Protein AF-0000000073405769 (afdb_homodimer)

Secondary structure (DSSP, 8-state):
-BGGGS-GGG-TTSEEEEEE---B--TTTS-TTHHHHHHHHHHHHHHHH-TTTEEEPPPB-S---GGGTTS-B----HHHHHHHHHHHHHHHTTT-SEEEEEE--GGGHHHHHHHHHHHHHH-SS-EEEEEE---TT--EEESSHHHHHHHHHH-GGG--GGGGTT------TTBTTTB-HHHH-TT--EESS-----HHHHHHHHHHHHHHHHHHHHHT--/-BGGGS-GGG-TTSEEEEEE---B--TTTS-TTHHHHHHHHHHHHHHHH-TTTEEEPPPB-S---GGGTTS-B----HHHHHHHHHHHHHHHTTT-SEEEEEE--GGGHHHHHHHHHHHHHH-SS-EEEEEE---TT--EEESSHHHHHHHHHH-GGG--GGGGTT------TTBTTTB-HHHH-TTS-EESS-----HHHHHHHHHHHHHHHHHHHHHT--

Sequence (444 aa):
MKILYSNKDDIQNKIALIPVGSLEQHGPHLPMGTDSIIAEEIAKRVEEELNNVVLLFPTVYYTCSMEHEGFPYAGVSYITFASYMLEILNSISKFSKKAVLVIGHGGVVSVIDVVKRQLNFTNKTFKVYTFTVQEENSEDLHAGTIETSAIKVINPKLVNEDKLKDVDYSFQEGVFDIITTKESNPYGIINKGKVVIDEEKGRVFISKNVEKLKRLILSLTCMKILYSNKDDIQNKIALIPVGSLEQHGPHLPMGTDSIIAEEIAKRVEEELNNVVLLFPTVYYTCSMEHEGFPYAGVSYITFASYMLEILNSISKFSKKAVLVIGHGGVVSVIDVVKRQLNFTNKTFKVYTFTVQEENSEDLHAGTIETSAIKVINPKLVNEDKLKDVDYSFQEGVFDIITTKESNPYGIINKGKVVIDEEKGRVFISKNVEKLKRLILSLTC

Structure (mmCIF, N/CA/C/O backbone):
data_AF-0000000073405769-model_v1
#
loop_
_entity.id
_entity.type
_entity.pdbx_description
1 polymer 'Conserved Archaeal protein'
#
loop_
_atom_site.group_PDB
_atom_site.id
_atom_site.type_symbol
_atom_site.label_atom_id
_atom_site.label_alt_id
_atom_site.label_comp_id
_atom_site.label_asym_id
_atom_site.label_entity_id
_atom_site.label_seq_id
_atom_site.pdbx_PDB_ins_code
_atom_site.Cartn_x
_atom_site.Cartn_y
_atom_site.Cartn_z
_atom_site.occupancy
_atom_site.B_iso_or_equiv
_atom_site.auth_seq_id
_atom_site.auth_comp_id
_atom_site.auth_asym_id
_atom_site.auth_atom_id
_atom_site.pdbx_PDB_model_num
ATOM 1 N N . MET A 1 1 ? 14.398 4.453 9.281 1 95.69 1 MET A N 1
ATOM 2 C CA . MET A 1 1 ? 13.258 5.352 9.43 1 95.69 1 MET A CA 1
ATOM 3 C C . MET A 1 1 ? 12.148 4.988 8.453 1 95.69 1 MET A C 1
ATOM 5 O O . MET A 1 1 ? 12.414 4.652 7.297 1 95.69 1 MET A O 1
ATOM 9 N N . LYS A 1 2 ? 10.922 5.016 8.891 1 98.31 2 LYS A N 1
ATOM 10 C CA . LYS A 1 2 ? 9.758 4.719 8.062 1 98.31 2 LYS A CA 1
ATOM 11 C C . LYS A 1 2 ? 8.844 5.934 7.934 1 98.31 2 LYS A C 1
ATOM 13 O O . LYS A 1 2 ? 8.398 6.488 8.938 1 98.31 2 LYS A O 1
ATOM 18 N N . ILE A 1 3 ? 8.516 6.227 6.727 1 98.69 3 ILE A N 1
ATOM 19 C CA . ILE A 1 3 ? 7.836 7.492 6.484 1 98.69 3 ILE A CA 1
ATOM 20 C C . ILE A 1 3 ? 6.441 7.453 7.105 1 98.69 3 ILE A C 1
ATOM 22 O O . ILE A 1 3 ? 5.949 8.461 7.609 1 98.69 3 ILE A O 1
ATOM 26 N N . LEU A 1 4 ? 5.766 6.305 7.113 1 98.56 4 LEU A N 1
ATOM 27 C CA . LEU A 1 4 ? 4.422 6.164 7.668 1 98.56 4 LEU A CA 1
ATOM 28 C C . LEU A 1 4 ? 4.383 6.617 9.125 1 98.56 4 LEU A C 1
ATOM 30 O O . LEU A 1 4 ? 3.354 7.098 9.602 1 98.56 4 LEU A O 1
ATOM 34 N N . TYR A 1 5 ? 5.527 6.57 9.797 1 98.56 5 TYR A N 1
ATOM 35 C CA . TYR A 1 5 ? 5.578 6.809 11.234 1 98.56 5 TYR A CA 1
ATOM 36 C C . TYR A 1 5 ? 6.422 8.039 11.555 1 98.56 5 TYR A C 1
ATOM 38 O O . TYR A 1 5 ? 6.82 8.242 12.703 1 98.56 5 TYR A O 1
ATOM 46 N N . SER A 1 6 ? 6.723 8.805 10.531 1 98.06 6 SER A N 1
ATOM 47 C CA . SER A 1 6 ? 7.586 9.969 10.695 1 98.06 6 SER A CA 1
ATOM 48 C C . SER A 1 6 ? 6.816 11.266 10.492 1 98.06 6 SER A C 1
ATOM 50 O O . SER A 1 6 ? 5.82 11.289 9.766 1 98.06 6 SER A O 1
ATOM 52 N N . ASN A 1 7 ? 7.32 12.281 11.102 1 96.81 7 ASN A N 1
ATOM 53 C CA . ASN A 1 7 ? 6.727 13.602 10.93 1 96.81 7 ASN A CA 1
ATOM 54 C C . ASN A 1 7 ? 7.301 14.32 9.711 1 96.81 7 ASN A C 1
ATOM 56 O O . ASN A 1 7 ? 8.398 14 9.258 1 96.81 7 ASN A O 1
ATOM 60 N N . LYS A 1 8 ? 6.516 15.266 9.242 1 97.31 8 LYS A N 1
ATOM 61 C CA . LYS A 1 8 ? 6.879 15.977 8.023 1 97.31 8 LYS A CA 1
ATOM 62 C C . LYS A 1 8 ? 8.242 16.656 8.164 1 97.31 8 LYS A C 1
ATOM 64 O O . LYS A 1 8 ? 8.953 16.844 7.172 1 97.31 8 LYS A O 1
ATOM 69 N N . ASP A 1 9 ? 8.656 16.969 9.367 1 94.81 9 ASP A N 1
ATOM 70 C CA . ASP A 1 9 ? 9.875 17.75 9.586 1 94.81 9 ASP A CA 1
ATOM 71 C C . ASP A 1 9 ? 11.102 16.828 9.633 1 94.81 9 ASP A C 1
ATOM 73 O O . ASP A 1 9 ? 12.234 17.297 9.57 1 94.81 9 ASP A O 1
ATOM 77 N N . ASP A 1 10 ? 10.875 15.523 9.633 1 94.5 10 ASP A N 1
ATOM 78 C CA . ASP A 1 10 ? 11.984 14.602 9.875 1 94.5 10 ASP A CA 1
ATOM 79 C C . ASP A 1 10 ? 12.312 13.805 8.609 1 94.5 10 ASP A C 1
ATOM 81 O O . ASP A 1 10 ? 13.234 12.984 8.609 1 94.5 10 ASP A O 1
ATOM 85 N N . ILE A 1 11 ? 11.664 14.078 7.555 1 96.06 11 ILE A N 1
ATOM 86 C CA . ILE A 1 11 ? 11.734 13.125 6.453 1 96.06 11 ILE A CA 1
ATOM 87 C C . ILE A 1 11 ? 12.523 13.734 5.297 1 96.06 11 ILE A C 1
ATOM 89 O O . ILE A 1 11 ? 12.727 13.078 4.27 1 96.06 11 ILE A O 1
ATOM 93 N N . GLN A 1 12 ? 13.039 14.844 5.418 1 90.81 12 GLN A N 1
ATOM 94 C CA . GLN A 1 12 ? 13.672 15.516 4.285 1 90.81 12 GLN A CA 1
ATOM 95 C C . GLN A 1 12 ? 15.109 15.047 4.09 1 90.81 12 GLN A C 1
ATOM 97 O O . GLN A 1 12 ? 15.781 14.68 5.059 1 90.81 12 GLN A O 1
ATOM 102 N N . ASN A 1 13 ? 15.578 15.023 2.812 1 89.88 13 ASN A N 1
ATOM 103 C CA . ASN A 1 13 ? 16.953 14.797 2.389 1 89.88 13 ASN A CA 1
ATOM 104 C C . ASN A 1 13 ? 17.391 13.352 2.625 1 89.88 13 ASN A C 1
ATOM 106 O O . ASN A 1 13 ? 18.531 13.094 3.027 1 89.88 13 ASN A O 1
ATOM 110 N N . LYS A 1 14 ? 16.578 12.445 2.635 1 97.19 14 LYS A N 1
ATOM 111 C CA . LYS A 1 14 ? 16.859 11.016 2.658 1 97.19 14 LYS A CA 1
ATOM 112 C C . LYS A 1 14 ? 16.484 10.359 1.334 1 97.19 14 LYS A C 1
ATOM 114 O O . LYS A 1 14 ? 15.641 10.875 0.593 1 97.19 14 LYS A O 1
ATOM 119 N N . ILE A 1 15 ? 17.156 9.258 1.017 1 98.62 15 ILE A N 1
ATOM 120 C CA . ILE A 1 15 ? 16.828 8.492 -0.18 1 98.62 15 ILE A CA 1
ATOM 121 C C . ILE A 1 15 ? 15.508 7.75 0.034 1 98.62 15 ILE A C 1
ATOM 123 O O . ILE A 1 15 ? 15.383 6.973 0.982 1 98.62 15 ILE A O 1
ATOM 127 N N . ALA A 1 16 ? 14.531 8.047 -0.809 1 98.88 16 ALA A N 1
ATOM 128 C CA . ALA A 1 16 ? 13.273 7.312 -0.73 1 98.88 16 ALA A CA 1
ATOM 129 C C . ALA A 1 16 ? 13.453 5.855 -1.15 1 98.88 16 ALA A C 1
ATOM 131 O O . ALA A 1 16 ? 13.875 5.578 -2.275 1 98.88 16 ALA A O 1
ATOM 132 N N . LEU A 1 17 ? 13.266 4.949 -0.26 1 98.94 17 LEU A N 1
ATOM 133 C CA . LEU A 1 17 ? 13.32 3.514 -0.511 1 98.94 17 LEU A CA 1
ATOM 134 C C . LEU A 1 17 ? 11.914 2.928 -0.621 1 98.94 17 LEU A C 1
ATOM 136 O O . LEU A 1 17 ? 11.188 2.871 0.369 1 98.94 17 LEU A O 1
ATOM 140 N N . ILE A 1 18 ? 11.508 2.484 -1.825 1 98.94 18 ILE A N 1
ATOM 141 C CA . ILE A 1 18 ? 10.117 2.137 -2.092 1 98.94 18 ILE A CA 1
ATOM 142 C C . ILE A 1 18 ? 10.031 0.698 -2.6 1 98.94 18 ILE A C 1
ATOM 144 O O . ILE A 1 18 ? 10.422 0.408 -3.73 1 98.94 18 ILE A O 1
ATOM 148 N N . PRO A 1 19 ? 9.516 -0.242 -1.802 1 98.94 19 PRO A N 1
ATOM 149 C CA . PRO A 1 19 ? 9.25 -1.583 -2.328 1 98.94 19 PRO A CA 1
ATOM 150 C C . PRO A 1 19 ? 8.078 -1.611 -3.307 1 98.94 19 PRO A C 1
ATOM 152 O O . PRO A 1 19 ? 7.082 -0.913 -3.104 1 98.94 19 PRO A O 1
ATOM 155 N N . VAL A 1 20 ? 8.273 -2.301 -4.371 1 98.94 20 VAL A N 1
ATOM 156 C CA . VAL A 1 20 ? 7.258 -2.504 -5.3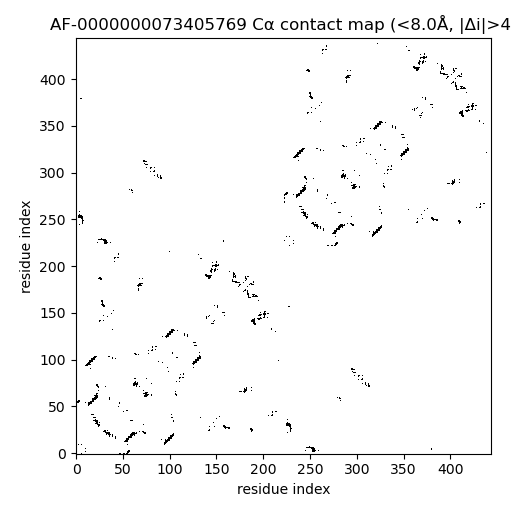98 1 98.94 20 VAL A CA 1
ATOM 157 C C . VAL A 1 20 ? 7.035 -3.998 -5.617 1 98.94 20 VAL A C 1
ATOM 159 O O . VAL A 1 20 ? 7.945 -4.711 -6.047 1 98.94 20 VAL A O 1
ATOM 162 N N . GLY A 1 21 ? 5.883 -4.441 -5.219 1 98.5 21 GLY A N 1
ATOM 163 C CA . GLY A 1 21 ? 5.539 -5.848 -5.371 1 98.5 21 GLY A CA 1
ATOM 164 C C . GLY A 1 21 ? 4.402 -6.082 -6.348 1 98.5 21 GLY A C 1
ATOM 165 O O . GLY A 1 21 ? 4.398 -5.523 -7.449 1 98.5 21 GLY A O 1
ATOM 166 N N . SER A 1 22 ? 3.604 -7.016 -6 1 98.38 22 SER A N 1
ATOM 167 C CA . SER A 1 22 ? 2.357 -7.363 -6.676 1 98.38 22 SER A CA 1
ATOM 168 C C . SER A 1 22 ? 1.412 -8.109 -5.738 1 98.38 22 SER A C 1
ATOM 170 O O . SER A 1 22 ? 1.809 -8.523 -4.648 1 98.38 22 SER A O 1
ATOM 172 N N . LEU A 1 23 ? 0.18 -8.062 -6.043 1 98.81 23 LEU A N 1
ATOM 173 C CA . LEU A 1 23 ? -0.838 -8.938 -5.469 1 98.81 23 LEU A CA 1
ATOM 174 C C . LEU A 1 23 ? -1.394 -9.883 -6.527 1 98.81 23 LEU A C 1
ATOM 176 O O . LEU A 1 23 ? -2.309 -9.523 -7.27 1 98.81 23 LEU A O 1
ATOM 180 N N . GLU A 1 24 ? -0.815 -11.125 -6.582 1 98.81 24 GLU A N 1
ATOM 181 C CA . GLU A 1 24 ? -1.112 -12.078 -7.645 1 98.81 24 GLU A CA 1
ATOM 182 C C . GLU A 1 24 ? -0.887 -13.516 -7.172 1 98.81 24 GLU A C 1
ATOM 184 O O . GLU A 1 24 ? -0.198 -13.742 -6.176 1 98.81 24 GLU A O 1
ATOM 189 N N . GLN A 1 25 ? -1.387 -14.445 -7.93 1 98.56 25 GLN A N 1
ATOM 190 C CA . GLN A 1 25 ? -1.237 -15.852 -7.602 1 98.56 25 GLN A CA 1
ATOM 191 C C . GLN A 1 25 ? 0.232 -16.266 -7.598 1 98.56 25 GLN A C 1
ATOM 193 O O . GLN A 1 25 ? 1.028 -15.75 -8.383 1 98.56 25 GLN A O 1
ATOM 198 N N . HIS A 1 26 ? 0.612 -17.234 -6.703 1 98.44 26 HIS A N 1
ATOM 199 C CA . HIS A 1 26 ? 1.932 -17.859 -6.664 1 98.44 26 HIS A CA 1
ATOM 200 C C . HIS A 1 26 ? 1.828 -19.344 -6.375 1 98.44 26 HIS A C 1
ATOM 202 O O . HIS A 1 26 ? 2.506 -19.859 -5.48 1 98.44 26 HIS A O 1
ATOM 208 N N . GLY A 1 27 ? 1.023 -20.047 -7.262 1 97.75 27 GLY A N 1
ATOM 209 C CA . GLY A 1 27 ? 0.799 -21.469 -7.035 1 97.75 27 GLY A CA 1
ATOM 210 C C . GLY A 1 27 ? -0.078 -21.75 -5.832 1 97.75 27 GLY A C 1
ATOM 211 O O . GLY A 1 27 ? -0.481 -20.828 -5.121 1 97.75 27 GLY A O 1
ATOM 212 N N . PRO A 1 28 ? -0.399 -23.031 -5.652 1 97.38 28 PRO A N 1
ATOM 213 C CA . PRO A 1 28 ? -1.265 -23.391 -4.527 1 97.38 28 PRO A CA 1
ATOM 214 C C . PRO A 1 28 ? -0.545 -23.328 -3.184 1 97.38 28 PRO A C 1
ATOM 216 O O . PRO A 1 28 ? -1.186 -23.406 -2.131 1 97.38 28 PRO A O 1
ATOM 219 N N . HIS A 1 29 ? 0.781 -23.094 -3.178 1 98.19 29 HIS A N 1
ATOM 220 C CA . HIS A 1 29 ? 1.547 -23.312 -1.955 1 98.19 29 HIS A CA 1
ATOM 221 C C . HIS A 1 29 ? 2.059 -21.984 -1.394 1 98.19 29 HIS A C 1
ATOM 223 O O . HIS A 1 29 ? 2.467 -21.922 -0.232 1 98.19 29 HIS A O 1
ATOM 229 N N . LEU A 1 30 ? 2.072 -20.953 -2.168 1 98.62 30 LEU A N 1
ATOM 230 C CA . LEU A 1 30 ? 2.586 -19.672 -1.716 1 98.62 30 LEU A CA 1
ATOM 231 C C . LEU A 1 30 ? 1.474 -18.625 -1.665 1 98.62 30 LEU A C 1
ATOM 233 O O . LEU A 1 30 ? 0.461 -18.766 -2.355 1 98.62 30 LEU A O 1
ATOM 237 N N . PRO A 1 31 ? 1.662 -17.594 -0.871 1 98.75 31 PRO A N 1
ATOM 238 C CA . PRO A 1 31 ? 0.608 -16.578 -0.752 1 98.75 31 PRO A CA 1
ATOM 239 C C . PRO A 1 31 ? 0.57 -15.625 -1.942 1 98.75 31 PRO A C 1
ATOM 241 O O . PRO A 1 31 ? 1.563 -15.484 -2.662 1 98.75 31 PRO A O 1
ATOM 244 N N . MET A 1 32 ? -0.513 -14.891 -2.041 1 98.75 32 MET A N 1
ATOM 245 C CA . MET A 1 32 ? -0.765 -13.891 -3.08 1 98.75 32 MET A CA 1
ATOM 246 C C . MET A 1 32 ? 0.231 -12.742 -2.982 1 98.75 32 MET A C 1
ATOM 248 O O . MET A 1 32 ? 0.488 -12.055 -3.971 1 98.75 32 MET A O 1
ATOM 252 N N . GLY A 1 33 ? 0.835 -12.516 -1.844 1 98.81 33 GLY A N 1
ATOM 253 C CA . GLY A 1 33 ? 1.706 -11.375 -1.618 1 98.81 33 GLY A CA 1
ATOM 254 C C . GLY A 1 33 ? 3.18 -11.719 -1.728 1 98.81 33 GLY A C 1
ATOM 255 O O . GLY A 1 33 ? 4.035 -10.961 -1.264 1 98.81 33 GLY A O 1
ATOM 256 N N . THR A 1 34 ? 3.57 -12.828 -2.344 1 98.81 34 THR A N 1
ATOM 257 C CA . THR A 1 34 ? 4.93 -13.359 -2.336 1 98.81 34 THR A CA 1
ATOM 258 C C . THR A 1 34 ? 5.926 -12.305 -2.801 1 98.81 34 THR A C 1
ATOM 260 O O . THR A 1 34 ? 6.895 -12.008 -2.1 1 98.81 34 THR A O 1
ATOM 263 N N . ASP A 1 35 ? 5.637 -11.656 -3.92 1 98.56 35 ASP A N 1
ATOM 264 C CA . ASP A 1 35 ? 6.531 -10.641 -4.457 1 98.56 35 ASP A CA 1
ATOM 265 C C . ASP A 1 35 ? 6.703 -9.484 -3.471 1 98.56 35 ASP A C 1
ATOM 267 O O . ASP A 1 35 ? 7.828 -9.047 -3.211 1 98.56 35 ASP A O 1
ATOM 271 N N . SER A 1 36 ? 5.613 -9.016 -2.939 1 98.88 36 SER A N 1
ATOM 272 C CA . SER A 1 36 ? 5.602 -7.879 -2.027 1 98.88 36 SER A CA 1
ATOM 273 C C . SER A 1 36 ? 6.301 -8.211 -0.715 1 98.88 36 SER A C 1
ATOM 275 O O . SER A 1 36 ? 7.082 -7.406 -0.2 1 98.88 36 SER A O 1
ATOM 277 N N . ILE A 1 37 ? 6.016 -9.398 -0.213 1 98.88 37 ILE A N 1
ATOM 278 C CA . ILE A 1 37 ? 6.598 -9.844 1.047 1 98.88 37 ILE A CA 1
ATOM 279 C C . ILE A 1 37 ? 8.117 -9.875 0.926 1 98.88 37 ILE A C 1
ATOM 281 O O . ILE A 1 37 ? 8.828 -9.391 1.812 1 98.88 37 ILE A O 1
ATOM 285 N N . ILE A 1 38 ? 8.594 -10.375 -0.159 1 98.88 38 ILE A N 1
ATOM 286 C CA . ILE A 1 38 ? 10.031 -10.508 -0.357 1 98.88 38 ILE A CA 1
ATOM 287 C C . ILE A 1 38 ? 10.664 -9.125 -0.516 1 98.88 38 ILE A C 1
ATOM 289 O O . ILE A 1 38 ? 11.648 -8.805 0.15 1 98.88 38 ILE A O 1
ATOM 293 N N . ALA A 1 39 ? 10.094 -8.289 -1.383 1 98.88 39 ALA A N 1
ATOM 294 C CA . ALA A 1 39 ? 10.617 -6.941 -1.595 1 98.88 39 ALA A CA 1
ATOM 295 C C . ALA A 1 39 ? 10.625 -6.145 -0.294 1 98.88 39 ALA A C 1
ATOM 297 O O . ALA A 1 39 ? 11.586 -5.441 0.007 1 98.88 39 ALA A O 1
ATOM 298 N N . GLU A 1 40 ? 9.578 -6.246 0.454 1 98.81 40 GLU A N 1
ATOM 299 C CA . GLU A 1 40 ? 9.438 -5.547 1.728 1 98.81 40 GLU A CA 1
ATOM 300 C C . GLU A 1 40 ? 10.5 -6 2.725 1 98.81 40 GLU A C 1
ATOM 302 O O . GLU A 1 40 ? 11.086 -5.18 3.436 1 98.81 40 GLU A O 1
ATOM 307 N N . GLU A 1 41 ? 10.695 -7.32 2.787 1 98.88 41 GLU A N 1
ATOM 308 C CA . GLU A 1 41 ? 11.68 -7.875 3.713 1 98.88 41 GLU A CA 1
ATOM 309 C C . GLU A 1 41 ? 13.078 -7.352 3.408 1 98.88 41 GLU A C 1
ATOM 311 O O . GLU A 1 41 ? 13.797 -6.934 4.316 1 98.88 41 GLU A O 1
ATOM 316 N N . ILE A 1 42 ? 13.43 -7.336 2.182 1 98.88 42 ILE A N 1
ATOM 317 C CA . ILE A 1 42 ? 14.75 -6.879 1.76 1 98.88 42 ILE A CA 1
ATOM 318 C C . ILE A 1 42 ? 14.891 -5.387 2.062 1 98.88 42 ILE A C 1
ATOM 320 O O . ILE A 1 42 ? 15.891 -4.961 2.646 1 98.88 42 ILE A O 1
ATOM 324 N N . ALA A 1 43 ? 13.922 -4.605 1.706 1 98.94 43 ALA A N 1
ATOM 325 C CA . ALA A 1 43 ? 13.953 -3.164 1.946 1 98.94 43 ALA A CA 1
ATOM 326 C C . ALA A 1 43 ? 14.016 -2.857 3.439 1 98.94 43 ALA A C 1
ATOM 328 O O . ALA A 1 43 ? 14.75 -1.964 3.865 1 98.94 43 ALA A O 1
ATOM 329 N N . LYS A 1 44 ? 13.25 -3.584 4.195 1 98.88 44 LYS A N 1
ATOM 330 C CA . LYS A 1 44 ? 13.203 -3.393 5.641 1 98.88 44 LYS A CA 1
ATOM 331 C C . LYS A 1 44 ? 14.57 -3.65 6.273 1 98.88 44 LYS A C 1
ATOM 333 O O . LYS A 1 44 ? 15.023 -2.881 7.125 1 98.88 44 LYS A O 1
ATOM 338 N N . ARG A 1 45 ? 15.18 -4.715 5.934 1 98.88 45 ARG A N 1
ATOM 339 C CA . ARG A 1 45 ? 16.484 -5.055 6.48 1 98.88 45 ARG A CA 1
ATOM 340 C C . ARG A 1 45 ? 17.516 -3.979 6.152 1 98.88 45 ARG A C 1
ATOM 342 O O . ARG A 1 45 ? 18.359 -3.639 6.988 1 98.88 45 ARG A O 1
ATOM 349 N N . VAL A 1 46 ? 17.453 -3.461 4.969 1 98.88 46 VAL A N 1
ATOM 350 C CA . VAL A 1 46 ? 18.375 -2.402 4.574 1 98.88 46 VAL A CA 1
ATOM 351 C C . VAL A 1 46 ? 18.078 -1.135 5.371 1 98.88 46 VAL A C 1
ATOM 353 O O . VAL A 1 46 ? 19 -0.469 5.855 1 98.88 46 VAL A O 1
ATOM 356 N N . GLU A 1 47 ? 16.797 -0.8 5.473 1 98.81 47 GLU A N 1
ATOM 357 C CA . GLU A 1 47 ? 16.391 0.367 6.258 1 98.81 47 GLU A CA 1
ATOM 358 C C . GLU A 1 47 ? 16.875 0.254 7.699 1 98.81 47 GLU A C 1
ATOM 360 O O . GLU A 1 47 ? 17.344 1.237 8.281 1 98.81 47 GLU A O 1
ATOM 365 N N . GLU A 1 48 ? 16.844 -0.896 8.297 1 98.56 48 GLU A N 1
ATOM 366 C CA . GLU A 1 48 ? 17.266 -1.117 9.672 1 98.56 48 GLU A CA 1
ATOM 367 C C . GLU A 1 48 ? 18.75 -0.8 9.852 1 98.56 48 GLU A C 1
ATOM 369 O O . GLU A 1 48 ? 19.172 -0.319 10.906 1 98.56 48 GLU A O 1
ATOM 374 N N . GLU A 1 49 ? 19.5 -1.02 8.828 1 98 49 GLU A N 1
ATOM 375 C CA . GLU A 1 49 ? 20.938 -0.805 8.898 1 98 49 GLU A CA 1
ATOM 376 C C . GLU A 1 49 ? 21.312 0.609 8.461 1 98 49 GLU A C 1
ATOM 378 O O . GLU A 1 49 ? 22.344 1.147 8.875 1 98 49 GLU A O 1
ATOM 383 N N . LEU A 1 50 ? 20.484 1.188 7.648 1 98.12 50 LEU A N 1
ATOM 384 C CA . LEU A 1 50 ? 20.812 2.479 7.047 1 98.12 50 LEU A CA 1
ATOM 385 C C . LEU A 1 50 ? 19.688 3.486 7.309 1 98.12 50 LEU A C 1
ATOM 387 O O . LEU A 1 50 ? 19.312 4.246 6.418 1 98.12 50 LEU A O 1
ATOM 391 N N . ASN A 1 51 ? 19.125 3.461 8.531 1 95.69 51 ASN A N 1
ATOM 392 C CA . ASN A 1 51 ? 17.953 4.254 8.867 1 95.69 51 ASN A CA 1
ATOM 393 C C . ASN A 1 51 ? 18.25 5.75 8.836 1 95.69 51 ASN A C 1
ATOM 395 O O . ASN A 1 51 ? 17.344 6.57 8.758 1 95.69 51 ASN A O 1
ATOM 399 N N . ASN A 1 52 ? 19.531 6.164 8.781 1 95.56 52 ASN A N 1
ATOM 400 C CA . ASN A 1 52 ? 19.906 7.57 8.68 1 95.56 52 ASN A CA 1
ATOM 401 C C . ASN A 1 52 ? 20.031 8.016 7.227 1 95.56 52 ASN A C 1
ATOM 403 O O . ASN A 1 52 ? 20.109 9.211 6.945 1 95.56 52 ASN A O 1
ATOM 407 N N . VAL A 1 53 ? 20.016 7.023 6.332 1 97.38 53 VAL A N 1
ATOM 408 C CA . VAL A 1 53 ? 20.297 7.301 4.926 1 97.38 53 VAL A CA 1
ATOM 409 C C . VAL A 1 53 ? 19.016 7.176 4.109 1 97.38 53 VAL A C 1
ATOM 411 O O . VAL A 1 53 ? 18.766 7.98 3.205 1 97.38 53 VAL A O 1
ATOM 414 N N . VAL A 1 54 ? 18.234 6.211 4.488 1 98.69 54 VAL A N 1
ATOM 415 C CA . VAL A 1 54 ? 17.062 5.922 3.662 1 98.69 54 VAL A CA 1
ATOM 416 C C . VAL A 1 54 ? 15.797 6.211 4.453 1 98.69 54 VAL A C 1
ATOM 418 O O . VAL A 1 54 ? 15.805 6.203 5.684 1 98.69 54 VAL A O 1
ATOM 421 N N . LEU A 1 55 ? 14.781 6.609 3.758 1 98.75 55 LEU A N 1
ATOM 422 C CA . LEU A 1 55 ? 13.406 6.715 4.219 1 98.75 55 LEU A CA 1
ATOM 423 C C . LEU A 1 55 ? 12.531 5.656 3.561 1 98.75 55 LEU A C 1
ATOM 425 O O . LEU A 1 55 ? 12.312 5.688 2.346 1 98.75 55 LEU A O 1
ATOM 429 N N . LEU A 1 56 ? 12.125 4.684 4.355 1 98.94 56 LEU A N 1
ATOM 430 C CA . LEU A 1 56 ? 11.352 3.568 3.822 1 98.94 56 LEU A CA 1
ATOM 431 C C . LEU A 1 56 ? 9.891 3.969 3.611 1 98.94 56 LEU A C 1
ATOM 433 O O . LEU A 1 56 ? 9.227 4.426 4.543 1 98.94 56 LEU A O 1
ATOM 437 N N . PHE A 1 57 ? 9.422 3.805 2.4 1 98.94 57 PHE A N 1
ATOM 438 C CA . PHE A 1 57 ? 8.039 4.078 2.021 1 98.94 57 PHE A CA 1
ATOM 439 C C . PHE A 1 57 ? 7.211 2.797 2.037 1 98.94 57 PHE A C 1
ATOM 441 O O . PHE A 1 57 ? 7.762 1.695 1.977 1 98.94 57 PHE A O 1
ATOM 448 N N . PRO A 1 58 ? 5.871 2.967 2.184 1 98.81 58 PRO A N 1
ATOM 449 C CA . PRO A 1 58 ? 5.031 1.768 2.105 1 98.81 58 PRO A CA 1
ATOM 450 C C . PRO A 1 58 ? 5.062 1.113 0.726 1 98.81 58 PRO A C 1
ATOM 452 O O . PRO A 1 58 ? 5.234 1.802 -0.284 1 98.81 58 PRO A O 1
ATOM 455 N N . THR A 1 59 ? 4.871 -0.149 0.685 1 98.88 59 THR A N 1
ATOM 456 C CA . THR A 1 59 ? 4.945 -0.962 -0.523 1 98.88 59 THR A CA 1
ATOM 457 C C . THR A 1 59 ? 3.822 -0.596 -1.49 1 98.88 59 THR A C 1
ATOM 459 O O . THR A 1 59 ? 2.699 -0.318 -1.068 1 98.88 59 THR A O 1
ATOM 462 N N . VAL A 1 60 ? 4.16 -0.515 -2.746 1 98.94 60 VAL A N 1
ATOM 463 C CA . VAL A 1 60 ? 3.141 -0.494 -3.791 1 98.94 60 VAL A CA 1
ATOM 464 C C . VAL A 1 60 ? 2.691 -1.92 -4.105 1 98.94 60 VAL A C 1
ATOM 466 O O . VAL A 1 60 ? 3.418 -2.68 -4.75 1 98.94 60 VAL A O 1
ATOM 469 N N . TYR A 1 61 ? 1.491 -2.252 -3.699 1 98.88 61 TYR A N 1
ATOM 470 C CA . TYR A 1 61 ? 1.04 -3.639 -3.734 1 98.88 61 TYR A CA 1
ATOM 471 C C . TYR A 1 61 ? 0.318 -3.943 -5.039 1 98.88 61 TYR A C 1
ATOM 473 O O . TYR A 1 61 ? 0.392 -5.062 -5.551 1 98.88 61 TYR A O 1
ATOM 481 N N . TYR A 1 62 ? -0.482 -2.969 -5.508 1 98.88 62 TYR A N 1
ATOM 482 C CA . TYR A 1 62 ? -1.34 -3.174 -6.672 1 98.88 62 TYR A CA 1
ATOM 483 C C . TYR A 1 62 ? -0.651 -2.703 -7.945 1 98.88 62 TYR A C 1
ATOM 485 O O . TYR A 1 62 ? -0.715 -1.522 -8.297 1 98.88 62 TYR A O 1
ATOM 493 N N . THR A 1 63 ? -0.038 -3.625 -8.617 1 98.88 63 THR A N 1
ATOM 494 C CA . THR A 1 63 ? 0.759 -3.287 -9.797 1 98.88 63 THR A CA 1
ATOM 495 C C . THR A 1 63 ? 0.246 -4.027 -11.023 1 98.88 63 THR A C 1
ATOM 497 O O . THR A 1 63 ? -0.958 -4.25 -11.164 1 98.88 63 THR A O 1
ATOM 500 N N . CYS A 1 64 ? 1.156 -4.348 -12.008 1 98.44 64 CYS A N 1
ATOM 501 C CA . CYS A 1 64 ? 0.7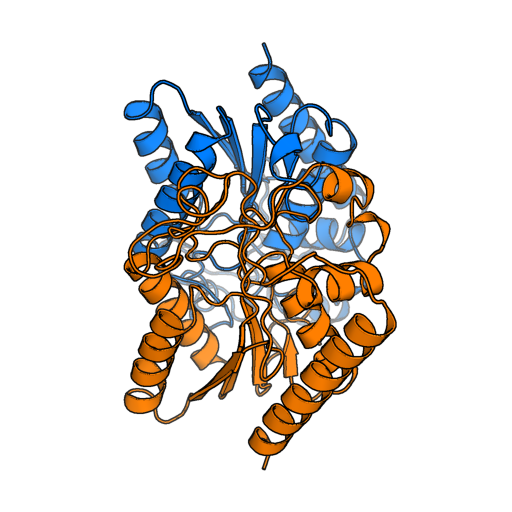79 -5.0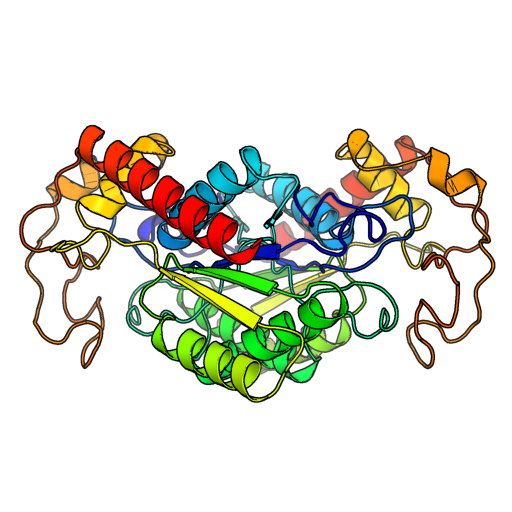27 -13.242 1 98.44 64 CYS A CA 1
ATOM 502 C C . CYS A 1 64 ? 0.958 -6.535 -13.117 1 98.44 64 CYS A C 1
ATOM 504 O O . CYS A 1 64 ? 2.057 -7.012 -12.828 1 98.44 64 CYS A O 1
ATOM 506 N N . SER A 1 65 ? -0.122 -7.266 -13.336 1 98.44 65 SER A N 1
ATOM 507 C CA . SER A 1 65 ? -0.026 -8.719 -13.227 1 98.44 65 SER A CA 1
ATOM 508 C C . SER A 1 65 ? -0.906 -9.414 -14.258 1 98.44 65 SER A C 1
ATOM 510 O O . SER A 1 65 ? -1.402 -10.516 -14.016 1 98.44 65 SER A O 1
ATOM 512 N N . MET A 1 66 ? -1.081 -8.781 -15.406 1 97.44 66 MET A N 1
ATOM 513 C CA . MET A 1 66 ? -1.975 -9.297 -16.438 1 97.44 66 MET A CA 1
ATOM 514 C C . MET A 1 66 ? -1.491 -10.648 -16.953 1 97.44 66 MET A C 1
ATOM 516 O O . MET A 1 66 ? -2.287 -11.461 -17.438 1 97.44 66 MET A O 1
ATOM 520 N N . GLU A 1 67 ? -0.201 -10.969 -16.875 1 98.31 67 GLU A N 1
ATOM 521 C CA . GLU A 1 67 ? 0.338 -12.273 -17.266 1 98.31 67 GLU A CA 1
ATOM 522 C C . GLU A 1 67 ? -0.256 -13.391 -16.422 1 98.31 67 GLU A C 1
ATOM 524 O O . GLU A 1 67 ? -0.097 -14.57 -16.734 1 98.31 67 GLU A O 1
ATOM 529 N N . HIS A 1 68 ? -1.037 -13.031 -15.406 1 98.31 68 HIS A N 1
ATOM 530 C CA . HIS A 1 68 ? -1.646 -14.031 -14.539 1 98.31 68 HIS A CA 1
ATOM 531 C C . HIS A 1 68 ? -3.148 -14.133 -14.773 1 98.31 68 HIS A C 1
ATOM 533 O O . HIS A 1 68 ? -3.873 -14.719 -13.969 1 98.31 68 HIS A O 1
ATOM 539 N N . GLU A 1 69 ? -3.621 -13.477 -15.875 1 97.94 69 GLU A N 1
ATOM 540 C CA . GLU A 1 69 ? -5.031 -13.602 -16.234 1 97.94 69 GLU A CA 1
ATOM 541 C C . GLU A 1 69 ? -5.48 -15.062 -16.219 1 97.94 69 GLU A C 1
ATOM 543 O O . GLU A 1 69 ? -4.758 -15.945 -16.688 1 97.94 69 GLU A O 1
ATOM 548 N N . GLY A 1 70 ? -6.66 -15.297 -15.648 1 97.38 70 GLY A N 1
ATOM 549 C CA . GLY A 1 70 ? -7.16 -16.641 -15.422 1 97.38 70 GLY A CA 1
ATOM 550 C C . GLY A 1 70 ? -6.973 -17.125 -13.992 1 97.38 70 GLY A C 1
ATOM 551 O O . GLY A 1 70 ? -7.637 -18.062 -13.562 1 97.38 70 GLY A O 1
ATOM 552 N N . PHE A 1 71 ? -6.043 -16.578 -13.281 1 98.25 71 PHE A N 1
ATOM 553 C CA . PHE A 1 71 ? -5.848 -16.719 -11.844 1 98.25 71 PHE A CA 1
ATOM 554 C C . PHE A 1 71 ? -6.148 -15.422 -11.117 1 98.25 71 PHE A C 1
ATOM 556 O O . PHE A 1 71 ? -6.188 -14.359 -11.727 1 98.25 71 PHE A O 1
ATOM 563 N N . PRO A 1 72 ? -6.344 -15.516 -9.789 1 98.19 72 PRO A N 1
ATOM 564 C CA . PRO A 1 72 ? -6.602 -14.289 -9.023 1 98.19 72 PRO A CA 1
ATOM 565 C C . PRO A 1 72 ? -5.391 -13.359 -8.977 1 98.19 72 PRO A C 1
ATOM 567 O O . PRO A 1 72 ? -4.266 -13.812 -8.758 1 98.19 72 PRO A O 1
ATOM 570 N N . TYR A 1 73 ? -5.605 -12.094 -9.234 1 98.62 73 TYR A N 1
ATOM 571 C CA . TYR A 1 73 ? -4.699 -10.984 -8.969 1 98.62 73 TYR A CA 1
ATOM 572 C C . TYR A 1 73 ? -5.473 -9.68 -8.789 1 98.62 73 TYR A C 1
ATOM 574 O O . TYR A 1 73 ? -6.629 -9.57 -9.211 1 98.62 73 TYR A O 1
ATOM 582 N N . ALA A 1 74 ? -4.922 -8.75 -8.078 1 98.69 74 ALA A N 1
ATOM 583 C CA . ALA A 1 74 ? -5.41 -7.379 -7.973 1 98.69 74 ALA A CA 1
ATOM 584 C C . ALA A 1 74 ? -4.387 -6.395 -8.531 1 98.69 74 ALA A C 1
ATOM 586 O O . ALA A 1 74 ? -3.377 -6.105 -7.887 1 98.69 74 ALA A O 1
ATOM 587 N N . GLY A 1 75 ? -4.656 -5.906 -9.719 1 98.5 75 GLY A N 1
ATOM 588 C CA . GLY A 1 75 ? -3.668 -5.055 -10.367 1 98.5 75 GLY A CA 1
ATOM 589 C C . GLY A 1 75 ? -4.273 -4.109 -11.391 1 98.5 75 GLY A C 1
ATOM 590 O O . GLY A 1 75 ? -5.488 -3.893 -11.398 1 98.5 75 GLY A O 1
ATOM 591 N N . VAL A 1 76 ? -3.379 -3.441 -12.141 1 98.88 76 VAL A N 1
ATOM 592 C CA . VAL A 1 76 ? -3.777 -2.395 -13.07 1 98.88 76 VAL A CA 1
ATOM 593 C C . VAL A 1 76 ? -3.008 -2.551 -14.383 1 98.88 76 VAL A C 1
ATOM 595 O O . VAL A 1 76 ? -2.062 -3.338 -14.469 1 98.88 76 VAL A O 1
ATOM 598 N N . SER A 1 77 ? -3.428 -1.822 -15.375 1 98.75 77 SER A N 1
ATOM 599 C CA . SER A 1 77 ? -2.771 -1.848 -16.688 1 98.75 77 SER A CA 1
ATOM 600 C C . SER A 1 77 ? -1.396 -1.192 -16.625 1 98.75 77 SER A C 1
ATOM 602 O O . SER A 1 77 ? -1.101 -0.442 -15.688 1 98.75 77 SER A O 1
ATOM 604 N N . TYR A 1 78 ? -0.584 -1.483 -17.656 1 98.56 78 TYR A N 1
ATOM 605 C CA . TYR A 1 78 ? 0.761 -0.923 -17.734 1 98.56 78 TYR A CA 1
ATOM 606 C C . TYR A 1 78 ? 0.715 0.599 -17.781 1 98.56 78 TYR A C 1
ATOM 608 O O . TYR A 1 78 ? 1.507 1.274 -17.125 1 98.56 78 TYR A O 1
ATOM 616 N N . ILE A 1 79 ? -0.195 1.15 -18.5 1 98.69 79 ILE A N 1
ATOM 617 C CA . ILE A 1 79 ? -0.278 2.592 -18.703 1 98.69 79 ILE A CA 1
ATOM 618 C C . ILE A 1 79 ? -0.746 3.271 -17.422 1 98.69 79 ILE A C 1
ATOM 620 O O . ILE A 1 79 ? -0.18 4.285 -17 1 98.69 79 ILE A O 1
ATOM 624 N N . THR A 1 80 ? -1.808 2.723 -16.766 1 98.88 80 THR A N 1
ATOM 625 C CA . THR A 1 80 ? -2.279 3.256 -15.492 1 98.88 80 THR A CA 1
ATOM 626 C C . THR A 1 80 ? -1.174 3.205 -14.438 1 98.88 80 THR A C 1
ATOM 628 O O . THR A 1 80 ? -0.975 4.164 -13.695 1 98.88 80 THR A O 1
ATOM 631 N N . PHE A 1 81 ? -0.447 2.096 -14.453 1 98.94 81 PHE A N 1
ATOM 632 C CA . PHE A 1 81 ? 0.639 1.943 -13.492 1 98.94 81 PHE A CA 1
ATOM 633 C C . PHE A 1 81 ? 1.743 2.959 -13.758 1 98.94 81 PHE A C 1
ATOM 635 O O . PHE A 1 81 ? 2.277 3.562 -12.82 1 98.94 81 PHE A O 1
ATOM 642 N N . ALA A 1 82 ? 2.07 3.133 -15.008 1 98.94 82 ALA A N 1
ATOM 643 C CA . ALA A 1 82 ? 3.096 4.109 -15.359 1 98.94 82 ALA A CA 1
ATOM 644 C C . ALA A 1 82 ? 2.717 5.504 -14.875 1 98.94 82 ALA A C 1
ATOM 646 O O . ALA A 1 82 ? 3.535 6.203 -14.273 1 98.94 82 ALA A O 1
ATOM 647 N N . SER A 1 83 ? 1.488 5.93 -15.133 1 98.94 83 SER A N 1
ATOM 648 C CA . SER A 1 83 ? 1.016 7.234 -14.688 1 98.94 83 SER A CA 1
ATOM 649 C C . SER A 1 83 ? 1.048 7.352 -13.172 1 98.94 83 SER A C 1
ATOM 651 O O . SER A 1 83 ? 1.476 8.375 -12.625 1 98.94 83 SER A O 1
ATOM 653 N N . TYR A 1 84 ? 0.625 6.328 -12.531 1 98.94 84 TYR A N 1
ATOM 654 C CA . TYR A 1 84 ? 0.584 6.277 -11.07 1 98.94 84 TYR A CA 1
ATOM 655 C C . TYR A 1 84 ? 1.981 6.43 -10.477 1 98.94 84 TYR A C 1
ATOM 657 O O . TYR A 1 84 ? 2.209 7.285 -9.625 1 98.94 84 TYR A O 1
ATOM 665 N N . MET A 1 85 ? 2.93 5.645 -10.969 1 98.94 85 MET A N 1
ATOM 666 C CA . MET A 1 85 ? 4.297 5.688 -10.453 1 98.94 85 MET A CA 1
ATOM 667 C C . MET A 1 85 ? 4.961 7.016 -10.797 1 98.94 85 MET A C 1
ATOM 669 O O . MET A 1 85 ? 5.699 7.574 -9.977 1 98.94 85 MET A O 1
ATOM 673 N N . LEU A 1 86 ? 4.695 7.488 -12 1 98.88 86 LEU A N 1
ATOM 674 C CA . LEU A 1 86 ? 5.266 8.766 -12.398 1 98.88 86 LEU A CA 1
ATOM 675 C C . LEU A 1 86 ? 4.84 9.875 -11.445 1 98.88 86 LEU A C 1
ATOM 677 O O . LEU A 1 86 ? 5.672 10.664 -10.992 1 98.88 86 LEU A O 1
ATOM 681 N N . GLU A 1 87 ? 3.609 9.906 -11.102 1 98.88 87 GLU A N 1
ATOM 682 C CA . GLU A 1 87 ? 3.082 10.992 -10.281 1 98.88 87 GLU A CA 1
ATOM 683 C C . GLU A 1 87 ? 3.512 10.844 -8.82 1 98.88 87 GLU A C 1
ATOM 685 O O . GLU A 1 87 ? 3.791 11.828 -8.148 1 98.88 87 GLU A O 1
ATOM 690 N N . ILE A 1 88 ? 3.549 9.602 -8.328 1 98.94 88 ILE A N 1
ATOM 691 C CA . ILE A 1 88 ? 4.055 9.359 -6.984 1 98.94 88 ILE A CA 1
ATOM 692 C C . ILE A 1 88 ? 5.484 9.883 -6.867 1 98.94 88 ILE A C 1
ATOM 694 O O . ILE A 1 88 ? 5.801 10.633 -5.941 1 98.94 88 ILE A O 1
ATOM 698 N N . LEU A 1 89 ? 6.301 9.508 -7.824 1 98.88 89 LEU A N 1
ATOM 699 C CA . LEU A 1 89 ? 7.711 9.875 -7.777 1 98.88 89 LEU A CA 1
ATOM 700 C C . LEU A 1 89 ? 7.883 11.383 -7.953 1 98.88 89 LEU A C 1
ATOM 702 O O . LEU A 1 89 ? 8.758 11.984 -7.336 1 98.88 89 LEU A O 1
ATOM 706 N N . ASN A 1 90 ? 7.039 12 -8.766 1 98.56 90 ASN A N 1
ATOM 707 C CA . ASN A 1 90 ? 7.07 13.453 -8.898 1 98.56 90 ASN A CA 1
ATOM 708 C C . ASN A 1 90 ? 6.742 14.141 -7.574 1 98.56 90 ASN A C 1
ATOM 710 O O . ASN A 1 90 ? 7.363 15.148 -7.227 1 98.56 90 ASN A O 1
ATOM 714 N N . SER A 1 91 ? 5.777 13.625 -6.879 1 98.5 91 SER A N 1
ATOM 715 C CA . SER A 1 91 ? 5.438 14.203 -5.582 1 98.5 91 SER A CA 1
ATOM 716 C C . SER A 1 91 ? 6.578 14.023 -4.586 1 98.5 91 SER A C 1
ATOM 718 O O . SER A 1 91 ? 6.879 14.93 -3.807 1 98.5 91 SER A O 1
ATOM 720 N N . ILE A 1 92 ? 7.238 12.883 -4.609 1 98.56 92 ILE A N 1
ATOM 721 C CA . ILE A 1 92 ? 8.344 12.57 -3.705 1 98.56 92 ILE A CA 1
ATOM 722 C C . ILE A 1 92 ? 9.531 13.469 -4.016 1 98.56 92 ILE A C 1
ATOM 724 O O . ILE A 1 92 ? 10.258 13.891 -3.111 1 98.56 92 ILE A O 1
ATOM 728 N N . SER A 1 93 ? 9.688 13.883 -5.262 1 98.19 93 SER A N 1
ATOM 729 C CA . SER A 1 93 ? 10.82 14.688 -5.707 1 98.19 93 SER A CA 1
ATOM 730 C C . SER A 1 93 ? 10.828 16.047 -5.023 1 98.19 93 SER A C 1
ATOM 732 O O . SER A 1 93 ? 11.844 16.75 -5.035 1 98.19 93 SER A O 1
ATOM 734 N N . LYS A 1 94 ? 9.75 16.438 -4.422 1 97 94 LYS A N 1
ATOM 735 C CA . LYS A 1 94 ? 9.648 17.734 -3.775 1 97 94 LYS A CA 1
ATOM 736 C C . LYS A 1 94 ? 10.344 17.734 -2.418 1 97 94 LYS A C 1
ATOM 738 O O . LYS A 1 94 ? 10.602 18.797 -1.846 1 97 94 LYS A O 1
ATOM 743 N N . PHE A 1 95 ? 10.578 16.484 -1.876 1 97.38 95 PHE A N 1
ATOM 744 C CA . PHE A 1 95 ? 11.195 16.484 -0.555 1 97.38 95 PHE A CA 1
ATOM 745 C C . PHE A 1 95 ? 12.281 15.422 -0.461 1 97.38 95 PHE A C 1
ATOM 747 O O . PHE A 1 95 ? 12.797 15.148 0.625 1 97.38 95 PHE A O 1
ATOM 754 N N . SER A 1 96 ? 12.617 14.727 -1.514 1 97.69 96 SER A N 1
ATOM 755 C CA . SER A 1 96 ? 13.742 13.812 -1.657 1 97.69 96 SER A CA 1
ATOM 756 C C . SER A 1 96 ? 14.477 14.031 -2.975 1 97.69 96 SER A C 1
ATOM 758 O O . SER A 1 96 ? 13.852 14.383 -3.984 1 97.69 96 SER A O 1
ATOM 760 N N . LYS A 1 97 ? 15.789 13.781 -2.98 1 97.81 97 LYS A N 1
ATOM 761 C CA . LYS A 1 97 ? 16.578 14 -4.188 1 97.81 97 LYS A CA 1
ATOM 762 C C . LYS A 1 97 ? 16.781 12.703 -4.957 1 97.81 97 LYS A C 1
ATOM 764 O O . LYS A 1 97 ? 17.141 12.727 -6.137 1 97.81 97 LYS A O 1
ATOM 769 N N . LYS A 1 98 ? 16.625 11.594 -4.285 1 98.62 98 LYS A N 1
ATOM 770 C CA . LYS A 1 98 ? 16.828 10.281 -4.898 1 98.62 98 LYS A CA 1
ATOM 771 C C . LYS A 1 98 ? 15.773 9.289 -4.434 1 98.62 98 LYS A C 1
ATOM 773 O O . LYS A 1 98 ? 15.32 9.336 -3.287 1 98.62 98 LYS A O 1
ATOM 778 N N . ALA A 1 99 ? 15.398 8.414 -5.293 1 98.88 99 ALA A N 1
ATOM 779 C CA . ALA A 1 99 ? 14.539 7.277 -4.961 1 98.88 99 ALA A CA 1
ATOM 780 C C . ALA A 1 99 ? 15.133 5.969 -5.484 1 98.88 99 ALA A C 1
ATOM 782 O O . ALA A 1 99 ? 15.703 5.934 -6.574 1 98.88 99 ALA A O 1
ATOM 783 N N . VAL A 1 100 ? 15.016 4.953 -4.684 1 98.94 100 VAL A N 1
ATOM 784 C CA . VAL A 1 100 ? 15.344 3.59 -5.09 1 98.94 100 VAL A CA 1
ATOM 785 C C . VAL A 1 100 ? 14.102 2.711 -5.008 1 98.94 100 VAL A C 1
ATOM 787 O O . VAL A 1 100 ? 13.516 2.549 -3.936 1 98.94 100 VAL A O 1
ATOM 790 N N . LEU A 1 101 ? 13.703 2.217 -6.156 1 98.94 101 LEU A N 1
ATOM 791 C CA . LEU A 1 101 ? 12.617 1.25 -6.207 1 98.94 101 LEU A CA 1
ATOM 792 C C . LEU A 1 101 ? 13.141 -0.173 -6.043 1 98.94 101 LEU A C 1
ATOM 794 O O . LEU A 1 101 ? 14.008 -0.607 -6.801 1 98.94 101 LEU A O 1
ATOM 798 N N . VAL A 1 102 ? 12.648 -0.892 -4.98 1 98.94 102 VAL A N 1
ATOM 799 C CA . VAL A 1 102 ? 12.984 -2.291 -4.742 1 98.94 102 VAL A CA 1
ATOM 800 C C . VAL A 1 102 ? 11.922 -3.191 -5.371 1 98.94 102 VAL A C 1
ATOM 802 O O . VAL A 1 102 ? 10.852 -3.398 -4.793 1 98.94 102 VAL A O 1
ATOM 805 N N . ILE A 1 103 ? 12.25 -3.83 -6.473 1 98.88 103 ILE A N 1
ATOM 806 C CA . ILE A 1 103 ? 11.258 -4.469 -7.332 1 98.88 103 ILE A CA 1
ATOM 807 C C . ILE A 1 103 ? 11.25 -5.973 -7.078 1 98.88 103 ILE A C 1
ATOM 809 O O . ILE A 1 103 ? 12.242 -6.66 -7.344 1 98.88 103 ILE A O 1
ATOM 813 N N . GLY A 1 104 ? 10.117 -6.438 -6.59 1 98.31 104 GLY A N 1
ATOM 814 C CA . GLY A 1 104 ? 9.984 -7.855 -6.305 1 98.31 104 GLY A CA 1
ATOM 815 C C . GLY A 1 104 ? 9.164 -8.602 -7.34 1 98.31 104 GLY A C 1
ATOM 816 O O . GLY A 1 104 ? 8.961 -9.812 -7.223 1 98.31 104 GLY A O 1
ATOM 817 N N . HIS A 1 105 ? 8.742 -7.879 -8.383 1 96.88 105 HIS A N 1
ATOM 818 C CA . HIS A 1 105 ? 7.844 -8.438 -9.383 1 96.88 105 HIS A CA 1
ATOM 819 C C . HIS A 1 105 ? 8.344 -8.148 -10.797 1 96.88 105 HIS A C 1
ATOM 821 O O . HIS A 1 105 ? 8.453 -6.988 -11.203 1 96.88 105 HIS A O 1
ATOM 827 N N . GLY A 1 106 ? 8.57 -9.18 -11.586 1 95.75 106 GLY A N 1
ATOM 828 C CA . GLY A 1 106 ? 9.133 -9.039 -12.914 1 95.75 106 GLY A CA 1
ATOM 829 C C . GLY A 1 106 ? 8.219 -8.297 -13.875 1 95.75 106 GLY A C 1
ATOM 830 O O . GLY A 1 106 ? 8.688 -7.652 -14.812 1 95.75 106 GLY A O 1
ATOM 831 N N . GLY A 1 107 ? 6.93 -8.352 -13.672 1 95.81 107 GLY A N 1
ATOM 832 C CA . GLY A 1 107 ? 5.941 -7.824 -14.594 1 95.81 107 GLY A CA 1
ATOM 833 C C . GLY A 1 107 ? 5.949 -6.312 -14.672 1 95.81 107 GLY A C 1
ATOM 834 O O . GLY A 1 107 ? 5.34 -5.73 -15.57 1 95.81 107 GLY A O 1
ATOM 835 N N . VAL A 1 108 ? 6.711 -5.652 -13.766 1 98.19 108 VAL A N 1
ATOM 836 C CA . VAL A 1 108 ? 6.641 -4.195 -13.75 1 98.19 108 VAL A CA 1
ATOM 837 C C . VAL A 1 108 ? 7.977 -3.605 -14.195 1 98.19 108 VAL A C 1
ATOM 839 O O . VAL A 1 108 ? 8.125 -2.385 -14.281 1 98.19 108 VAL A O 1
ATOM 842 N N . VAL A 1 109 ? 8.992 -4.422 -14.484 1 97.75 109 VAL A N 1
ATOM 843 C CA . VAL A 1 109 ? 10.359 -3.971 -14.711 1 97.75 109 VAL A CA 1
ATOM 844 C C . VAL A 1 109 ? 10.406 -3.041 -15.922 1 97.75 109 VAL A C 1
ATOM 846 O O . VAL A 1 109 ? 10.992 -1.956 -15.859 1 97.75 109 VAL A O 1
ATOM 849 N N . SER A 1 110 ? 9.727 -3.408 -17.031 1 98.19 110 SER A N 1
ATOM 850 C CA . SER A 1 110 ? 9.758 -2.605 -18.25 1 98.19 110 SER A CA 1
ATOM 851 C C . SER A 1 110 ? 9.047 -1.272 -18.047 1 98.19 110 SER A C 1
ATOM 853 O O . SER A 1 110 ? 9.516 -0.235 -18.531 1 98.19 110 SER A O 1
ATOM 855 N N . VAL A 1 111 ? 7.918 -1.279 -17.359 1 98.62 111 VAL A N 1
ATOM 856 C CA . VAL A 1 111 ? 7.145 -0.063 -17.125 1 98.62 111 VAL A CA 1
ATOM 857 C C . VAL A 1 111 ? 7.934 0.883 -16.219 1 98.62 111 VAL A C 1
ATOM 859 O O . VAL A 1 111 ? 7.98 2.09 -16.469 1 98.62 111 VAL A O 1
ATOM 862 N N . ILE A 1 112 ? 8.562 0.346 -15.211 1 98.81 112 ILE A N 1
ATOM 863 C CA . ILE A 1 112 ? 9.328 1.158 -14.266 1 98.81 112 ILE A CA 1
ATOM 864 C C . ILE A 1 112 ? 10.547 1.747 -14.961 1 98.81 112 ILE A C 1
ATOM 866 O O . ILE A 1 112 ? 10.938 2.885 -14.695 1 98.81 112 ILE A O 1
ATOM 870 N N . ASP A 1 113 ? 11.102 0.972 -15.906 1 98.69 113 ASP A N 1
ATOM 871 C CA . ASP A 1 113 ? 12.234 1.492 -16.656 1 98.69 113 ASP A CA 1
ATOM 872 C C . ASP A 1 113 ? 11.844 2.748 -17.438 1 98.69 113 ASP A C 1
ATOM 874 O O . ASP A 1 113 ? 12.602 3.721 -17.484 1 98.69 113 ASP A O 1
ATOM 878 N N . VAL A 1 114 ? 10.703 2.742 -18.062 1 98.62 114 VAL A N 1
ATOM 879 C CA . VAL A 1 114 ? 10.227 3.887 -18.828 1 98.62 114 VAL A CA 1
ATOM 880 C C . VAL A 1 114 ? 9.992 5.074 -17.891 1 98.62 114 VAL A C 1
ATOM 882 O O . VAL A 1 114 ? 10.367 6.207 -18.203 1 98.62 114 VAL A O 1
ATOM 885 N N . VAL A 1 115 ? 9.414 4.82 -16.75 1 98.88 115 VAL A N 1
ATOM 886 C CA . VAL A 1 115 ? 9.133 5.867 -15.773 1 98.88 115 VAL A CA 1
ATOM 887 C C . VAL A 1 115 ? 10.438 6.473 -15.266 1 98.88 115 VAL A C 1
ATOM 889 O O . VAL A 1 115 ? 10.586 7.695 -15.211 1 98.88 115 VAL A O 1
ATOM 892 N N . LYS A 1 116 ? 11.359 5.566 -14.945 1 98.81 116 LYS A N 1
ATOM 893 C CA . LYS A 1 116 ?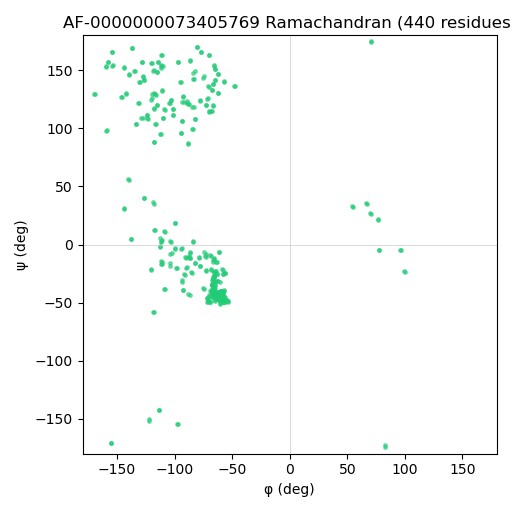 12.68 5.973 -14.477 1 98.81 116 LYS A CA 1
ATOM 894 C C . LYS A 1 116 ? 13.375 6.859 -15.5 1 98.81 116 LYS A C 1
ATOM 896 O O . LYS A 1 116 ? 13.883 7.93 -15.164 1 98.81 116 LYS A O 1
ATOM 901 N N . ARG A 1 117 ? 13.406 6.457 -16.703 1 98.62 117 ARG A N 1
ATOM 902 C CA . ARG A 1 117 ? 14.07 7.203 -17.766 1 98.62 117 ARG A CA 1
ATOM 903 C C . ARG A 1 117 ? 13.43 8.578 -17.953 1 98.62 117 ARG A C 1
ATOM 905 O O . ARG A 1 117 ? 14.141 9.578 -18.062 1 98.62 117 ARG A O 1
ATOM 912 N N . GLN A 1 118 ? 12.148 8.609 -18 1 98.56 118 GLN A N 1
ATOM 913 C CA . GLN A 1 118 ? 11.445 9.875 -18.156 1 98.56 118 GLN A CA 1
ATOM 914 C C . GLN A 1 118 ? 11.859 10.875 -17.078 1 98.56 118 GLN A C 1
ATOM 916 O O . GLN A 1 118 ? 12.172 12.031 -17.375 1 98.56 118 GLN A O 1
ATOM 921 N N . LEU A 1 119 ? 11.867 10.422 -15.844 1 98.69 119 LEU A N 1
ATOM 922 C CA . LEU A 1 119 ? 12.18 11.305 -14.734 1 98.69 119 LEU A CA 1
ATOM 923 C C . LEU A 1 119 ? 13.656 11.695 -14.742 1 98.69 119 LEU A C 1
ATOM 925 O O . LEU A 1 119 ? 14 12.859 -14.547 1 98.69 119 LEU A O 1
ATOM 929 N N . ASN A 1 120 ? 14.516 10.711 -14.977 1 98.75 120 ASN A N 1
ATOM 930 C CA . ASN A 1 120 ? 15.953 10.961 -14.922 1 98.75 120 ASN A CA 1
ATOM 931 C C . ASN A 1 120 ? 16.406 11.898 -16.031 1 98.75 120 ASN A C 1
ATOM 933 O O . ASN A 1 120 ? 17.359 12.672 -15.852 1 98.75 120 ASN A O 1
ATOM 937 N N . PHE A 1 121 ? 15.719 11.914 -17.172 1 98.44 121 PHE A N 1
ATOM 938 C CA . PHE A 1 121 ? 16.125 12.75 -18.297 1 98.44 121 PHE A CA 1
ATOM 939 C C . PHE A 1 121 ? 15.477 14.125 -18.203 1 98.44 121 PHE A C 1
ATOM 941 O O . PHE A 1 121 ? 15.969 15.086 -18.812 1 98.44 121 PHE A O 1
ATOM 948 N N . THR A 1 122 ? 14.367 14.211 -17.391 1 98.19 122 THR A N 1
ATOM 949 C CA . THR A 1 122 ? 13.633 15.477 -17.422 1 98.19 122 THR A CA 1
ATOM 950 C C . THR A 1 122 ? 13.773 16.219 -16.094 1 98.19 122 THR A C 1
ATOM 952 O O . THR A 1 122 ? 13.43 17.391 -16 1 98.19 122 THR A O 1
ATOM 955 N N . ASN A 1 123 ? 14.227 15.562 -15.078 1 97.56 123 ASN A N 1
ATOM 956 C CA . ASN A 1 123 ? 14.445 16.188 -13.773 1 97.56 123 ASN A CA 1
ATOM 957 C C . ASN A 1 123 ? 15.922 16.188 -13.398 1 97.56 123 ASN A C 1
ATOM 959 O O . ASN A 1 123 ? 16.516 15.117 -13.18 1 97.56 123 ASN A O 1
ATOM 963 N N . LYS A 1 124 ? 16.547 17.281 -13.188 1 96.88 124 LYS A N 1
ATOM 964 C CA . LYS A 1 124 ? 17.984 17.391 -12.961 1 96.88 124 LYS A CA 1
ATOM 965 C C . LYS A 1 124 ? 18.328 17.172 -11.492 1 96.88 124 LYS A C 1
ATOM 967 O O . LYS A 1 124 ? 19.453 16.781 -11.172 1 96.88 124 LYS A O 1
ATOM 972 N N . THR A 1 125 ? 17.312 17.422 -10.648 1 96.69 125 THR A N 1
ATOM 973 C CA . THR A 1 125 ? 17.641 17.438 -9.219 1 96.69 125 THR A CA 1
ATOM 974 C C . THR A 1 125 ? 17.156 16.156 -8.547 1 96.69 125 THR A C 1
ATOM 976 O O . THR A 1 125 ? 17.547 15.859 -7.414 1 96.69 125 THR A O 1
ATOM 979 N N . PHE A 1 126 ? 16.297 15.438 -9.195 1 98.19 126 PHE A N 1
ATOM 980 C CA . PHE A 1 126 ? 15.742 14.195 -8.672 1 98.19 126 PHE A CA 1
ATOM 981 C C . PHE A 1 126 ? 16.078 13.023 -9.586 1 98.19 126 PHE A C 1
ATOM 983 O O . PHE A 1 126 ? 15.836 13.086 -10.797 1 98.19 126 PHE A O 1
ATOM 990 N N . LYS A 1 127 ? 16.641 11.898 -9.008 1 98.75 127 LYS A N 1
ATOM 991 C CA . LYS A 1 127 ? 17 10.719 -9.797 1 98.75 127 LYS A CA 1
ATOM 992 C C . LYS A 1 127 ? 16.375 9.461 -9.219 1 98.75 127 LYS A C 1
ATOM 994 O O . LYS A 1 127 ? 16.297 9.297 -7.996 1 98.75 127 LYS A O 1
ATOM 999 N N . VAL A 1 128 ? 15.969 8.633 -10.086 1 98.94 128 VAL A N 1
ATOM 1000 C CA . VAL A 1 128 ? 15.344 7.367 -9.727 1 98.94 128 VAL A CA 1
ATOM 1001 C C . VAL A 1 128 ? 16.266 6.211 -10.094 1 98.94 128 VAL A C 1
ATOM 1003 O O . VAL A 1 128 ? 16.797 6.164 -11.203 1 98.94 128 VAL A O 1
ATOM 1006 N N . TYR A 1 129 ? 16.453 5.305 -9.164 1 98.88 129 TYR A N 1
ATOM 1007 C CA . TYR A 1 129 ? 17.203 4.066 -9.336 1 98.88 129 TYR A CA 1
ATOM 1008 C C . TYR A 1 129 ? 16.312 2.85 -9.078 1 98.88 129 TYR A C 1
ATOM 1010 O O . TYR A 1 129 ? 15.289 2.957 -8.406 1 98.88 129 TYR A O 1
ATOM 1018 N N . THR A 1 130 ? 16.75 1.758 -9.672 1 98.81 130 THR A N 1
ATOM 1019 C CA . THR A 1 130 ? 15.984 0.529 -9.477 1 98.81 130 THR A CA 1
ATOM 1020 C C . THR A 1 130 ? 16.891 -0.601 -9 1 98.81 130 THR A C 1
ATOM 1022 O O . THR A 1 130 ? 18.078 -0.644 -9.352 1 98.81 130 THR A O 1
ATOM 1025 N N . PHE A 1 131 ? 16.344 -1.396 -8.164 1 98.69 131 PHE A N 1
ATOM 1026 C CA . PHE A 1 131 ? 16.922 -2.652 -7.711 1 98.69 131 PHE A CA 1
ATOM 1027 C C . PHE A 1 131 ? 15.938 -3.803 -7.879 1 98.69 131 PHE A C 1
ATOM 1029 O O . PHE A 1 131 ? 14.945 -3.889 -7.148 1 98.69 131 PHE A O 1
ATOM 1036 N N . THR A 1 132 ? 16.172 -4.676 -8.797 1 98 132 THR A N 1
ATOM 1037 C CA . THR A 1 132 ? 15.32 -5.84 -8.992 1 98 132 THR A CA 1
ATOM 1038 C C . THR A 1 132 ? 15.789 -7.012 -8.133 1 98 132 THR A C 1
ATOM 1040 O O . THR A 1 132 ? 16.922 -7.461 -8.258 1 98 132 THR A O 1
ATOM 1043 N N . VAL A 1 133 ? 14.898 -7.477 -7.305 1 97.56 133 VAL A N 1
ATOM 1044 C CA . VAL A 1 133 ? 15.18 -8.656 -6.492 1 97.56 133 VAL A CA 1
ATOM 1045 C C . VAL A 1 133 ? 15.305 -9.883 -7.395 1 97.56 133 VAL A C 1
ATOM 1047 O O . VAL A 1 133 ? 14.383 -10.211 -8.141 1 97.56 133 VAL A O 1
ATOM 1050 N N . GLN A 1 134 ? 16.391 -10.461 -7.355 1 87.88 134 GLN A N 1
ATOM 1051 C CA . GLN A 1 134 ? 16.578 -11.578 -8.273 1 87.88 134 GLN A CA 1
ATOM 1052 C C . GLN A 1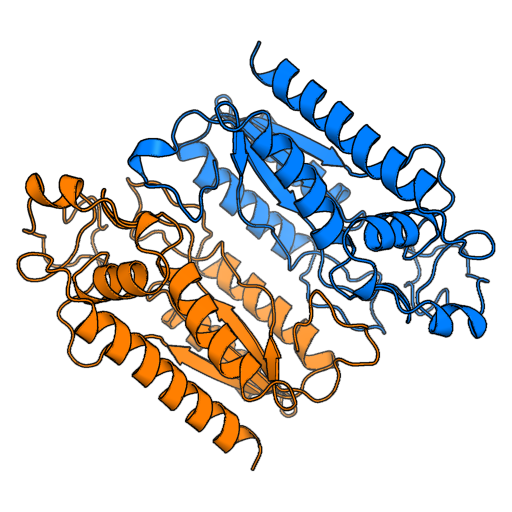 134 ? 17.703 -12.5 -7.801 1 87.88 134 GLN A C 1
ATOM 1054 O O . GLN A 1 134 ? 18.469 -12.133 -6.918 1 87.88 134 GLN A O 1
ATOM 1059 N N . GLU A 1 135 ? 17.5 -13.68 -8.242 1 83.12 135 GLU A N 1
ATOM 1060 C CA . GLU A 1 135 ? 18.578 -14.648 -8.164 1 83.12 135 GLU A CA 1
ATOM 1061 C C . GLU A 1 135 ? 19.25 -14.844 -9.523 1 83.12 135 GLU A C 1
ATOM 1063 O O . GLU A 1 135 ? 18.578 -15.164 -10.508 1 83.12 135 GLU A O 1
ATOM 1068 N N . GLU A 1 136 ? 20.484 -14.664 -9.562 1 77.94 136 GLU A N 1
ATOM 1069 C CA . GLU A 1 136 ? 21.234 -14.82 -10.812 1 77.94 136 GLU A CA 1
ATOM 1070 C C . GLU A 1 136 ? 21.141 -16.25 -11.32 1 77.94 136 GLU A C 1
ATOM 1072 O O . GLU A 1 136 ? 21.281 -17.203 -10.555 1 77.94 136 GLU A O 1
ATOM 1077 N N . ASN A 1 137 ? 20.797 -16.422 -12.594 1 71.12 137 ASN A N 1
ATOM 1078 C CA . ASN A 1 137 ? 20.859 -17.703 -13.297 1 71.12 137 ASN A CA 1
ATOM 1079 C C . ASN A 1 137 ? 19.844 -18.703 -12.727 1 71.12 137 ASN A C 1
ATOM 1081 O O . ASN A 1 137 ? 20.156 -19.875 -12.562 1 71.12 137 ASN A O 1
ATOM 1085 N N . SER A 1 138 ? 18.766 -18.141 -12.344 1 73.62 138 SER A N 1
ATOM 1086 C CA . SER A 1 138 ? 17.797 -19.047 -11.758 1 73.62 138 SER A CA 1
ATOM 1087 C C . SER A 1 138 ? 16.781 -19.516 -12.797 1 73.62 138 SER A C 1
ATOM 1089 O O . SER A 1 138 ? 16.406 -18.766 -13.695 1 73.62 138 SER A O 1
ATOM 1091 N N . GLU A 1 139 ? 16.5 -20.75 -12.664 1 82.12 139 GLU A N 1
ATOM 1092 C CA . GLU A 1 139 ? 15.414 -21.344 -13.453 1 82.12 139 GLU A CA 1
ATOM 1093 C C . GLU A 1 139 ? 14.062 -21.125 -12.781 1 82.12 139 GLU A C 1
ATOM 1095 O O . GLU A 1 139 ? 13.031 -21.594 -13.289 1 82.12 139 GLU A O 1
ATOM 1100 N N . ASP A 1 140 ? 14.07 -20.469 -11.758 1 87.69 140 ASP A N 1
ATOM 1101 C CA . ASP A 1 140 ? 12.867 -20.109 -11.016 1 87.69 140 ASP A CA 1
ATOM 1102 C C . ASP A 1 140 ? 12.211 -18.844 -11.586 1 87.69 140 ASP A C 1
ATOM 1104 O O . ASP A 1 140 ? 12.648 -17.734 -11.297 1 87.69 140 ASP A O 1
ATOM 1108 N N . LEU A 1 141 ? 11.172 -19.078 -12.391 1 91.25 141 LEU A N 1
ATOM 1109 C CA . LEU A 1 141 ? 10.531 -17.938 -13.047 1 91.25 141 LEU A CA 1
ATOM 1110 C C . LEU A 1 141 ? 9.344 -17.438 -12.227 1 91.25 141 LEU A C 1
ATOM 1112 O O . LEU A 1 141 ? 9 -16.25 -12.281 1 91.25 141 LEU A O 1
ATOM 1116 N N . HIS A 1 142 ? 8.688 -18.297 -11.523 1 96.69 142 HIS A N 1
ATOM 1117 C CA . HIS A 1 142 ? 7.523 -17.891 -10.75 1 96.69 142 HIS A CA 1
ATOM 1118 C C . HIS A 1 142 ? 7.07 -19.016 -9.812 1 96.69 142 HIS A C 1
ATOM 1120 O O . HIS A 1 142 ? 6.832 -20.141 -10.25 1 96.69 142 HIS A O 1
ATOM 1126 N N . ALA A 1 143 ? 6.887 -18.656 -8.57 1 97.5 143 ALA A N 1
ATOM 1127 C CA . ALA A 1 143 ? 6.43 -19.594 -7.551 1 97.5 143 ALA A CA 1
ATOM 1128 C C . ALA A 1 143 ? 7.332 -20.828 -7.5 1 97.5 143 ALA A C 1
ATOM 1130 O O . ALA A 1 143 ? 6.855 -21.953 -7.309 1 97.5 143 ALA A O 1
ATOM 1131 N N . GLY A 1 144 ? 8.578 -20.656 -7.766 1 96.69 144 GLY A N 1
ATOM 1132 C CA . GLY A 1 144 ? 9.508 -21.766 -7.836 1 96.69 144 GLY A CA 1
ATOM 1133 C C . GLY A 1 144 ? 10.297 -21.953 -6.559 1 96.69 144 GLY A C 1
ATOM 1134 O O . GLY A 1 144 ? 9.844 -21.594 -5.473 1 96.69 144 GLY A O 1
ATOM 1135 N N . THR A 1 145 ? 11.484 -22.547 -6.707 1 96.44 145 THR A N 1
ATOM 1136 C CA . THR A 1 145 ? 12.312 -22.984 -5.59 1 96.44 145 THR A CA 1
ATOM 1137 C C . THR A 1 145 ? 12.82 -21.781 -4.797 1 96.44 145 THR A C 1
ATOM 1139 O O . THR A 1 145 ? 12.766 -21.766 -3.566 1 96.44 145 THR A O 1
ATOM 1142 N N . ILE A 1 146 ? 13.234 -20.75 -5.457 1 96.81 146 ILE A N 1
ATOM 1143 C CA . ILE A 1 146 ? 13.859 -19.625 -4.789 1 96.81 146 ILE A CA 1
ATOM 1144 C C . ILE A 1 146 ? 12.805 -18.844 -4 1 96.81 146 ILE A C 1
ATOM 1146 O O . ILE A 1 146 ? 12.992 -18.562 -2.812 1 96.81 146 ILE A O 1
ATOM 1150 N N . GLU A 1 147 ? 11.695 -18.516 -4.652 1 97.81 147 GLU A N 1
ATOM 1151 C CA . GLU A 1 147 ? 10.641 -17.766 -3.973 1 97.81 147 GLU A CA 1
ATOM 1152 C C . GLU A 1 147 ? 10.062 -18.562 -2.807 1 97.81 147 GLU A C 1
ATOM 1154 O O . GLU A 1 147 ? 9.844 -18.016 -1.725 1 97.81 147 GLU A O 1
ATOM 1159 N N . THR A 1 148 ? 9.891 -19.828 -3.029 1 98.06 148 THR A N 1
ATOM 1160 C CA . THR A 1 148 ? 9.352 -20.688 -1.982 1 98.06 148 THR A CA 1
ATOM 1161 C C . THR A 1 148 ? 10.305 -20.75 -0.792 1 98.06 148 THR A C 1
ATOM 1163 O O . THR A 1 148 ? 9.883 -20.625 0.358 1 98.06 148 THR A O 1
ATOM 1166 N N . SER A 1 149 ? 11.531 -20.875 -1.05 1 98.25 149 SER A N 1
ATOM 1167 C CA . SER A 1 149 ? 12.539 -20.953 -0.005 1 98.25 149 SER A CA 1
ATOM 1168 C C . SER A 1 149 ? 12.672 -19.641 0.749 1 98.25 149 SER A C 1
ATOM 1170 O O . SER A 1 149 ? 12.82 -19.625 1.972 1 98.25 149 SER A O 1
ATOM 1172 N N . ALA A 1 150 ? 12.617 -18.562 0.005 1 98.44 150 ALA A N 1
ATOM 1173 C CA . ALA A 1 150 ? 12.68 -17.234 0.628 1 98.44 150 ALA A CA 1
ATOM 1174 C C . ALA A 1 150 ? 11.5 -17.016 1.574 1 98.44 150 ALA A C 1
ATOM 1176 O O . ALA A 1 150 ? 11.68 -16.562 2.707 1 98.44 150 ALA A O 1
ATOM 1177 N N . ILE A 1 151 ? 10.32 -17.375 1.125 1 98.81 151 ILE A N 1
ATOM 1178 C CA . ILE A 1 151 ? 9.133 -17.203 1.948 1 98.81 151 ILE A CA 1
ATOM 1179 C C . ILE A 1 151 ? 9.211 -18.125 3.168 1 98.81 151 ILE A C 1
ATOM 1181 O O . ILE A 1 151 ? 8.828 -17.719 4.273 1 98.81 151 ILE A O 1
ATOM 1185 N N . LYS A 1 152 ? 9.734 -19.297 2.977 1 98.81 152 LYS A N 1
ATOM 1186 C CA . LYS A 1 152 ? 9.906 -20.219 4.09 1 98.81 152 LYS A CA 1
ATOM 1187 C C . LYS A 1 152 ? 10.773 -19.609 5.184 1 98.81 152 LYS A C 1
ATOM 1189 O O . LYS A 1 152 ? 10.477 -19.75 6.371 1 98.81 152 LYS A O 1
ATOM 1194 N N . VAL A 1 153 ? 11.82 -18.938 4.742 1 98.69 153 VAL A N 1
ATOM 1195 C CA . VAL A 1 153 ? 12.742 -18.297 5.676 1 98.69 153 VAL A CA 1
ATOM 1196 C C . VAL A 1 153 ? 12.055 -17.125 6.355 1 98.69 153 VAL A C 1
ATOM 1198 O O . VAL A 1 153 ? 12.211 -16.922 7.562 1 98.69 153 VAL A O 1
ATOM 1201 N N . ILE A 1 154 ? 11.266 -16.359 5.66 1 98.75 154 ILE A N 1
ATOM 1202 C CA . ILE A 1 154 ? 10.617 -15.156 6.168 1 98.75 154 ILE A CA 1
ATOM 1203 C C . ILE A 1 154 ? 9.523 -15.539 7.16 1 98.75 154 ILE A C 1
ATOM 1205 O O . ILE A 1 154 ? 9.445 -14.969 8.258 1 98.75 154 ILE A O 1
ATOM 1209 N N . ASN A 1 155 ? 8.703 -16.438 6.848 1 98.62 155 ASN A N 1
ATOM 1210 C CA . ASN A 1 155 ? 7.602 -16.938 7.664 1 98.62 155 ASN A CA 1
ATOM 1211 C C . ASN A 1 155 ? 7.148 -18.328 7.215 1 98.62 155 ASN A C 1
ATOM 1213 O O . ASN A 1 155 ? 6.344 -18.453 6.293 1 98.62 155 ASN A O 1
ATOM 1217 N N . PRO A 1 156 ? 7.598 -19.344 7.887 1 98.62 156 PRO A N 1
ATOM 1218 C CA . PRO A 1 156 ? 7.312 -20.719 7.457 1 98.62 156 PRO A CA 1
ATOM 1219 C C . PRO A 1 156 ? 5.816 -21.016 7.379 1 98.62 156 PRO A C 1
ATOM 1221 O O . PRO A 1 156 ? 5.395 -21.875 6.605 1 98.62 156 PRO A O 1
ATOM 1224 N N . LYS A 1 157 ? 5 -20.281 8.039 1 98.25 157 LYS A N 1
ATOM 1225 C CA . LYS A 1 157 ? 3.561 -20.531 8.062 1 98.25 157 LYS A CA 1
ATOM 1226 C C . LYS A 1 157 ? 2.912 -20.141 6.738 1 98.25 157 LYS A C 1
ATOM 1228 O O . LYS A 1 157 ? 1.762 -20.5 6.477 1 98.25 157 LYS A O 1
ATOM 1233 N N . LEU A 1 158 ? 3.627 -19.5 5.91 1 98.56 158 LEU A N 1
ATOM 1234 C CA . LEU A 1 158 ? 3.066 -18.984 4.664 1 98.56 158 LEU A CA 1
ATOM 1235 C C . LEU A 1 158 ? 3.283 -19.969 3.523 1 98.56 158 LEU A C 1
ATOM 1237 O O . LEU A 1 158 ? 2.803 -19.75 2.408 1 98.56 158 LEU A O 1
ATOM 1241 N N . VAL A 1 159 ? 3.992 -21.062 3.812 1 98.69 159 VAL A N 1
ATOM 1242 C CA . VAL A 1 159 ? 4.242 -22.062 2.779 1 98.69 159 VAL A CA 1
ATOM 1243 C C . VAL A 1 159 ? 3.422 -23.328 3.064 1 98.69 159 VAL A C 1
ATOM 1245 O O . VAL A 1 159 ? 3.596 -23.953 4.105 1 98.69 159 VAL A O 1
ATOM 1248 N N . ASN A 1 160 ? 2.525 -23.625 2.215 1 97.69 160 ASN A N 1
ATOM 1249 C CA . ASN A 1 160 ? 1.786 -24.875 2.303 1 97.69 160 ASN A CA 1
ATOM 1250 C C . ASN A 1 160 ? 2.5 -26 1.561 1 97.69 160 ASN A C 1
ATOM 1252 O O . ASN A 1 160 ? 2.131 -26.344 0.434 1 97.69 160 ASN A O 1
ATOM 1256 N N . GLU A 1 161 ? 3.367 -26.656 2.186 1 97.06 161 GLU A N 1
ATOM 1257 C CA . GLU A 1 161 ? 4.25 -27.641 1.569 1 97.06 161 GLU A CA 1
ATOM 1258 C C . GLU A 1 161 ? 3.455 -28.828 1.02 1 97.06 161 GLU A C 1
ATOM 1260 O O . GLU A 1 161 ? 3.828 -29.422 0.001 1 97.06 161 GLU A O 1
ATOM 1265 N N . ASP A 1 162 ? 2.381 -29.188 1.596 1 96.38 162 ASP A N 1
ATOM 1266 C CA . ASP A 1 162 ? 1.573 -30.328 1.195 1 96.38 162 ASP A CA 1
ATOM 1267 C C . ASP A 1 162 ? 0.961 -30.109 -0.187 1 96.38 162 ASP A C 1
ATOM 1269 O O . ASP A 1 162 ? 0.708 -31.078 -0.916 1 96.38 162 ASP A O 1
ATOM 1273 N N . LYS A 1 163 ? 0.807 -28.906 -0.599 1 95.75 163 LYS A N 1
ATOM 1274 C CA . LYS A 1 163 ? 0.173 -28.594 -1.876 1 95.75 163 LYS A CA 1
ATOM 1275 C C . LYS A 1 163 ? 1.144 -28.797 -3.035 1 95.75 163 LYS A C 1
ATOM 1277 O O . LYS A 1 163 ? 0.731 -28.844 -4.195 1 95.75 163 LYS A O 1
ATOM 1282 N N . LEU A 1 164 ? 2.4 -28.984 -2.693 1 95.69 164 LEU A N 1
ATOM 1283 C CA . LEU A 1 164 ? 3.406 -29.188 -3.729 1 95.69 164 LEU A CA 1
ATOM 1284 C C . LEU A 1 164 ? 3.418 -30.641 -4.184 1 95.69 164 LEU A C 1
ATOM 1286 O O . LEU A 1 164 ? 3.973 -30.969 -5.238 1 95.69 164 LEU A O 1
ATOM 1290 N N . LYS A 1 165 ? 2.83 -31.594 -3.461 1 91.94 165 LYS A N 1
ATOM 1291 C CA . LYS A 1 165 ? 2.871 -33.031 -3.74 1 91.94 165 LYS A CA 1
ATOM 1292 C C . LYS A 1 165 ? 1.999 -33.375 -4.941 1 91.94 165 LYS A C 1
ATOM 1294 O O . LYS A 1 165 ? 2.27 -34.344 -5.648 1 91.94 165 LYS A O 1
ATOM 1299 N N . ASP A 1 166 ? 1.021 -32.562 -5.289 1 86.38 166 ASP A N 1
ATOM 1300 C CA . ASP A 1 166 ? 0.027 -32.906 -6.301 1 86.38 166 ASP A CA 1
ATOM 1301 C C . ASP A 1 166 ? 0.073 -31.922 -7.469 1 86.38 166 ASP A C 1
ATOM 1303 O O . ASP A 1 166 ? -0.957 -31.641 -8.078 1 86.38 166 ASP A O 1
ATOM 1307 N N . VAL A 1 167 ? 1.305 -31.547 -7.73 1 92.75 167 VAL A N 1
ATOM 1308 C CA . VAL A 1 167 ? 1.316 -30.531 -8.789 1 92.75 167 VAL A CA 1
ATOM 1309 C C . VAL A 1 167 ? 2.1 -31.062 -9.992 1 92.75 167 VAL A C 1
ATOM 1311 O O . VAL A 1 167 ? 2.979 -31.906 -9.844 1 92.75 167 VAL A O 1
ATOM 1314 N N . ASP A 1 168 ? 1.694 -30.609 -11.164 1 92.88 168 ASP A N 1
ATOM 1315 C CA . ASP A 1 168 ? 2.432 -30.797 -12.406 1 92.88 168 ASP A CA 1
ATOM 1316 C C . ASP A 1 168 ? 3.357 -29.609 -12.672 1 92.88 168 ASP A C 1
ATOM 1318 O O . ASP A 1 168 ? 2.914 -28.453 -12.672 1 92.88 168 ASP A O 1
ATOM 1322 N N . TYR A 1 169 ? 4.648 -29.844 -12.914 1 94.06 169 TYR A N 1
ATOM 1323 C CA . TYR A 1 169 ? 5.625 -28.766 -13.039 1 94.06 169 TYR A CA 1
ATOM 1324 C C . TYR A 1 169 ? 5.91 -28.469 -14.508 1 94.06 169 TYR A C 1
ATOM 1326 O O . TYR A 1 169 ? 6.707 -27.578 -14.82 1 94.06 169 TYR A O 1
ATOM 1334 N N . SER A 1 170 ? 5.312 -29.234 -15.344 1 95.31 170 SER A N 1
ATOM 1335 C CA . SER A 1 170 ? 5.465 -28.922 -16.766 1 95.31 170 SER A CA 1
ATOM 1336 C C . SER A 1 170 ? 4.816 -27.578 -17.094 1 95.31 170 SER A C 1
ATOM 1338 O O . SER A 1 170 ? 3.809 -27.203 -16.5 1 95.31 170 SER A O 1
ATOM 1340 N N . PHE A 1 171 ? 5.461 -26.812 -17.969 1 95.19 171 PHE A N 1
ATOM 1341 C CA . PHE A 1 171 ? 4.852 -25.562 -18.422 1 95.19 171 PHE A CA 1
ATOM 1342 C C . PHE A 1 171 ? 5.168 -25.297 -19.875 1 95.19 171 PHE A C 1
ATOM 1344 O O . PHE A 1 171 ? 6.172 -25.797 -20.406 1 95.19 171 PHE A O 1
ATOM 1351 N N . GLN A 1 172 ? 4.34 -24.594 -20.562 1 96.69 172 GLN A N 1
ATOM 1352 C CA . GLN A 1 172 ? 4.469 -24.281 -21.984 1 96.69 172 GLN A CA 1
ATOM 1353 C C . GLN A 1 172 ? 5.363 -23.062 -22.188 1 96.69 172 GLN A C 1
ATOM 1355 O O . GLN A 1 172 ? 5.293 -22.094 -21.438 1 96.69 172 GLN A O 1
ATOM 1360 N N . GLU A 1 173 ? 6.152 -23.125 -23.234 1 94.81 173 GLU A N 1
ATOM 1361 C CA . GLU A 1 173 ? 7.008 -22 -23.609 1 94.81 173 GLU A CA 1
ATOM 1362 C C . GLU A 1 173 ? 6.176 -20.797 -24.047 1 94.81 173 GLU A C 1
ATOM 1364 O O . GLU A 1 173 ? 5.023 -20.953 -24.453 1 94.81 173 GLU A O 1
ATOM 1369 N N . GLY A 1 174 ? 6.77 -19.562 -23.875 1 96.88 174 GLY A N 1
ATOM 1370 C CA . GLY A 1 174 ? 6.078 -18.344 -24.281 1 96.88 174 GLY A CA 1
ATOM 1371 C C . GLY A 1 174 ? 5.355 -17.672 -23.125 1 96.88 174 GLY A C 1
ATOM 1372 O O . GLY A 1 174 ? 4.797 -16.578 -23.281 1 96.88 174 GLY A O 1
ATOM 1373 N N . VAL A 1 175 ? 5.387 -18.344 -21.984 1 96.75 175 VAL A N 1
ATOM 1374 C CA . VAL A 1 175 ? 4.777 -17.766 -20.797 1 96.75 175 VAL A CA 1
ATOM 1375 C C . VAL A 1 175 ? 5.406 -16.406 -20.5 1 96.75 175 VAL A C 1
ATOM 1377 O O . VAL A 1 175 ? 6.598 -16.203 -20.75 1 96.75 175 VAL A O 1
ATOM 1380 N N . PHE A 1 176 ? 4.582 -15.359 -20.062 1 95.88 176 PHE A N 1
ATOM 1381 C CA . PHE A 1 176 ? 4.938 -13.984 -19.719 1 95.88 176 PHE A CA 1
ATOM 1382 C C . PHE A 1 176 ? 5.152 -13.148 -20.984 1 95.88 176 PHE A C 1
ATOM 1384 O O . PHE A 1 176 ? 5.402 -11.945 -20.891 1 95.88 176 PHE A O 1
ATOM 1391 N N . ASP A 1 177 ? 5.094 -13.766 -22.156 1 96.19 177 ASP A N 1
ATOM 1392 C CA . ASP A 1 177 ? 5.297 -13.055 -23.406 1 96.19 177 ASP A CA 1
ATOM 1393 C C . ASP A 1 177 ? 4.051 -13.117 -24.297 1 96.19 177 ASP A C 1
ATOM 1395 O O . ASP A 1 177 ? 3.379 -12.109 -24.5 1 96.19 177 ASP A O 1
ATOM 1399 N N . ILE A 1 178 ? 3.668 -14.406 -24.594 1 97.94 178 ILE A N 1
ATOM 1400 C CA . ILE A 1 178 ? 2.559 -14.531 -25.531 1 97.94 178 ILE A CA 1
ATOM 1401 C C . ILE A 1 178 ? 1.401 -15.273 -24.875 1 97.94 178 ILE A C 1
ATOM 1403 O O . ILE A 1 178 ? 0.267 -15.227 -25.359 1 97.94 178 ILE A O 1
ATOM 1407 N N . ILE A 1 179 ? 1.712 -16.062 -23.797 1 98.19 179 ILE A N 1
ATOM 1408 C CA . ILE A 1 179 ? 0.632 -16.766 -23.094 1 98.19 179 ILE A CA 1
ATOM 1409 C C . ILE A 1 179 ? 0.714 -16.484 -21.594 1 98.19 179 ILE A C 1
ATOM 1411 O O . ILE A 1 179 ? 1.771 -16.109 -21.094 1 98.19 179 ILE A O 1
ATOM 1415 N N . THR A 1 180 ? -0.364 -16.625 -20.891 1 98.31 180 THR A N 1
ATOM 1416 C CA . THR A 1 180 ? -0.461 -16.375 -19.469 1 98.31 180 THR A CA 1
ATOM 1417 C C . THR A 1 180 ? 0.069 -17.562 -18.672 1 98.31 180 THR A C 1
ATOM 1419 O O . THR A 1 180 ? 0.345 -18.609 -19.234 1 98.31 180 THR A O 1
ATOM 1422 N N . THR A 1 181 ? 0.219 -17.359 -17.375 1 98.31 181 THR A N 1
ATOM 1423 C CA . THR A 1 181 ? 0.661 -18.438 -16.516 1 98.31 181 THR A CA 1
ATOM 1424 C C . THR A 1 181 ? -0.376 -19.562 -16.484 1 98.31 181 THR A C 1
ATOM 1426 O O . THR A 1 181 ? -0.023 -20.75 -16.438 1 98.31 181 THR A O 1
ATOM 1429 N N . LYS A 1 182 ? -1.649 -19.203 -16.547 1 98 182 LYS A N 1
ATOM 1430 C CA . LYS A 1 182 ? -2.709 -20.203 -16.547 1 98 182 LYS A CA 1
ATOM 1431 C C . LYS A 1 182 ? -2.65 -21.062 -17.797 1 98 182 LYS A C 1
ATOM 1433 O O . LYS A 1 182 ? -2.814 -22.281 -17.719 1 98 182 LYS A O 1
ATOM 1438 N N . GLU A 1 183 ? -2.428 -20.422 -18.891 1 98.25 183 GLU A N 1
ATOM 1439 C CA . GLU A 1 183 ? -2.314 -21.141 -20.156 1 98.25 183 GLU A CA 1
ATOM 1440 C C . GLU A 1 183 ? -1.088 -22.047 -20.172 1 98.25 183 GLU A C 1
ATOM 1442 O O . GLU A 1 183 ? -1.091 -23.109 -20.812 1 98.25 183 GLU A O 1
ATOM 1447 N N . SER A 1 184 ? -0.103 -21.703 -19.438 1 98.38 184 SER A N 1
ATOM 1448 C CA . SER A 1 184 ? 1.177 -22.406 -19.469 1 98.38 184 SER A CA 1
ATOM 1449 C C . SER A 1 184 ? 1.186 -23.578 -18.484 1 98.38 184 SER A C 1
ATOM 1451 O O . SER A 1 184 ? 1.715 -24.656 -18.812 1 98.38 184 SER A O 1
ATOM 1453 N N . ASN A 1 185 ? 0.669 -23.391 -17.328 1 97.88 185 ASN A N 1
ATOM 1454 C CA . ASN A 1 185 ? 0.622 -24.359 -16.234 1 97.88 185 ASN A CA 1
ATOM 1455 C C . ASN A 1 185 ? -0.647 -24.203 -15.398 1 97.88 185 ASN A C 1
ATOM 1457 O O . ASN A 1 185 ? -0.949 -23.109 -14.922 1 97.88 185 ASN A O 1
ATOM 1461 N N . PRO A 1 186 ? -1.359 -25.281 -15.234 1 96.75 186 PRO A N 1
ATOM 1462 C CA . PRO A 1 186 ? -2.666 -25.172 -14.578 1 96.75 186 PRO A CA 1
ATOM 1463 C C . PRO A 1 186 ? -2.557 -24.766 -13.109 1 96.75 186 PRO A C 1
ATOM 1465 O O . PRO A 1 186 ? -3.543 -24.312 -12.516 1 96.75 186 PRO A O 1
ATOM 1468 N N . TYR A 1 187 ? -1.366 -24.828 -12.531 1 97.06 187 TYR A N 1
ATOM 1469 C CA . TYR A 1 187 ? -1.2 -24.5 -11.117 1 97.06 187 TYR A CA 1
ATOM 1470 C C . TYR A 1 187 ? -0.569 -23.125 -10.953 1 97.06 187 TYR A C 1
ATOM 1472 O O . TYR A 1 187 ? -0.46 -22.609 -9.836 1 97.06 187 TYR A O 1
ATOM 1480 N N . GLY A 1 188 ? -0.122 -22.5 -12.039 1 97.5 188 GLY A N 1
ATOM 1481 C CA . GLY A 1 188 ? 0.501 -21.188 -11.977 1 97.5 188 GLY A CA 1
ATOM 1482 C C . GLY A 1 188 ? 1.933 -21.219 -11.477 1 97.5 188 GLY A C 1
ATOM 1483 O O . GLY A 1 188 ? 2.43 -20.25 -10.914 1 97.5 188 GLY A O 1
ATOM 1484 N N . ILE A 1 189 ? 2.574 -22.391 -11.586 1 97.56 189 ILE A N 1
ATOM 1485 C CA . ILE A 1 189 ? 3.979 -22.562 -11.234 1 97.56 189 ILE A CA 1
ATOM 1486 C C . ILE A 1 189 ? 4.82 -22.641 -12.508 1 97.56 189 ILE A C 1
ATOM 1488 O O . ILE A 1 189 ? 4.559 -23.469 -13.383 1 97.56 189 ILE A O 1
ATOM 1492 N N . ILE A 1 190 ? 5.766 -21.75 -12.641 1 96.94 190 ILE A N 1
ATOM 1493 C CA . ILE A 1 190 ? 6.691 -21.766 -13.766 1 96.94 190 ILE A CA 1
ATOM 1494 C C . ILE A 1 190 ? 8.117 -21.969 -13.266 1 96.94 190 ILE A C 1
ATOM 1496 O O . ILE A 1 190 ? 8.82 -21 -12.961 1 96.94 190 ILE A O 1
ATOM 1500 N N . ASN A 1 191 ? 8.523 -23.141 -13.125 1 94.06 191 ASN A N 1
ATOM 1501 C CA . ASN A 1 191 ? 9.812 -23.594 -12.602 1 94.06 191 ASN A CA 1
ATOM 1502 C C . ASN A 1 191 ? 10.336 -24.812 -13.352 1 94.06 191 ASN A C 1
ATOM 1504 O O . ASN A 1 191 ? 9.586 -25.75 -13.602 1 94.06 191 ASN A O 1
ATOM 1508 N N . LYS A 1 192 ? 11.625 -24.719 -13.797 1 91.38 192 LYS A N 1
ATOM 1509 C CA . LYS A 1 192 ? 12.211 -25.922 -14.398 1 91.38 192 LYS A CA 1
ATOM 1510 C C . LYS A 1 192 ? 12.461 -27 -13.344 1 91.38 192 LYS A C 1
ATOM 1512 O O . LYS A 1 192 ? 13.281 -26.797 -12.438 1 91.38 192 LYS A O 1
ATOM 1517 N N . GLY A 1 193 ? 11.742 -28.062 -13.5 1 91.88 193 GLY A N 1
ATOM 1518 C CA . GLY A 1 193 ? 11.852 -29.141 -12.523 1 91.88 193 GLY A CA 1
ATOM 1519 C C . GLY A 1 193 ? 11 -28.922 -11.289 1 91.88 193 GLY A C 1
ATOM 1520 O O . GLY A 1 193 ? 10.211 -27.984 -11.234 1 91.88 193 GLY A O 1
ATOM 1521 N N . LYS A 1 194 ? 11.195 -29.812 -10.375 1 94.19 194 LYS A N 1
ATOM 1522 C CA . LYS A 1 194 ? 10.375 -29.766 -9.156 1 94.19 194 LYS A CA 1
ATOM 1523 C C . LYS A 1 194 ? 10.805 -28.625 -8.242 1 94.19 194 LYS A C 1
ATOM 1525 O O . LYS A 1 194 ? 11.992 -28.312 -8.141 1 94.19 194 LYS A O 1
ATOM 1530 N N . VAL A 1 195 ? 9.828 -28.047 -7.582 1 95.94 195 VAL A N 1
ATOM 1531 C CA . VAL A 1 195 ? 10.102 -27.062 -6.543 1 95.94 195 VAL A CA 1
ATOM 1532 C C . VAL A 1 195 ? 10.688 -27.75 -5.316 1 95.94 195 VAL A C 1
ATOM 1534 O O . VAL A 1 195 ? 10.102 -28.703 -4.793 1 95.94 195 VAL A O 1
ATOM 1537 N N . VAL A 1 196 ? 11.812 -27.281 -4.906 1 94.81 196 VAL A N 1
ATOM 1538 C CA . VAL A 1 196 ? 12.484 -27.828 -3.73 1 94.81 196 VAL A CA 1
ATOM 1539 C C . VAL A 1 196 ? 12.648 -26.734 -2.676 1 94.81 196 VAL A C 1
ATOM 1541 O O . VAL A 1 196 ? 13.203 -25.672 -2.957 1 94.81 196 VAL A O 1
ATOM 1544 N N . ILE A 1 197 ? 12.18 -27.016 -1.514 1 96.81 197 ILE A N 1
ATOM 1545 C CA . ILE A 1 197 ? 12.328 -26.062 -0.416 1 96.81 197 ILE A CA 1
ATOM 1546 C C . ILE A 1 197 ? 13.695 -26.25 0.235 1 96.81 197 ILE A C 1
ATOM 1548 O O . ILE A 1 197 ? 14.016 -27.328 0.742 1 96.81 197 ILE A O 1
ATOM 1552 N N . ASP A 1 198 ? 14.445 -25.234 0.163 1 96.88 198 ASP A N 1
ATOM 1553 C CA . ASP A 1 198 ? 15.789 -25.203 0.724 1 96.88 198 ASP A CA 1
ATOM 1554 C C . ASP A 1 198 ? 16.016 -23.922 1.522 1 96.88 198 ASP A C 1
ATOM 1556 O O . ASP A 1 198 ? 16.312 -22.875 0.951 1 96.88 198 ASP A O 1
ATOM 1560 N N . GLU A 1 199 ? 15.992 -24 2.836 1 97.62 199 GLU A N 1
ATOM 1561 C CA . GLU A 1 199 ? 16.062 -22.828 3.703 1 97.62 199 GLU A CA 1
ATOM 1562 C C . GLU A 1 199 ? 17.391 -22.109 3.566 1 97.62 199 GLU A C 1
ATOM 1564 O O . GLU A 1 199 ? 17.469 -20.891 3.674 1 97.62 199 GLU A O 1
ATOM 1569 N N . GLU A 1 200 ? 18.453 -22.875 3.408 1 98 200 GLU A N 1
ATOM 1570 C CA . GLU A 1 200 ? 19.75 -22.25 3.209 1 98 200 GLU A CA 1
ATOM 1571 C C . GLU A 1 200 ? 19.781 -21.406 1.937 1 98 200 GLU A C 1
ATOM 1573 O O . GLU A 1 200 ? 20.297 -20.281 1.936 1 98 200 GLU A O 1
ATOM 1578 N N . LYS A 1 201 ? 19.234 -21.953 0.841 1 95.62 201 LYS A N 1
ATOM 1579 C CA . LYS A 1 201 ? 19.125 -21.172 -0.395 1 95.62 201 LYS A CA 1
ATOM 1580 C C . LYS A 1 201 ? 18.312 -19.906 -0.18 1 95.62 201 LYS A C 1
ATOM 1582 O O . LYS A 1 201 ? 18.656 -18.844 -0.716 1 95.62 201 LYS A O 1
ATOM 1587 N N . GLY A 1 202 ? 17.219 -20.031 0.614 1 97.5 202 GLY A N 1
ATOM 1588 C CA . GLY A 1 202 ? 16.391 -18.875 0.938 1 97.5 202 GLY A CA 1
ATOM 1589 C C . GLY A 1 202 ? 17.156 -17.812 1.711 1 97.5 202 GLY A C 1
ATOM 1590 O O . GLY A 1 202 ? 17.047 -16.625 1.397 1 97.5 202 GLY A O 1
ATOM 1591 N N . ARG A 1 203 ? 17.906 -18.25 2.662 1 98.38 203 ARG A N 1
ATOM 1592 C CA . ARG A 1 203 ? 18.703 -17.344 3.475 1 98.38 203 ARG A CA 1
ATOM 1593 C C . ARG A 1 203 ? 19.75 -16.625 2.631 1 98.38 203 ARG A C 1
ATOM 1595 O O . ARG A 1 203 ? 19.922 -15.406 2.75 1 98.38 203 ARG A O 1
ATOM 1602 N N . VAL A 1 204 ? 20.422 -17.344 1.822 1 97.62 204 VAL A N 1
ATOM 1603 C CA . VAL A 1 204 ? 21.469 -16.797 0.967 1 97.62 204 VAL A CA 1
ATOM 1604 C C . VAL A 1 204 ? 20.859 -15.797 -0.015 1 97.62 204 VAL A C 1
ATOM 1606 O O . VAL A 1 204 ? 21.422 -14.719 -0.24 1 97.62 204 VAL A O 1
ATOM 1609 N N . PHE A 1 205 ? 19.766 -16.156 -0.6 1 97.88 205 PHE A N 1
ATOM 1610 C CA . PHE A 1 205 ? 19.078 -15.297 -1.541 1 97.88 205 PHE A CA 1
ATOM 1611 C C . PHE A 1 205 ? 18.734 -13.953 -0.899 1 97.88 205 PHE A C 1
ATOM 1613 O O . PHE A 1 205 ? 19.047 -12.898 -1.46 1 97.88 205 PHE A O 1
ATOM 1620 N N . ILE A 1 206 ? 18.125 -13.977 0.316 1 98.5 206 ILE A N 1
ATOM 1621 C CA . ILE A 1 206 ? 17.734 -12.758 1.019 1 98.5 206 ILE A CA 1
ATOM 1622 C C . ILE A 1 206 ? 18.984 -11.953 1.384 1 98.5 206 ILE A C 1
ATOM 1624 O O . ILE A 1 206 ? 19.062 -10.75 1.109 1 98.5 206 ILE A O 1
ATOM 1628 N N . SER A 1 207 ? 19.969 -12.641 1.899 1 98.38 207 SER A N 1
ATOM 1629 C CA . SER A 1 207 ? 21.188 -11.961 2.355 1 98.38 207 SER A CA 1
ATOM 1630 C C . SER A 1 207 ? 21.922 -11.312 1.191 1 98.38 207 SER A C 1
ATOM 1632 O O . SER A 1 207 ? 22.422 -10.188 1.313 1 98.38 207 SER A O 1
ATOM 1634 N N . LYS A 1 208 ? 22 -11.984 0.099 1 98.19 208 LYS A N 1
ATOM 1635 C CA . LYS A 1 208 ? 22.672 -11.453 -1.076 1 98.19 208 LYS A CA 1
ATOM 1636 C C . LYS A 1 208 ? 21.969 -10.211 -1.613 1 98.19 208 LYS A C 1
ATOM 1638 O O . LYS A 1 208 ? 22.625 -9.234 -1.986 1 98.19 208 LYS A O 1
ATOM 1643 N N . ASN A 1 209 ? 20.703 -10.258 -1.69 1 98.69 209 ASN A N 1
ATOM 1644 C CA . ASN A 1 209 ? 19.953 -9.109 -2.189 1 98.69 209 ASN A CA 1
ATOM 1645 C C . ASN A 1 209 ? 20.047 -7.926 -1.233 1 98.69 209 ASN A C 1
ATOM 1647 O O . ASN A 1 209 ? 20.156 -6.777 -1.671 1 98.69 209 ASN A O 1
ATOM 1651 N N . VAL A 1 210 ? 20 -8.203 0.083 1 98.81 210 VAL A N 1
ATOM 1652 C CA . VAL A 1 210 ? 20.156 -7.141 1.068 1 98.81 210 VAL A CA 1
ATOM 1653 C C . VAL A 1 210 ? 21.516 -6.469 0.881 1 98.81 210 VAL A C 1
ATOM 1655 O O . VAL A 1 210 ? 21.609 -5.238 0.833 1 98.81 210 VAL A O 1
ATOM 1658 N N . GLU A 1 211 ? 22.547 -7.254 0.712 1 98.62 211 GLU A N 1
ATOM 1659 C CA . GLU A 1 211 ? 23.891 -6.719 0.566 1 98.62 211 GLU A CA 1
ATOM 1660 C C . GLU A 1 211 ? 24.031 -5.922 -0.727 1 98.62 211 GLU A C 1
ATOM 1662 O O . GLU A 1 211 ? 24.656 -4.855 -0.74 1 98.62 211 GLU A O 1
ATOM 1667 N N . LYS A 1 212 ? 23.516 -6.418 -1.753 1 98.62 212 LYS A N 1
ATOM 1668 C CA . LYS A 1 212 ? 23.594 -5.723 -3.035 1 98.62 212 LYS A CA 1
ATOM 1669 C C . LYS A 1 212 ? 22.844 -4.398 -2.984 1 98.62 212 LYS A C 1
ATOM 1671 O O . LYS A 1 212 ? 23.312 -3.389 -3.512 1 98.62 212 LYS A O 1
ATOM 1676 N N . LEU A 1 213 ? 21.688 -4.422 -2.391 1 98.88 213 LEU A N 1
ATOM 1677 C CA . LEU A 1 213 ? 20.906 -3.193 -2.26 1 98.88 213 LEU A CA 1
ATOM 1678 C C . LEU A 1 213 ? 21.641 -2.176 -1.39 1 98.88 213 LEU A C 1
ATOM 1680 O O . LEU A 1 213 ? 21.656 -0.983 -1.7 1 98.88 213 LEU A O 1
ATOM 1684 N N . LYS A 1 214 ? 22.219 -2.621 -0.296 1 98.69 214 LYS A N 1
ATOM 1685 C CA . LYS A 1 214 ? 23 -1.734 0.564 1 98.69 214 LYS A CA 1
ATOM 1686 C C . LYS A 1 214 ? 24.125 -1.068 -0.215 1 98.69 214 LYS A C 1
ATOM 1688 O O . LYS A 1 214 ? 24.359 0.135 -0.076 1 98.69 214 LYS A O 1
ATOM 1693 N N . ARG A 1 215 ? 24.812 -1.883 -1.006 1 98.44 215 ARG A N 1
ATOM 1694 C CA . ARG A 1 215 ? 25.906 -1.354 -1.807 1 98.44 215 ARG A CA 1
ATOM 1695 C C . ARG A 1 215 ? 25.422 -0.283 -2.775 1 98.44 215 ARG A C 1
ATOM 1697 O O . ARG A 1 215 ? 26.062 0.753 -2.943 1 98.44 215 ARG A O 1
ATOM 1704 N N . LEU A 1 216 ? 24.281 -0.549 -3.41 1 98.62 216 LEU A N 1
ATOM 1705 C CA . LEU A 1 216 ? 23.703 0.448 -4.305 1 98.62 216 LEU A CA 1
ATOM 1706 C C . LEU A 1 216 ? 23.422 1.744 -3.557 1 98.62 216 LEU A C 1
ATOM 1708 O O . LEU A 1 216 ? 23.828 2.822 -3.99 1 98.62 216 LEU A O 1
ATOM 1712 N N . ILE A 1 217 ? 22.781 1.632 -2.434 1 98.69 217 ILE A N 1
ATOM 1713 C CA . ILE A 1 217 ? 22.359 2.797 -1.659 1 98.69 217 ILE A CA 1
ATOM 1714 C C . ILE A 1 217 ? 23.578 3.586 -1.21 1 98.69 217 ILE A C 1
ATOM 1716 O O . ILE A 1 217 ? 23.625 4.812 -1.328 1 98.69 217 ILE A O 1
ATOM 1720 N N . LEU A 1 218 ? 24.562 2.896 -0.749 1 98.19 218 LEU A N 1
ATOM 1721 C CA . LEU A 1 218 ? 25.781 3.553 -0.26 1 98.19 218 LEU A CA 1
ATOM 1722 C C . LEU A 1 218 ? 26.516 4.242 -1.4 1 98.19 218 LEU A C 1
ATOM 1724 O O . LEU A 1 218 ? 27.141 5.289 -1.201 1 98.19 218 LEU A O 1
ATOM 1728 N N . SER A 1 219 ? 26.453 3.719 -2.592 1 98.25 219 SER A N 1
ATOM 1729 C CA . SER A 1 219 ? 27.094 4.332 -3.75 1 98.25 219 SER A CA 1
ATOM 1730 C C . SER A 1 219 ? 26.406 5.637 -4.133 1 98.25 219 SER A C 1
ATOM 1732 O O . SER A 1 219 ? 26.984 6.461 -4.852 1 98.25 219 SER A O 1
ATOM 1734 N N . LEU A 1 220 ? 25.156 5.789 -3.715 1 97.69 220 LEU A N 1
ATOM 1735 C CA . LEU A 1 220 ? 24.391 6.973 -4.062 1 97.69 220 LEU A CA 1
ATOM 1736 C C . LEU A 1 220 ? 24.641 8.102 -3.066 1 97.69 220 LEU A C 1
ATOM 1738 O O . LEU A 1 220 ? 24.172 9.227 -3.266 1 97.69 220 LEU A O 1
ATOM 1742 N N . THR A 1 221 ? 25.281 7.844 -1.919 1 90.56 221 THR A N 1
ATOM 1743 C CA . THR A 1 221 ? 25.562 8.844 -0.898 1 90.56 221 THR A CA 1
ATOM 1744 C C . THR A 1 221 ? 26.891 9.547 -1.18 1 90.56 221 THR A C 1
ATOM 1746 O O . THR A 1 221 ? 27.219 10.531 -0.519 1 90.56 221 THR A O 1
ATOM 1749 N N . CYS A 1 222 ? 27.703 9.039 -2.156 1 75.62 222 CYS A N 1
ATOM 1750 C CA . CYS A 1 222 ? 28.984 9.648 -2.49 1 75.62 222 CYS A CA 1
ATOM 1751 C C . CYS A 1 222 ? 28.812 10.789 -3.486 1 75.62 222 CYS A C 1
ATOM 1753 O O . CYS A 1 222 ? 27.859 10.789 -4.27 1 75.62 222 CYS A O 1
ATOM 1755 N N . MET B 1 1 ? -8.828 -12.953 7.836 1 95.94 1 MET B N 1
ATOM 1756 C CA . MET B 1 1 ? -7.973 -13.438 6.758 1 95.94 1 MET B CA 1
ATOM 1757 C C . MET B 1 1 ? -7.363 -12.266 5.988 1 95.94 1 MET B C 1
ATOM 1759 O O . MET B 1 1 ? -8.039 -11.273 5.727 1 95.94 1 MET B O 1
ATOM 1763 N N . LYS B 1 2 ? -6.109 -12.352 5.656 1 98.31 2 LYS B N 1
ATOM 1764 C CA . LYS B 1 2 ? -5.398 -11.312 4.906 1 98.31 2 LYS B CA 1
ATOM 1765 C C . LYS B 1 2 ? -4.91 -11.852 3.564 1 98.31 2 LYS B C 1
ATOM 1767 O O . LYS B 1 2 ? -4.199 -12.852 3.512 1 98.31 2 LYS B O 1
ATOM 1772 N N . ILE B 1 3 ? -5.211 -11.109 2.568 1 98.69 3 ILE B N 1
ATOM 1773 C CA . ILE B 1 3 ? -4.98 -11.641 1.231 1 98.69 3 ILE B CA 1
ATOM 1774 C C . ILE B 1 3 ? -3.479 -11.781 0.982 1 98.69 3 ILE B C 1
ATOM 1776 O O . ILE B 1 3 ? -3.039 -12.719 0.316 1 98.69 3 ILE B O 1
ATOM 1780 N N . LEU B 1 4 ? -2.645 -10.883 1.514 1 98.62 4 LEU B N 1
ATOM 1781 C CA . LEU B 1 4 ? -1.199 -10.922 1.324 1 98.62 4 LEU B CA 1
ATOM 1782 C C . LEU B 1 4 ? -0.624 -12.258 1.776 1 98.62 4 LEU B C 1
ATOM 1784 O O . LEU B 1 4 ? 0.39 -12.719 1.244 1 98.62 4 LEU B O 1
ATOM 1788 N N . TYR B 1 5 ? -1.325 -12.945 2.676 1 98.56 5 TYR B N 1
ATOM 1789 C CA . TYR B 1 5 ? -0.795 -14.141 3.312 1 98.56 5 TYR B CA 1
ATOM 1790 C C . TYR B 1 5 ? -1.646 -15.359 2.973 1 98.56 5 TYR B C 1
ATOM 1792 O O . TYR B 1 5 ? -1.541 -16.406 3.627 1 98.56 5 TYR B O 1
ATOM 1800 N N . SER B 1 6 ? -2.512 -15.188 2 1 98.06 6 SER B N 1
ATOM 1801 C CA . SER B 1 6 ? -3.434 -16.25 1.629 1 98.06 6 SER B CA 1
ATOM 1802 C C . SER B 1 6 ? -3.105 -16.812 0.249 1 98.06 6 SER B C 1
ATOM 1804 O O . SER B 1 6 ? -2.559 -16.109 -0.6 1 98.06 6 SER B O 1
ATOM 1806 N N . ASN B 1 7 ? -3.475 -18.047 0.069 1 96.69 7 ASN B N 1
ATOM 1807 C CA . ASN B 1 7 ? -3.295 -18.672 -1.237 1 96.69 7 ASN B CA 1
ATOM 1808 C C . ASN B 1 7 ? -4.484 -18.406 -2.154 1 96.69 7 ASN B C 1
ATOM 1810 O O . ASN B 1 7 ? -5.582 -18.094 -1.684 1 96.69 7 ASN B O 1
ATOM 1814 N N . LYS B 1 8 ? -4.203 -18.547 -3.434 1 97.25 8 LYS B N 1
ATOM 1815 C CA . LYS B 1 8 ? -5.207 -18.219 -4.445 1 97.25 8 LYS B CA 1
ATOM 1816 C C . LYS B 1 8 ? -6.469 -19.047 -4.246 1 97.25 8 LYS B C 1
ATOM 1818 O O . LYS B 1 8 ? -7.566 -18.625 -4.613 1 97.25 8 LYS B O 1
ATOM 1823 N N . ASP B 1 9 ? -6.367 -20.203 -3.641 1 94.69 9 ASP B N 1
ATOM 1824 C CA . ASP B 1 9 ? -7.492 -21.125 -3.539 1 94.69 9 ASP B CA 1
ATOM 1825 C C . ASP B 1 9 ? -8.352 -20.812 -2.316 1 94.69 9 ASP B C 1
ATOM 1827 O O . ASP B 1 9 ? -9.469 -21.328 -2.189 1 94.69 9 ASP B O 1
ATOM 1831 N N . ASP B 1 10 ? -7.902 -19.891 -1.481 1 94.31 10 ASP B N 1
ATOM 1832 C CA . ASP B 1 10 ? -8.57 -19.672 -0.204 1 94.31 10 ASP B CA 1
ATOM 1833 C C . ASP B 1 10 ? -9.242 -18.297 -0.165 1 94.31 10 ASP B C 1
ATOM 1835 O O . ASP B 1 10 ? -9.859 -17.938 0.84 1 94.31 10 ASP B O 1
ATOM 1839 N N . ILE B 1 11 ? -9.227 -17.609 -1.224 1 95.94 11 ILE B N 1
ATOM 1840 C CA . ILE B 1 11 ? -9.578 -16.203 -1.108 1 95.94 11 ILE B CA 1
ATOM 1841 C C . ILE B 1 11 ? -10.906 -15.945 -1.805 1 95.94 11 ILE B C 1
ATOM 1843 O O . ILE B 1 11 ? -11.422 -14.82 -1.783 1 95.94 11 ILE B O 1
ATOM 1847 N N . GLN B 1 12 ? -11.516 -16.875 -2.322 1 90.12 12 GLN B N 1
ATOM 1848 C CA . GLN B 1 12 ? -12.711 -16.641 -3.129 1 90.12 12 GLN B CA 1
ATOM 1849 C C . GLN B 1 12 ? -13.953 -16.484 -2.25 1 90.12 12 GLN B C 1
ATOM 1851 O O . GLN B 1 12 ? -14.016 -17.062 -1.162 1 90.12 12 GLN B O 1
ATOM 1856 N N . ASN B 1 13 ? -14.945 -15.672 -2.711 1 89.44 13 ASN B N 1
ATOM 1857 C CA . ASN B 1 13 ? -16.281 -15.508 -2.15 1 89.44 13 ASN B CA 1
ATOM 1858 C C . ASN B 1 13 ? -16.25 -14.766 -0.816 1 89.44 13 ASN B C 1
ATOM 1860 O O . ASN B 1 13 ? -16.984 -15.102 0.105 1 89.44 13 ASN B O 1
ATOM 1864 N N . LYS B 1 14 ? -15.344 -13.984 -0.554 1 97.12 14 LYS B N 1
ATOM 1865 C CA . LYS B 1 14 ? -15.273 -13.094 0.599 1 97.12 14 LYS B CA 1
ATOM 1866 C C . LYS B 1 14 ? -15.383 -11.633 0.172 1 97.12 14 LYS B C 1
ATOM 1868 O O . LYS B 1 14 ? -15.078 -11.289 -0.973 1 97.12 14 LYS B O 1
ATOM 1873 N N . ILE B 1 15 ? -15.898 -10.797 1.082 1 98.62 15 ILE B N 1
ATOM 1874 C CA . ILE B 1 15 ? -15.969 -9.367 0.823 1 98.62 15 ILE B CA 1
ATOM 1875 C C . ILE B 1 15 ? -14.57 -8.758 0.897 1 98.62 15 ILE B C 1
ATOM 1877 O O . ILE B 1 15 ? -13.883 -8.891 1.912 1 98.62 15 ILE B O 1
ATOM 1881 N N . ALA B 1 16 ? -14.133 -8.156 -0.206 1 98.88 16 ALA B N 1
ATOM 1882 C CA . ALA B 1 16 ? -12.844 -7.465 -0.188 1 98.88 16 ALA B CA 1
ATOM 1883 C C . ALA B 1 16 ? -12.898 -6.23 0.708 1 98.88 16 ALA B C 1
ATOM 1885 O O . ALA B 1 16 ? -13.695 -5.32 0.476 1 98.88 16 ALA B O 1
ATOM 1886 N N . LEU B 1 17 ? -12.164 -6.223 1.757 1 98.94 17 LEU B N 1
ATOM 1887 C CA . LEU B 1 17 ? -12.031 -5.094 2.674 1 98.94 17 LEU B CA 1
ATOM 1888 C C . LEU B 1 17 ? -10.727 -4.336 2.42 1 98.94 17 LEU B C 1
ATOM 1890 O O . LEU B 1 17 ? -9.641 -4.859 2.68 1 98.94 17 LEU B O 1
ATOM 1894 N N . ILE B 1 18 ? -10.812 -3.1 1.903 1 98.94 18 ILE B N 1
ATOM 1895 C CA . ILE B 1 18 ? -9.641 -2.391 1.4 1 98.94 18 ILE B CA 1
ATOM 1896 C C . ILE B 1 18 ? -9.492 -1.052 2.121 1 98.94 18 ILE B C 1
ATOM 1898 O O . ILE B 1 18 ? -10.273 -0.127 1.888 1 98.94 18 ILE B O 1
ATOM 1902 N N . PRO B 1 19 ? -8.508 -0.887 3 1 98.94 19 PRO B N 1
ATOM 1903 C CA . PRO B 1 19 ? -8.234 0.438 3.561 1 98.94 19 PRO B CA 1
ATOM 1904 C C . PRO B 1 19 ? -7.625 1.398 2.541 1 98.94 19 PRO B C 1
ATOM 1906 O O . PRO B 1 19 ? -6.805 0.99 1.716 1 98.94 19 PRO B O 1
ATOM 1909 N N . VAL B 1 20 ? -8.117 2.578 2.547 1 98.94 20 VAL B N 1
ATOM 1910 C CA . VAL B 1 20 ? -7.629 3.654 1.688 1 98.94 20 VAL B CA 1
ATOM 1911 C C . VAL B 1 20 ? -7.223 4.852 2.541 1 98.94 20 VAL B C 1
ATOM 1913 O O . VAL B 1 20 ? -8.055 5.449 3.223 1 98.94 20 VAL B O 1
ATOM 1916 N N . GLY B 1 21 ? -5.945 5.094 2.57 1 98.44 21 GLY B N 1
ATOM 1917 C CA . GLY B 1 21 ? -5.422 6.203 3.35 1 98.44 21 GLY B CA 1
ATOM 1918 C C . GLY B 1 21 ? -4.816 7.301 2.492 1 98.44 21 GLY B C 1
ATOM 1919 O O . GLY B 1 21 ? -5.41 7.715 1.495 1 98.44 21 GLY B O 1
ATOM 1920 N N . SER B 1 22 ? -3.764 7.836 3 1 98.38 22 SER B N 1
ATOM 1921 C CA . SER B 1 22 ? -2.896 8.805 2.334 1 98.38 22 SER B CA 1
ATOM 1922 C C . SER B 1 22 ? -1.507 8.82 2.961 1 98.38 22 SER B C 1
ATOM 1924 O O . SER B 1 22 ? -1.289 8.227 4.02 1 98.38 22 SER B O 1
ATOM 1926 N N . LEU B 1 23 ? -0.575 9.25 2.227 1 98.75 23 LEU B N 1
ATOM 1927 C CA . LEU B 1 23 ? 0.744 9.633 2.717 1 98.75 23 LEU B CA 1
ATOM 1928 C C . LEU B 1 23 ? 0.955 11.141 2.58 1 98.75 23 LEU B C 1
ATOM 1930 O O . LEU B 1 23 ? 1.356 11.617 1.518 1 98.75 23 LEU B O 1
ATOM 1934 N N . GLU B 1 24 ? 0.677 11.898 3.689 1 98.81 24 GLU B N 1
ATOM 1935 C CA . GLU B 1 24 ? 0.661 13.359 3.668 1 98.81 24 GLU B CA 1
ATOM 1936 C C . GLU B 1 24 ? 0.958 13.93 5.051 1 98.81 24 GLU B C 1
ATOM 1938 O O . GLU B 1 24 ? 0.838 13.234 6.059 1 98.81 24 GLU B O 1
ATOM 1943 N N . GLN B 1 25 ? 1.248 15.188 5.078 1 98.56 25 GLN B N 1
ATOM 1944 C CA . GLN B 1 25 ? 1.546 15.867 6.336 1 98.56 25 GLN B CA 1
ATOM 1945 C C . GLN B 1 25 ? 0.344 15.844 7.277 1 98.56 25 GLN B C 1
ATOM 1947 O O . GLN B 1 25 ? -0.803 15.898 6.828 1 98.56 25 GLN B O 1
ATOM 1952 N N . HIS B 1 26 ? 0.596 15.766 8.617 1 98.44 26 HIS B N 1
ATOM 1953 C CA . HIS B 1 26 ? -0.417 15.891 9.656 1 98.44 26 HIS B CA 1
ATOM 1954 C C . HIS B 1 26 ? 0.104 16.703 10.844 1 98.44 26 HIS B C 1
ATOM 1956 O O . HIS B 1 26 ? 0.004 16.266 11.992 1 98.44 26 HIS B O 1
ATOM 1962 N N . GLY B 1 27 ? 0.573 17.969 10.523 1 97.75 27 GLY B N 1
ATOM 1963 C CA . GLY B 1 27 ? 1.159 18.797 11.562 1 97.75 27 GLY B CA 1
ATOM 1964 C C . GLY B 1 27 ? 2.514 18.297 12.031 1 97.75 27 GLY B C 1
ATOM 1965 O O . GLY B 1 27 ? 2.986 17.25 11.578 1 97.75 27 GLY B O 1
ATOM 1966 N N . PRO B 1 28 ? 3.131 19.094 12.898 1 97.44 28 PRO B N 1
ATOM 1967 C CA . PRO B 1 28 ? 4.453 18.703 13.383 1 97.44 28 PRO B CA 1
ATOM 1968 C C . PRO B 1 28 ? 4.398 17.531 14.375 1 97.44 28 PRO B C 1
ATOM 1970 O O . PRO B 1 28 ? 5.434 16.953 14.719 1 97.44 28 PRO B O 1
ATOM 1973 N N . HIS B 1 29 ? 3.199 17.109 14.812 1 98.19 29 HIS B N 1
ATOM 1974 C CA . HIS B 1 29 ? 3.109 16.219 15.961 1 98.19 29 HIS B CA 1
ATOM 1975 C C . HIS B 1 29 ? 2.635 14.836 15.547 1 98.19 29 HIS B C 1
ATOM 1977 O O . HIS B 1 29 ? 2.771 13.875 16.312 1 98.19 29 HIS B O 1
ATOM 1983 N N . LEU B 1 30 ? 2.068 14.703 14.398 1 98.69 30 LEU B N 1
ATOM 1984 C CA . LEU B 1 30 ? 1.552 13.414 13.945 1 98.69 30 LEU B CA 1
ATOM 1985 C C . LEU B 1 30 ? 2.336 12.906 12.742 1 98.69 30 LEU B C 1
ATOM 1987 O O . LEU B 1 30 ? 2.945 13.695 12.016 1 98.69 30 LEU B O 1
ATOM 1991 N N . PRO B 1 31 ? 2.303 11.602 12.523 1 98.75 31 PRO B N 1
ATOM 1992 C CA . PRO B 1 31 ? 3.072 11.055 11.398 1 98.75 31 PRO B CA 1
ATOM 1993 C C . PRO B 1 31 ? 2.395 11.281 10.055 1 98.75 31 PRO B C 1
ATOM 1995 O O . PRO B 1 31 ? 1.183 11.508 9.992 1 98.75 31 PRO B O 1
ATOM 1998 N N . MET B 1 32 ? 3.15 11.078 8.992 1 98.75 32 MET B N 1
ATOM 1999 C CA . MET B 1 32 ? 2.715 11.211 7.605 1 98.75 32 MET B CA 1
ATOM 2000 C C . MET B 1 32 ? 1.65 10.18 7.262 1 98.75 32 MET B C 1
ATOM 2002 O O . MET B 1 32 ? 0.855 10.375 6.344 1 98.75 32 MET B O 1
ATOM 2006 N N . GLY B 1 33 ? 1.577 9.086 7.988 1 98.81 33 GLY B N 1
ATOM 2007 C CA . GLY B 1 33 ? 0.678 7.988 7.672 1 98.81 33 GLY B CA 1
ATOM 2008 C C . GLY B 1 33 ? -0.592 7.996 8.5 1 98.81 33 GLY B C 1
ATOM 2009 O O . GLY B 1 33 ? -1.296 6.988 8.578 1 98.81 33 GLY B O 1
ATOM 2010 N N . THR B 1 34 ? -0.976 9.102 9.133 1 98.81 34 THR B N 1
ATOM 2011 C CA . THR B 1 34 ? -2.055 9.172 10.109 1 98.81 34 THR B CA 1
ATOM 2012 C C . THR B 1 34 ? -3.346 8.594 9.531 1 98.81 34 THR B C 1
ATOM 2014 O O . THR B 1 34 ? -3.947 7.699 10.125 1 98.81 34 THR B O 1
ATOM 2017 N N . ASP B 1 35 ? -3.715 9.031 8.336 1 98.56 35 ASP B N 1
ATOM 2018 C CA . ASP B 1 35 ? -4.941 8.547 7.711 1 98.56 35 ASP B CA 1
ATOM 2019 C C . ASP B 1 35 ? -4.891 7.039 7.492 1 98.56 35 ASP B C 1
ATOM 2021 O O . ASP B 1 35 ? -5.848 6.328 7.809 1 98.56 35 ASP B O 1
ATOM 2025 N N . SER B 1 36 ? -3.799 6.566 6.961 1 98.88 36 SER B N 1
ATOM 2026 C CA . SER B 1 36 ? -3.619 5.156 6.633 1 98.88 36 SER B CA 1
ATOM 2027 C C . SER B 1 36 ? -3.592 4.297 7.891 1 98.88 36 SER B C 1
ATOM 2029 O O . SER B 1 36 ? -4.211 3.229 7.934 1 98.88 36 SER B O 1
ATOM 2031 N N . ILE B 1 37 ? -2.881 4.785 8.891 1 98.88 37 ILE B N 1
ATOM 2032 C CA . ILE B 1 37 ? -2.754 4.062 10.148 1 98.88 37 ILE B CA 1
ATOM 2033 C C . ILE B 1 37 ? -4.133 3.861 10.773 1 98.88 37 ILE B C 1
ATOM 2035 O O . ILE B 1 37 ? -4.465 2.76 11.219 1 98.88 37 ILE B O 1
ATOM 2039 N N . ILE B 1 38 ? -4.922 4.875 10.75 1 98.88 38 ILE B N 1
ATOM 2040 C CA . ILE B 1 38 ? -6.242 4.812 11.367 1 98.88 38 ILE B CA 1
ATOM 2041 C C . ILE B 1 38 ? -7.145 3.877 10.562 1 98.88 38 ILE B C 1
ATOM 2043 O O . ILE B 1 38 ? -7.781 2.986 11.125 1 98.88 38 ILE B O 1
ATOM 2047 N N . ALA B 1 39 ? -7.195 4.062 9.25 1 98.88 39 ALA B N 1
ATOM 2048 C CA . ALA B 1 39 ? -8.016 3.211 8.398 1 98.88 39 ALA B CA 1
ATOM 2049 C C . ALA B 1 39 ? -7.617 1.745 8.531 1 98.88 39 ALA B C 1
ATOM 2051 O O . ALA B 1 39 ? -8.477 0.864 8.617 1 98.88 39 ALA B O 1
ATOM 2052 N N . GLU B 1 40 ? -6.348 1.486 8.555 1 98.81 40 GLU B N 1
ATOM 2053 C CA . GLU B 1 40 ? -5.812 0.134 8.688 1 98.81 40 GLU B CA 1
ATOM 2054 C C . GLU B 1 40 ? -6.219 -0.491 10.023 1 98.81 40 GLU B C 1
ATOM 2056 O O . GLU B 1 40 ? -6.582 -1.667 10.078 1 98.81 40 GLU B O 1
ATOM 2061 N N . GLU B 1 41 ? -6.09 0.311 11.086 1 98.88 41 GLU B N 1
ATOM 2062 C CA . GLU B 1 41 ? -6.434 -0.18 12.414 1 98.88 41 GLU B CA 1
ATOM 2063 C C . GLU B 1 41 ? -7.902 -0.598 12.484 1 98.88 41 GLU B C 1
ATOM 2065 O O . GLU B 1 41 ? -8.219 -1.673 12.992 1 98.88 41 GLU B O 1
ATOM 2070 N N . ILE B 1 42 ? -8.742 0.204 11.961 1 98.88 42 ILE B N 1
ATOM 2071 C CA . ILE B 1 42 ? -10.18 -0.069 11.977 1 98.88 42 ILE B CA 1
ATOM 2072 C C . ILE B 1 42 ? -10.477 -1.31 11.141 1 98.88 42 ILE B C 1
ATOM 2074 O O . ILE B 1 42 ? -11.188 -2.215 11.586 1 98.88 42 ILE B O 1
ATOM 2078 N N . ALA B 1 43 ? -9.953 -1.383 9.961 1 98.94 43 ALA B N 1
ATOM 2079 C CA . ALA B 1 43 ? -10.164 -2.523 9.078 1 98.94 43 ALA B CA 1
ATOM 2080 C C . ALA B 1 43 ? -9.633 -3.811 9.695 1 98.94 43 ALA B C 1
ATOM 2082 O O . ALA B 1 43 ? -10.273 -4.859 9.609 1 98.94 43 ALA B O 1
ATOM 2083 N N . LYS B 1 44 ? -8.477 -3.713 10.289 1 98.88 44 LYS B N 1
ATOM 2084 C CA . LYS B 1 44 ? -7.84 -4.867 10.922 1 98.88 44 LYS B CA 1
ATOM 2085 C C . LYS B 1 44 ? -8.711 -5.422 12.047 1 98.88 44 LYS B C 1
ATOM 2087 O O . LYS B 1 44 ? -8.891 -6.637 12.148 1 98.88 44 LYS B O 1
ATOM 2092 N N . ARG B 1 45 ? -9.18 -4.59 12.891 1 98.88 45 ARG B N 1
ATOM 2093 C CA . ARG B 1 45 ? -10.016 -5.02 14.008 1 98.88 45 ARG B CA 1
ATOM 2094 C C . ARG B 1 45 ? -11.281 -5.715 13.508 1 98.88 45 ARG B C 1
ATOM 2096 O O . ARG B 1 45 ? -11.719 -6.711 14.086 1 98.88 45 ARG B O 1
ATOM 2103 N N . VAL B 1 46 ? -11.836 -5.191 12.461 1 98.88 46 VAL B N 1
ATOM 2104 C CA . VAL B 1 46 ? -13.031 -5.805 11.891 1 98.88 46 VAL B CA 1
ATOM 2105 C C . VAL B 1 46 ? -12.688 -7.16 11.289 1 98.88 46 VAL B C 1
ATOM 2107 O O . VAL B 1 46 ? -13.414 -8.141 11.484 1 98.88 46 VAL B O 1
ATOM 2110 N N . GLU B 1 47 ? -11.586 -7.203 10.539 1 98.81 47 GLU B N 1
ATOM 2111 C CA . GLU B 1 47 ? -11.141 -8.461 9.961 1 98.81 47 GLU B CA 1
ATOM 2112 C C . GLU B 1 47 ? -10.914 -9.523 11.039 1 98.81 47 GLU B C 1
ATOM 2114 O O . GLU B 1 47 ? -11.258 -10.688 10.852 1 98.81 47 GLU B O 1
ATOM 2119 N N . GLU B 1 48 ? -10.367 -9.172 12.164 1 98.56 48 GLU B N 1
ATOM 2120 C CA . GLU B 1 48 ? -10.094 -10.102 13.258 1 98.56 48 GLU B CA 1
ATOM 2121 C C . GLU B 1 48 ? -11.383 -10.742 13.773 1 98.56 48 GLU B C 1
ATOM 2123 O O . GLU B 1 48 ? -11.383 -11.906 14.188 1 98.56 48 GLU B O 1
ATOM 2128 N N . GLU B 1 49 ? -12.445 -10.008 13.711 1 98 49 GLU B N 1
ATOM 2129 C CA . GLU B 1 49 ? -13.727 -10.492 14.219 1 98 49 GLU B CA 1
ATOM 2130 C C . GLU B 1 49 ? -14.523 -11.195 13.133 1 98 49 GLU B C 1
ATOM 2132 O O . GLU B 1 49 ? -15.352 -12.07 13.422 1 98 49 GLU B O 1
ATOM 2137 N N . LEU B 1 50 ? -14.273 -10.836 11.914 1 98.12 50 LEU B N 1
ATOM 2138 C CA . LEU B 1 50 ? -15.078 -11.336 10.805 1 98.12 50 LEU B CA 1
ATOM 2139 C C . LEU B 1 50 ? -14.188 -11.969 9.734 1 98.12 50 LEU B C 1
ATOM 2141 O O . LEU B 1 50 ? -14.414 -11.773 8.539 1 98.12 50 LEU B O 1
ATOM 2145 N N . ASN B 1 51 ? -13.156 -12.703 10.18 1 95.69 51 ASN B N 1
ATOM 2146 C CA . ASN B 1 51 ? -12.141 -13.234 9.273 1 95.69 51 ASN B CA 1
ATOM 2147 C C . ASN B 1 51 ? -12.727 -14.281 8.328 1 95.69 51 ASN B C 1
ATOM 2149 O O . ASN B 1 51 ? -12.125 -14.602 7.301 1 95.69 51 ASN B O 1
ATOM 2153 N N . ASN B 1 52 ? -13.961 -14.766 8.562 1 95.56 52 ASN B N 1
ATOM 2154 C CA . ASN B 1 52 ? -14.625 -15.719 7.672 1 95.56 52 ASN B CA 1
ATOM 2155 C C . ASN B 1 52 ? -15.461 -15 6.617 1 95.56 52 ASN B C 1
ATOM 2157 O O . ASN B 1 52 ? -15.898 -15.609 5.641 1 95.56 52 ASN B O 1
ATOM 2161 N N . VAL B 1 53 ? -15.625 -13.695 6.82 1 97.38 53 VAL B N 1
ATOM 2162 C CA . VAL B 1 53 ? -16.547 -12.93 5.98 1 97.38 53 VAL B CA 1
ATOM 2163 C C . VAL B 1 53 ? -15.75 -12 5.062 1 97.38 53 VAL B C 1
ATOM 2165 O O . VAL B 1 53 ? -16.094 -11.836 3.889 1 97.38 53 VAL B O 1
ATOM 2168 N N . VAL B 1 54 ? -14.711 -11.469 5.613 1 98.69 54 VAL B N 1
ATOM 2169 C CA . VAL B 1 54 ? -13.984 -10.453 4.863 1 98.69 54 VAL B CA 1
ATOM 2170 C C . VAL B 1 54 ? -12.578 -10.945 4.535 1 98.69 54 VAL B C 1
ATOM 2172 O O . VAL B 1 54 ? -12.055 -11.828 5.219 1 98.69 54 VAL B O 1
ATOM 2175 N N . LEU B 1 55 ? -12.07 -10.508 3.43 1 98.75 55 LEU B N 1
ATOM 2176 C CA . LEU B 1 55 ? -10.68 -10.633 3.006 1 98.75 55 LEU B CA 1
ATOM 2177 C C . LEU B 1 55 ? -9.984 -9.273 3.02 1 98.75 55 LEU B C 1
ATOM 2179 O O . LEU B 1 55 ? -10.336 -8.383 2.244 1 98.75 55 LEU B O 1
ATOM 2183 N N . LEU B 1 56 ? -9.094 -9.117 3.973 1 98.94 56 LEU B N 1
ATOM 2184 C CA . LEU B 1 56 ? -8.422 -7.828 4.137 1 98.94 56 LEU B CA 1
ATOM 2185 C C . LEU B 1 56 ? -7.32 -7.652 3.096 1 98.94 56 LEU B C 1
ATOM 2187 O O . LEU B 1 56 ? -6.426 -8.492 2.98 1 98.94 56 LEU B O 1
ATOM 2191 N N . PHE B 1 57 ? -7.406 -6.586 2.348 1 98.94 57 PHE B N 1
ATOM 2192 C CA . PHE B 1 57 ? -6.418 -6.215 1.341 1 98.94 57 PHE B CA 1
ATOM 2193 C C . PHE B 1 57 ? -5.426 -5.203 1.901 1 98.94 57 PHE B C 1
ATOM 2195 O O . PHE B 1 57 ? -5.707 -4.535 2.9 1 98.94 57 PHE B O 1
ATOM 2202 N N . PRO B 1 58 ? -4.23 -5.141 1.28 1 98.81 58 PRO B N 1
ATOM 2203 C CA . PRO B 1 58 ? -3.283 -4.117 1.732 1 98.81 58 PRO B CA 1
ATOM 2204 C C . PRO B 1 58 ? -3.779 -2.699 1.468 1 98.81 58 PRO B C 1
ATOM 2206 O O . PRO B 1 58 ? -4.508 -2.465 0.498 1 98.81 58 PRO B O 1
ATOM 2209 N N . THR B 1 59 ? -3.369 -1.795 2.266 1 98.88 59 THR B N 1
ATOM 2210 C CA . THR B 1 59 ? -3.793 -0.4 2.227 1 98.88 59 THR B CA 1
ATOM 2211 C C . THR B 1 59 ? -3.305 0.278 0.949 1 98.88 59 THR B C 1
ATOM 2213 O O . THR B 1 59 ? -2.189 0.017 0.489 1 98.88 59 THR B O 1
ATOM 2216 N N . VAL B 1 60 ? -4.156 1.062 0.354 1 98.94 60 VAL B N 1
ATOM 2217 C CA . VAL B 1 60 ? -3.727 2.002 -0.673 1 98.94 60 VAL B CA 1
ATOM 2218 C C . VAL B 1 60 ? -3.178 3.268 -0.018 1 98.94 60 VAL B C 1
ATOM 2220 O O . VAL B 1 60 ? -3.941 4.094 0.49 1 98.94 60 VAL B O 1
ATOM 2223 N N . TYR B 1 61 ? -1.883 3.443 -0.086 1 98.88 61 TYR B N 1
ATOM 2224 C CA . TYR B 1 61 ? -1.221 4.484 0.693 1 98.88 61 TYR B CA 1
ATOM 2225 C C . TYR B 1 61 ? -1.097 5.773 -0.111 1 98.88 61 TYR B C 1
ATOM 2227 O O . TYR B 1 61 ? -1.157 6.867 0.449 1 98.88 61 TYR B O 1
ATOM 2235 N N . TYR B 1 62 ? -0.806 5.613 -1.412 1 98.88 62 TYR B N 1
ATOM 2236 C CA . TYR B 1 62 ? -0.518 6.758 -2.27 1 98.88 62 TYR B CA 1
ATOM 2237 C C . TYR B 1 62 ? -1.772 7.223 -2.996 1 98.88 62 TYR B C 1
ATOM 2239 O O . TYR B 1 62 ? -2.113 6.699 -4.059 1 98.88 62 TYR B O 1
ATOM 2247 N N . THR B 1 63 ? -2.422 8.203 -2.436 1 98.88 63 THR B N 1
ATOM 2248 C CA . THR B 1 63 ? -3.701 8.664 -2.967 1 98.88 63 THR B CA 1
ATOM 2249 C C . THR B 1 63 ? -3.639 10.148 -3.316 1 98.88 63 THR B C 1
ATOM 2251 O O . THR B 1 63 ? -2.586 10.656 -3.703 1 98.88 63 THR B O 1
ATOM 2254 N N . CYS B 1 64 ? -4.805 10.867 -3.26 1 98.5 64 CYS B N 1
ATOM 2255 C CA . CYS B 1 64 ? -4.879 12.289 -3.607 1 98.5 64 CYS B CA 1
ATOM 2256 C C . CYS B 1 64 ? -4.676 13.164 -2.379 1 98.5 64 CYS B C 1
ATOM 2258 O O . CYS B 1 64 ? -5.418 13.047 -1.401 1 98.5 64 CYS B O 1
ATOM 2260 N N . SER B 1 65 ? -3.682 14.031 -2.445 1 98.44 65 SER B N 1
ATOM 2261 C CA . SER B 1 65 ? -3.418 14.891 -1.298 1 98.44 65 SER B CA 1
ATOM 2262 C C . SER B 1 65 ? -2.957 16.281 -1.743 1 98.44 65 SER B C 1
ATOM 2264 O O . SER B 1 65 ? -2.189 16.938 -1.039 1 98.44 65 SER B O 1
ATOM 2266 N N . MET B 1 66 ? -3.432 16.719 -2.895 1 97.5 66 MET B N 1
ATOM 2267 C CA . MET B 1 66 ? -2.99 18 -3.473 1 97.5 66 MET B CA 1
ATOM 2268 C C . MET B 1 66 ? -3.367 19.156 -2.57 1 97.5 66 MET B C 1
ATOM 2270 O O . MET B 1 66 ? -2.721 20.219 -2.605 1 97.5 66 MET B O 1
ATOM 2274 N N . GLU B 1 67 ? -4.398 19.047 -1.733 1 98.31 67 GLU B N 1
ATOM 2275 C CA . GLU B 1 67 ? -4.777 20.094 -0.78 1 98.31 67 GLU B CA 1
ATOM 2276 C C . GLU B 1 67 ? -3.658 20.359 0.222 1 98.31 67 GLU B C 1
ATOM 2278 O O . GLU B 1 67 ? -3.697 21.344 0.958 1 98.31 67 GLU B O 1
ATOM 2283 N N . HIS B 1 68 ? -2.605 19.547 0.169 1 98.31 68 HIS B N 1
ATOM 2284 C CA . HIS B 1 68 ? -1.485 19.719 1.088 1 98.31 68 HIS B CA 1
ATOM 2285 C C . HIS B 1 68 ? -0.255 20.25 0.365 1 98.31 68 HIS B C 1
ATOM 2287 O O . HIS B 1 68 ? 0.854 20.203 0.901 1 98.31 68 HIS B O 1
ATOM 2293 N N . GLU B 1 69 ? -0.468 20.703 -0.908 1 98 69 GLU B N 1
ATOM 2294 C CA . GLU B 1 69 ? 0.639 21.328 -1.63 1 98 69 GLU B CA 1
ATOM 2295 C C . GLU B 1 69 ? 1.343 22.375 -0.768 1 98 69 GLU B C 1
ATOM 2297 O O . GLU B 1 69 ? 0.69 23.141 -0.069 1 98 69 GLU B O 1
ATOM 2302 N N . GLY B 1 70 ? 2.684 22.359 -0.813 1 97.38 70 GLY B N 1
ATOM 2303 C CA . GLY B 1 70 ? 3.5 23.188 0.052 1 97.38 70 GLY B CA 1
ATOM 2304 C C . GLY B 1 70 ? 4.051 22.453 1.254 1 97.38 70 GLY B C 1
ATOM 2305 O O . GLY B 1 70 ? 5.012 22.906 1.883 1 97.38 70 GLY B O 1
ATOM 2306 N N . PHE B 1 71 ? 3.436 21.391 1.652 1 98.31 71 PHE B N 1
ATOM 2307 C CA . PHE B 1 71 ? 3.918 20.422 2.635 1 98.31 71 PHE B CA 1
ATOM 2308 C C . PHE B 1 71 ? 4.234 19.094 1.972 1 98.31 71 PHE B C 1
ATOM 2310 O O . PHE B 1 71 ? 3.781 18.812 0.857 1 98.31 71 PHE B O 1
ATOM 2317 N N . PRO B 1 72 ? 5.004 18.234 2.67 1 98.19 72 PRO B N 1
ATOM 2318 C CA . PRO B 1 72 ? 5.309 16.922 2.094 1 98.19 72 PRO B CA 1
ATOM 2319 C C . PRO B 1 72 ? 4.078 16.016 1.987 1 98.19 72 PRO B C 1
ATOM 2321 O O . PRO B 1 72 ? 3.283 15.945 2.928 1 98.19 72 PRO B O 1
ATOM 2324 N N . TYR B 1 73 ? 3.9 15.406 0.854 1 98.69 73 TYR B N 1
ATOM 2325 C CA . TYR B 1 73 ? 2.996 14.289 0.597 1 98.69 73 TYR B CA 1
ATOM 2326 C C . TYR B 1 73 ? 3.484 13.453 -0.579 1 98.69 73 TYR B C 1
ATOM 2328 O O . TYR B 1 73 ? 4.281 13.922 -1.396 1 98.69 73 TYR B O 1
ATOM 2336 N N . ALA B 1 74 ? 3.141 12.211 -0.613 1 98.69 74 ALA B N 1
ATOM 2337 C CA . ALA B 1 74 ? 3.332 11.32 -1.754 1 98.69 74 ALA B CA 1
ATOM 2338 C C . ALA B 1 74 ? 1.992 10.852 -2.316 1 98.69 74 ALA B C 1
ATOM 2340 O O . ALA B 1 74 ? 1.328 10 -1.728 1 98.69 74 ALA B O 1
ATOM 2341 N N . GLY B 1 75 ? 1.609 11.438 -3.436 1 98.5 75 GLY B N 1
ATOM 2342 C CA . GLY B 1 75 ? 0.29 11.125 -3.965 1 98.5 75 GLY B CA 1
ATOM 2343 C C . GLY B 1 75 ? 0.18 11.352 -5.461 1 98.5 75 GLY B C 1
ATOM 2344 O O . GLY B 1 75 ? 1.193 11.461 -6.152 1 98.5 75 GLY B O 1
ATOM 2345 N N . VAL B 1 76 ? -1.069 11.266 -5.945 1 98.88 76 VAL B N 1
ATOM 2346 C CA . VAL B 1 76 ? -1.344 11.312 -7.375 1 98.88 76 VAL B CA 1
ATOM 2347 C C . VAL B 1 76 ? -2.559 12.203 -7.641 1 98.88 76 VAL B C 1
ATOM 2349 O O . VAL B 1 76 ? -3.262 12.594 -6.703 1 98.88 76 VAL B O 1
ATOM 2352 N N . SER B 1 77 ? -2.775 12.508 -8.883 1 98.75 77 SER B N 1
ATOM 2353 C CA . SER B 1 77 ? -3.914 13.328 -9.289 1 98.75 77 SER B CA 1
ATOM 2354 C C . SER B 1 77 ? -5.227 12.57 -9.133 1 98.75 77 SER B C 1
ATOM 2356 O O . SER B 1 77 ? -5.23 11.344 -9.031 1 98.75 77 SER B O 1
ATOM 2358 N N . TYR B 1 78 ? -6.332 13.344 -9.133 1 98.56 78 TYR B N 1
ATOM 2359 C CA . TYR B 1 78 ? -7.66 12.75 -9 1 98.56 78 TYR B CA 1
ATOM 2360 C C . TYR B 1 78 ? -7.949 11.789 -10.141 1 98.56 78 TYR B C 1
ATOM 2362 O O . TYR B 1 78 ? -8.492 10.703 -9.922 1 98.56 78 TYR B O 1
ATOM 2370 N N . ILE B 1 79 ? -7.57 12.125 -11.328 1 98.69 79 ILE B N 1
ATOM 2371 C CA . ILE B 1 79 ? -7.875 11.328 -12.508 1 98.69 79 ILE B CA 1
ATOM 2372 C C . ILE B 1 79 ? -7.039 10.047 -12.5 1 98.69 79 ILE B C 1
ATOM 2374 O O . ILE B 1 79 ? -7.559 8.961 -12.75 1 98.69 79 ILE B O 1
ATOM 2378 N N . THR B 1 80 ? -5.711 10.164 -12.211 1 98.88 80 THR B N 1
ATOM 2379 C CA . THR B 1 80 ? -4.852 8.984 -12.102 1 98.88 80 THR B CA 1
ATOM 2380 C C . THR B 1 80 ? -5.352 8.047 -11.016 1 98.88 80 THR B C 1
ATOM 2382 O O . THR B 1 80 ? -5.395 6.828 -11.211 1 98.88 80 THR B O 1
ATOM 2385 N N . PHE B 1 81 ? -5.77 8.641 -9.906 1 98.94 81 PHE B N 1
ATOM 2386 C CA . PHE B 1 81 ? -6.273 7.836 -8.805 1 98.94 81 PHE B CA 1
ATOM 2387 C C . PHE B 1 81 ? -7.562 7.121 -9.195 1 98.94 81 PHE B C 1
ATOM 2389 O O . PHE B 1 81 ? -7.746 5.941 -8.891 1 98.94 81 PHE B O 1
ATOM 2396 N N . ALA B 1 82 ? -8.43 7.844 -9.852 1 98.94 82 ALA B N 1
ATOM 2397 C CA . ALA B 1 82 ? -9.688 7.238 -10.297 1 98.94 82 ALA B CA 1
ATOM 2398 C C . ALA B 1 82 ? -9.422 6.035 -11.195 1 98.94 82 ALA B C 1
ATOM 2400 O O . ALA B 1 82 ? -10.016 4.973 -11.008 1 98.94 82 ALA B O 1
ATOM 2401 N N . SER B 1 83 ? -8.539 6.184 -12.18 1 98.94 83 SER B N 1
ATOM 2402 C CA . SER B 1 83 ? -8.195 5.09 -13.078 1 98.94 83 SER B CA 1
ATOM 2403 C C . SER B 1 83 ? -7.586 3.916 -12.32 1 98.94 83 SER B C 1
ATOM 2405 O O . SER B 1 83 ? -7.934 2.76 -12.57 1 98.94 83 SER B O 1
ATOM 2407 N N . TYR B 1 84 ? -6.734 4.223 -11.43 1 98.94 84 TYR B N 1
ATOM 2408 C CA . TYR B 1 84 ? -6.051 3.221 -10.617 1 98.94 84 TYR B CA 1
ATOM 2409 C C . TYR B 1 84 ? -7.047 2.412 -9.797 1 98.94 84 TYR B C 1
ATOM 2411 O O . TYR B 1 84 ? -7.047 1.181 -9.844 1 98.94 84 TYR B O 1
ATOM 2419 N N . MET B 1 85 ? -7.934 3.096 -9.078 1 98.94 85 MET B N 1
ATOM 2420 C CA . MET B 1 85 ? -8.914 2.42 -8.234 1 98.94 85 MET B CA 1
ATOM 2421 C C . MET B 1 85 ? -9.914 1.642 -9.078 1 98.94 85 MET B C 1
ATOM 2423 O O . MET B 1 85 ? -10.32 0.537 -8.711 1 98.94 85 MET B O 1
ATOM 2427 N N . LEU B 1 86 ? -10.305 2.244 -10.188 1 98.88 86 LEU B N 1
ATOM 2428 C CA . LEU B 1 86 ? -11.234 1.563 -11.078 1 98.88 86 LEU B CA 1
ATOM 2429 C C . LEU B 1 86 ? -10.672 0.226 -11.539 1 98.88 86 LEU B C 1
ATOM 2431 O O . LEU B 1 86 ? -11.359 -0.794 -11.492 1 98.88 86 LEU B O 1
ATOM 2435 N N . GLU B 1 87 ? -9.453 0.213 -11.914 1 98.88 87 GLU B N 1
ATOM 2436 C CA . GLU B 1 87 ? -8.844 -0.993 -12.477 1 98.88 87 GLU B CA 1
ATOM 2437 C C . GLU B 1 87 ? -8.555 -2.021 -11.391 1 98.88 87 GLU B C 1
ATOM 2439 O O . GLU B 1 87 ? -8.711 -3.227 -11.609 1 98.88 87 GLU B O 1
ATOM 2444 N N . ILE B 1 88 ? -8.117 -1.559 -10.211 1 98.94 88 ILE B N 1
ATOM 2445 C CA . ILE B 1 88 ? -7.922 -2.463 -9.086 1 98.94 88 ILE B CA 1
ATOM 2446 C C . ILE B 1 88 ? -9.234 -3.189 -8.773 1 98.94 88 ILE B C 1
ATOM 2448 O O . ILE B 1 88 ? -9.258 -4.418 -8.68 1 98.94 88 ILE B O 1
ATOM 2452 N N . LEU B 1 89 ? -10.289 -2.414 -8.664 1 98.88 89 LEU B N 1
ATOM 2453 C CA . LEU B 1 89 ? -11.578 -2.982 -8.289 1 98.88 89 LEU B CA 1
ATOM 2454 C C . LEU B 1 89 ? -12.117 -3.889 -9.391 1 98.88 89 LEU B C 1
ATOM 2456 O O . LEU B 1 89 ? -12.734 -4.918 -9.109 1 98.88 89 LEU B O 1
ATOM 2460 N N . ASN B 1 90 ? -11.867 -3.551 -10.648 1 98.56 90 ASN B N 1
ATOM 2461 C CA . ASN B 1 90 ? -12.25 -4.43 -11.742 1 98.56 90 ASN B CA 1
ATOM 2462 C C . ASN B 1 90 ? -11.523 -5.77 -11.672 1 98.56 90 ASN B C 1
ATOM 2464 O O . ASN B 1 90 ? -12.117 -6.816 -11.93 1 98.56 90 ASN B O 1
ATOM 2468 N N . SER B 1 91 ? -10.266 -5.73 -11.336 1 98.5 91 SER B N 1
ATOM 2469 C CA . SER B 1 91 ? -9.516 -6.977 -11.195 1 98.5 91 SER B CA 1
ATOM 2470 C C . SER B 1 91 ? -10.047 -7.805 -10.031 1 98.5 91 SER B C 1
ATOM 2472 O O . SER B 1 91 ? -10.156 -9.031 -10.125 1 98.5 91 SER B O 1
ATOM 2474 N N . ILE B 1 92 ? -10.398 -7.168 -8.93 1 98.56 92 ILE B N 1
ATOM 2475 C CA . ILE B 1 92 ? -10.906 -7.836 -7.738 1 98.56 92 ILE B CA 1
ATOM 2476 C C . ILE B 1 92 ? -12.266 -8.453 -8.031 1 98.56 92 ILE B C 1
ATOM 2478 O O . ILE B 1 92 ? -12.594 -9.531 -7.523 1 98.56 92 ILE B O 1
ATOM 2482 N N . SER B 1 93 ? -13.039 -7.863 -8.938 1 98.12 93 SER B N 1
ATOM 2483 C CA . SER B 1 93 ? -14.391 -8.312 -9.266 1 98.12 93 SER B CA 1
ATOM 2484 C C . SER B 1 93 ? -14.375 -9.711 -9.867 1 98.12 93 SER B C 1
ATOM 2486 O O . SER B 1 93 ? -15.414 -10.375 -9.938 1 98.12 93 SER B O 1
ATOM 2488 N N . LYS B 1 94 ? -13.234 -10.18 -10.289 1 96.94 94 LYS B N 1
ATOM 2489 C CA . LYS B 1 94 ? -13.117 -11.492 -10.914 1 96.94 94 LYS B CA 1
ATOM 2490 C C . LYS B 1 94 ? -13.141 -12.609 -9.875 1 96.94 94 LYS B C 1
ATOM 2492 O O . LYS B 1 94 ? -13.336 -13.781 -10.211 1 96.94 94 LYS B O 1
ATOM 2497 N N . PHE B 1 95 ? -12.867 -12.211 -8.578 1 97.31 95 PHE B N 1
ATOM 2498 C CA . PHE B 1 95 ? -12.828 -13.289 -7.594 1 97.31 95 PHE B CA 1
ATOM 2499 C C . PHE B 1 95 ? -13.523 -12.867 -6.301 1 97.31 95 PHE B C 1
ATOM 2501 O O . PHE B 1 95 ? -13.445 -13.57 -5.293 1 97.31 95 PHE B O 1
ATOM 2508 N N . SER B 1 96 ? -14.125 -11.719 -6.23 1 97.62 96 SER B N 1
ATOM 2509 C CA . SER B 1 96 ? -14.992 -11.234 -5.156 1 97.62 96 SER B CA 1
ATOM 2510 C C . SER B 1 96 ? -16.25 -10.586 -5.711 1 97.62 96 SER B C 1
ATOM 2512 O O . SER B 1 96 ? -16.219 -9.961 -6.773 1 97.62 96 SER B O 1
ATOM 2514 N N . LYS B 1 97 ? -17.359 -10.672 -4.957 1 97.75 97 LYS B N 1
ATOM 2515 C CA . LYS B 1 97 ? -18.625 -10.117 -5.426 1 97.75 97 LYS B CA 1
ATOM 2516 C C . LYS B 1 97 ? -18.875 -8.742 -4.82 1 97.75 97 LYS B C 1
ATOM 2518 O O . LYS B 1 97 ? -19.703 -7.977 -5.32 1 97.75 97 LYS B O 1
ATOM 2523 N N . LYS B 1 98 ? -18.219 -8.453 -3.729 1 98.62 98 LYS B N 1
ATOM 2524 C CA . LYS B 1 98 ? -18.391 -7.18 -3.035 1 98.62 98 LYS B CA 1
ATOM 2525 C C . LYS B 1 98 ? -17.062 -6.633 -2.531 1 98.62 98 LYS B C 1
ATOM 2527 O O . LYS B 1 98 ? -16.172 -7.402 -2.15 1 98.62 98 LYS B O 1
ATOM 2532 N N . ALA B 1 99 ? -16.938 -5.359 -2.529 1 98.88 99 ALA B N 1
ATOM 2533 C CA . ALA B 1 99 ? -15.805 -4.668 -1.908 1 98.88 99 ALA B CA 1
ATOM 2534 C C . ALA B 1 99 ? -16.281 -3.545 -0.997 1 98.88 99 ALA B C 1
ATOM 2536 O O . ALA B 1 99 ? -17.266 -2.854 -1.312 1 98.88 99 ALA B O 1
ATOM 2537 N N . VAL B 1 100 ? -15.633 -3.408 0.114 1 98.94 100 VAL B N 1
ATOM 2538 C CA . VAL B 1 100 ? -15.828 -2.273 1.011 1 98.94 100 VAL B CA 1
ATOM 2539 C C . VAL B 1 100 ? -14.523 -1.49 1.139 1 98.94 100 VAL B C 1
ATOM 2541 O O . VAL B 1 100 ? -13.508 -2.033 1.584 1 98.94 100 VAL B O 1
ATOM 2544 N N . LEU B 1 101 ? -14.578 -0.26 0.7 1 98.94 101 LEU B N 1
ATOM 2545 C CA . LEU B 1 101 ? -13.445 0.643 0.887 1 98.94 101 LEU B CA 1
ATOM 2546 C C . LEU B 1 101 ? -13.547 1.371 2.223 1 98.94 101 LEU B C 1
ATOM 2548 O O . LEU B 1 101 ? -14.547 2.031 2.5 1 98.94 101 LEU B O 1
ATOM 2552 N N . VAL B 1 102 ? -12.508 1.19 3.098 1 98.94 102 VAL B N 1
ATOM 2553 C CA . VAL B 1 102 ? -12.414 1.887 4.375 1 98.94 102 VAL B CA 1
ATOM 2554 C C . VAL B 1 102 ? -11.578 3.152 4.215 1 98.94 102 VAL B C 1
ATOM 2556 O O . VAL B 1 102 ? -10.344 3.092 4.211 1 98.94 102 VAL B O 1
ATOM 2559 N N . ILE B 1 103 ? -12.219 4.297 4.223 1 98.88 103 ILE B N 1
ATOM 2560 C CA . ILE B 1 103 ? -11.594 5.539 3.781 1 98.88 103 ILE B CA 1
ATOM 2561 C C . ILE B 1 103 ? -11.164 6.363 4.996 1 98.88 103 ILE B C 1
ATOM 2563 O O . ILE B 1 103 ? -12.016 6.816 5.773 1 98.88 103 ILE B O 1
ATOM 2567 N N . GLY B 1 104 ? -9.875 6.551 5.105 1 98.31 104 GLY B N 1
ATOM 2568 C CA . GLY B 1 104 ? -9.344 7.32 6.223 1 98.31 104 GLY B CA 1
ATOM 2569 C C . GLY B 1 104 ? -8.938 8.727 5.832 1 98.31 104 GLY B C 1
ATOM 2570 O O . GLY B 1 104 ? -8.492 9.508 6.68 1 98.31 104 GLY B O 1
ATOM 2571 N N . HIS B 1 105 ? -9.156 9.078 4.555 1 96.81 105 HIS B N 1
ATOM 2572 C CA . HIS B 1 105 ? -8.688 10.352 4.02 1 96.81 105 HIS B CA 1
ATOM 2573 C C . HIS B 1 105 ? -9.805 11.07 3.266 1 96.81 105 HIS B C 1
ATOM 2575 O O . HIS B 1 105 ? -10.305 10.562 2.26 1 96.81 105 HIS B O 1
ATOM 2581 N N . GLY B 1 106 ? -10.133 12.281 3.684 1 95.81 106 GLY B N 1
ATOM 2582 C CA . GLY B 1 106 ? -11.242 13.023 3.104 1 95.81 106 GLY B CA 1
ATOM 2583 C C . GLY B 1 106 ? -11.008 13.406 1.653 1 95.81 106 GLY B C 1
ATOM 2584 O O . GLY B 1 106 ? -11.961 13.555 0.885 1 95.81 106 GLY B O 1
ATOM 2585 N N . GLY B 1 107 ? -9.781 13.555 1.24 1 95.81 107 GLY B N 1
ATOM 2586 C CA . GLY B 1 107 ? -9.422 14.07 -0.074 1 95.81 107 GLY B CA 1
ATOM 2587 C C . GLY B 1 107 ? -9.781 13.117 -1.201 1 95.81 107 GLY B C 1
ATOM 2588 O O . GLY B 1 107 ? -9.758 13.5 -2.373 1 95.81 107 GLY B O 1
ATOM 2589 N N . VAL B 1 108 ? -10.172 11.867 -0.849 1 98.19 108 VAL B N 1
ATOM 2590 C CA . VAL B 1 108 ? -10.398 10.898 -1.918 1 98.19 108 VAL B CA 1
ATOM 2591 C C . VAL B 1 108 ? -11.883 10.547 -1.99 1 98.19 108 VAL B C 1
ATOM 2593 O O . VAL B 1 108 ? -12.305 9.766 -2.846 1 98.19 108 VAL B O 1
ATOM 2596 N N . VAL B 1 109 ? -12.742 11.102 -1.122 1 97.75 109 VAL B N 1
ATOM 2597 C CA . VAL B 1 109 ? -14.133 10.688 -0.969 1 97.75 109 VAL B CA 1
ATOM 2598 C C . VAL B 1 109 ? -14.891 10.93 -2.271 1 97.75 109 VAL B C 1
ATOM 2600 O O . VAL B 1 109 ? -15.594 10.039 -2.762 1 97.75 109 VAL B O 1
ATOM 2603 N N . SER B 1 110 ? -14.703 12.102 -2.898 1 98.19 110 SER B N 1
ATOM 2604 C CA . SER B 1 110 ? -15.43 12.438 -4.121 1 98.19 110 SER B CA 1
ATOM 2605 C C . SER B 1 110 ? -14.992 11.547 -5.281 1 98.19 110 SER B C 1
ATOM 2607 O O . SER B 1 110 ? -15.82 11.102 -6.074 1 98.19 110 SER B O 1
ATOM 2609 N N . VAL B 1 111 ? -13.695 11.289 -5.406 1 98.62 111 VAL B N 1
ATOM 2610 C CA . VAL B 1 111 ? -13.172 10.469 -6.492 1 98.62 111 VAL B CA 1
ATOM 2611 C C . VAL B 1 111 ? -13.648 9.031 -6.332 1 98.62 111 VAL B C 1
ATOM 2613 O O . VAL B 1 111 ? -14.047 8.391 -7.305 1 98.62 111 VAL B O 1
ATOM 2616 N N . ILE B 1 112 ? -13.641 8.523 -5.121 1 98.81 112 ILE B N 1
ATOM 2617 C CA . ILE B 1 112 ? -14.062 7.152 -4.855 1 98.81 112 ILE B CA 1
ATOM 2618 C C . ILE B 1 112 ? -15.562 7.012 -5.121 1 98.81 112 ILE B C 1
ATOM 2620 O O . ILE B 1 112 ? -16.016 5.977 -5.617 1 98.81 112 ILE B O 1
ATOM 2624 N N . ASP B 1 113 ? -16.297 8.094 -4.828 1 98.69 113 ASP B N 1
ATOM 2625 C CA . ASP B 1 113 ? -17.734 8.055 -5.117 1 98.69 113 ASP B CA 1
ATOM 2626 C C . ASP B 1 113 ? -17.984 7.855 -6.609 1 98.69 113 ASP B C 1
ATOM 2628 O O . ASP B 1 113 ? -18.859 7.082 -6.996 1 98.69 113 ASP B O 1
ATOM 2632 N N . VAL B 1 114 ? -17.25 8.539 -7.438 1 98.62 114 VAL B N 1
ATOM 2633 C CA . VAL B 1 114 ? -17.391 8.422 -8.883 1 98.62 114 VAL B CA 1
ATOM 2634 C C . VAL B 1 114 ? -17.031 7.012 -9.328 1 98.62 114 VAL B C 1
ATOM 2636 O O . VAL B 1 114 ? -17.719 6.41 -10.148 1 98.62 114 VAL B O 1
ATOM 2639 N N . VAL B 1 115 ? -15.969 6.477 -8.781 1 98.81 115 VAL B N 1
ATOM 2640 C CA . VAL B 1 115 ? -15.508 5.137 -9.125 1 98.81 115 VAL B CA 1
ATOM 2641 C C . VAL B 1 115 ? -16.562 4.105 -8.719 1 98.81 115 VAL B C 1
ATOM 2643 O O . VAL B 1 115 ? -16.906 3.221 -9.5 1 98.81 115 VAL B O 1
ATOM 2646 N N . LYS B 1 116 ? -17.031 4.297 -7.496 1 98.81 116 LYS B N 1
ATOM 2647 C CA . LYS B 1 116 ? -18.062 3.418 -6.957 1 98.81 116 LYS B CA 1
ATOM 2648 C C . LYS B 1 116 ? -19.312 3.42 -7.844 1 98.81 116 LYS B C 1
ATOM 2650 O O . LYS B 1 116 ? -19.828 2.359 -8.211 1 98.81 116 LYS B O 1
ATOM 2655 N N . ARG B 1 117 ? -19.781 4.547 -8.195 1 98.62 117 ARG B N 1
ATOM 2656 C CA . ARG B 1 117 ? -20.984 4.68 -9.016 1 98.62 117 ARG B CA 1
ATOM 2657 C C . ARG B 1 117 ? -20.781 4.027 -10.383 1 98.62 117 ARG B C 1
ATOM 2659 O O . ARG B 1 117 ? -21.656 3.293 -10.859 1 98.62 117 ARG B O 1
ATOM 2666 N N . GLN B 1 118 ? -19.688 4.293 -10.992 1 98.56 118 GLN B N 1
ATOM 2667 C CA . GLN B 1 118 ? -19.391 3.707 -12.297 1 98.56 118 GLN B CA 1
ATOM 2668 C C . GLN B 1 118 ? -19.484 2.184 -12.242 1 98.56 118 GLN B C 1
ATOM 2670 O O . GLN B 1 118 ? -20.125 1.568 -13.102 1 98.56 118 GLN B O 1
ATOM 2675 N N . LEU B 1 119 ? -18.859 1.603 -11.242 1 98.69 119 LEU B N 1
ATOM 2676 C CA . LEU B 1 119 ? -18.828 0.148 -11.133 1 98.69 119 LEU B CA 1
ATOM 2677 C C . LEU B 1 119 ? -20.203 -0.401 -10.773 1 98.69 119 LEU B C 1
ATOM 2679 O O . LEU B 1 119 ? -20.656 -1.391 -11.359 1 98.69 119 LEU B O 1
ATOM 2683 N N . ASN B 1 120 ? -20.875 0.239 -9.828 1 98.75 120 ASN B N 1
ATOM 2684 C CA . ASN B 1 120 ? -22.156 -0.26 -9.344 1 98.75 120 ASN B CA 1
ATOM 2685 C C . ASN B 1 120 ? -23.234 -0.182 -10.422 1 98.75 120 ASN B C 1
ATOM 2687 O O . ASN B 1 120 ? -24.141 -1.015 -10.469 1 98.75 120 ASN B O 1
ATOM 2691 N N . PHE B 1 121 ? -23.109 0.76 -11.344 1 98.44 121 PHE B N 1
ATOM 2692 C CA . PHE B 1 121 ? -24.125 0.933 -12.375 1 98.44 121 PHE B CA 1
ATOM 2693 C C . PHE B 1 121 ? -23.812 0.08 -13.602 1 98.44 121 PHE B C 1
ATOM 2695 O O . PHE B 1 121 ? -24.688 -0.227 -14.398 1 98.44 121 PHE B O 1
ATOM 2702 N N . THR B 1 122 ? -22.484 -0.334 -13.711 1 98.19 122 THR B N 1
ATOM 2703 C CA . THR B 1 122 ? -22.109 -1.001 -14.953 1 98.19 122 THR B CA 1
ATOM 2704 C C . THR B 1 122 ? -21.812 -2.477 -14.711 1 98.19 122 THR B C 1
ATOM 2706 O O . THR B 1 122 ? -21.719 -3.264 -15.656 1 98.19 122 THR B O 1
ATOM 2709 N N . ASN B 1 123 ? -21.625 -2.871 -13.484 1 97.62 123 ASN B N 1
ATOM 2710 C CA . ASN B 1 123 ? -21.391 -4.266 -13.133 1 97.62 123 ASN B CA 1
ATOM 2711 C C . ASN B 1 123 ? -22.516 -4.832 -12.281 1 97.62 123 ASN B C 1
ATOM 2713 O O . ASN B 1 123 ? -22.734 -4.391 -11.148 1 97.62 123 ASN B O 1
ATOM 2717 N N . LYS B 1 124 ? -23.203 -5.836 -12.672 1 96.88 124 LYS B N 1
ATOM 2718 C CA . LYS B 1 124 ? -24.391 -6.363 -12.016 1 96.88 124 LYS B CA 1
ATOM 2719 C C . LYS B 1 124 ? -24.031 -7.328 -10.891 1 96.88 124 LYS B C 1
ATOM 2721 O O . LYS B 1 124 ? -24.797 -7.512 -9.945 1 96.88 124 LYS B O 1
ATOM 2726 N N . THR B 1 125 ? -22.812 -7.895 -11.055 1 96.69 125 THR B N 1
ATOM 2727 C CA . THR B 1 125 ? -22.484 -8.984 -10.141 1 96.69 125 THR B CA 1
ATOM 2728 C C . THR B 1 125 ? -21.516 -8.516 -9.062 1 96.69 125 THR B C 1
ATOM 2730 O O . THR B 1 125 ? -21.344 -9.18 -8.039 1 96.69 125 THR B O 1
ATOM 2733 N N . PHE B 1 126 ? -20.859 -7.43 -9.305 1 98.12 126 PHE B N 1
ATOM 2734 C CA . PHE B 1 126 ? -19.891 -6.859 -8.375 1 98.12 126 PHE B CA 1
ATOM 2735 C C . PHE B 1 126 ? -20.344 -5.492 -7.883 1 98.12 126 PHE B C 1
ATOM 2737 O O . PHE B 1 126 ? -20.672 -4.613 -8.688 1 98.12 126 PHE B O 1
ATOM 2744 N N . LYS B 1 127 ? -20.359 -5.273 -6.512 1 98.75 127 LYS B N 1
ATOM 2745 C CA . LYS B 1 127 ? -20.781 -4 -5.941 1 98.75 127 LYS B CA 1
ATOM 2746 C C . LYS B 1 127 ? -19.719 -3.443 -4.996 1 98.75 127 LYS B C 1
ATOM 2748 O O . LYS B 1 127 ? -19.109 -4.195 -4.242 1 98.75 127 LYS B O 1
ATOM 2753 N N . VAL B 1 128 ? -19.578 -2.193 -5.055 1 98.94 128 VAL B N 1
ATOM 2754 C CA . VAL B 1 128 ? -18.609 -1.477 -4.223 1 98.94 128 VAL B CA 1
ATOM 2755 C C . VAL B 1 128 ? -19.359 -0.633 -3.188 1 98.94 128 VAL B C 1
ATOM 2757 O O . VAL B 1 128 ? -20.297 0.085 -3.521 1 98.94 128 VAL B O 1
ATOM 2760 N N . TYR B 1 129 ? -18.922 -0.726 -1.946 1 98.88 129 TYR B N 1
ATOM 2761 C CA . TYR B 1 129 ? -19.406 0.072 -0.825 1 98.88 129 TYR B CA 1
ATOM 2762 C C . TYR B 1 129 ? -18.266 0.874 -0.197 1 98.88 129 TYR B C 1
ATOM 2764 O O . TYR B 1 129 ? -17.094 0.532 -0.358 1 98.88 129 TYR B O 1
ATOM 2772 N N . THR B 1 130 ? -18.688 1.939 0.447 1 98.81 130 THR B N 1
ATOM 2773 C CA . THR B 1 130 ? -17.688 2.773 1.101 1 98.81 130 THR B CA 1
ATOM 2774 C C . THR B 1 130 ? -18.047 3.002 2.566 1 98.81 130 THR B C 1
ATOM 2776 O O . THR B 1 130 ? -19.219 3.039 2.924 1 98.81 130 THR B O 1
ATOM 2779 N N . PHE B 1 131 ? -17.031 3.061 3.355 1 98.69 131 PHE B N 1
ATOM 2780 C CA . PHE B 1 131 ? -17.094 3.455 4.758 1 98.69 131 PHE B CA 1
ATOM 2781 C C . PHE B 1 131 ? -16.062 4.543 5.059 1 98.69 131 PHE B C 1
ATOM 2783 O O . PHE B 1 131 ? -14.867 4.277 5.086 1 98.69 131 PHE B O 1
ATOM 2790 N N . THR B 1 132 ? -16.5 5.73 5.285 1 98 132 THR B N 1
ATOM 2791 C CA . THR B 1 132 ? -15.586 6.82 5.633 1 98 132 THR B CA 1
ATOM 2792 C C . THR B 1 132 ? -15.391 6.891 7.145 1 98 132 THR B C 1
ATOM 2794 O O . THR B 1 132 ? -16.359 7.051 7.898 1 98 132 THR B O 1
ATOM 2797 N N . VAL B 1 133 ? -14.156 6.797 7.547 1 97.56 133 VAL B N 1
ATOM 2798 C CA . VAL B 1 133 ? -13.805 6.949 8.953 1 97.56 133 VAL B CA 1
ATOM 2799 C C . VAL B 1 133 ? -14.062 8.383 9.398 1 97.56 133 VAL B C 1
ATOM 2801 O O . VAL B 1 133 ? -13.508 9.328 8.828 1 97.56 133 VAL B O 1
ATOM 2804 N N . GLN B 1 134 ? -14.883 8.523 10.305 1 87.56 134 GLN B N 1
ATOM 2805 C CA . GLN B 1 134 ? -15.219 9.898 10.688 1 87.56 134 GLN B CA 1
ATOM 2806 C C . GLN B 1 134 ? -15.812 9.945 12.086 1 87.56 134 GLN B C 1
ATOM 2808 O O . GLN B 1 134 ? -16.188 8.914 12.648 1 87.56 134 GLN B O 1
ATOM 2813 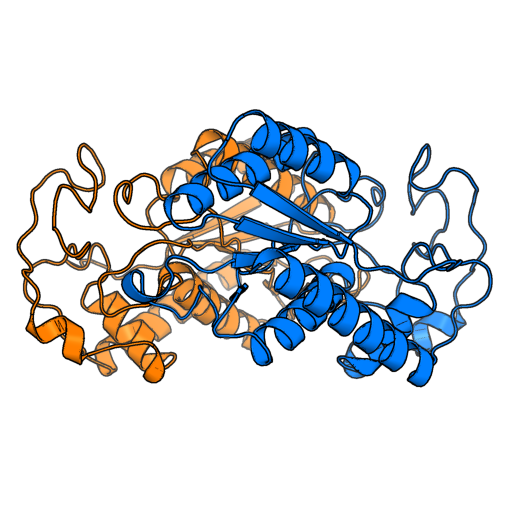N N . GLU B 1 135 ? -15.578 11.086 12.609 1 83.25 135 GLU B N 1
ATOM 2814 C CA . GLU B 1 135 ? -16.312 11.453 13.82 1 83.25 135 GLU B CA 1
ATOM 2815 C C . GLU B 1 135 ? -17.438 12.43 13.508 1 83.25 135 GLU B C 1
ATOM 2817 O O . GLU B 1 135 ? -17.203 13.484 12.914 1 83.25 135 GLU B O 1
ATOM 2822 N N . GLU B 1 136 ? -18.594 12.07 13.883 1 78 136 GLU B N 1
ATOM 2823 C CA . GLU B 1 136 ? -19.75 12.93 13.633 1 78 136 GLU B CA 1
ATOM 2824 C C . GLU B 1 136 ? -19.609 14.273 14.352 1 78 136 GLU B C 1
ATOM 2826 O O . GLU B 1 136 ? -19.219 14.32 15.523 1 78 136 GLU B O 1
ATOM 2831 N N . ASN B 1 137 ? -19.812 15.367 13.633 1 71.19 137 ASN B N 1
ATOM 2832 C CA . ASN B 1 137 ? -19.906 16.719 14.188 1 71.19 137 ASN B CA 1
ATOM 2833 C C . ASN B 1 137 ? -18.562 17.156 14.781 1 71.19 137 ASN B C 1
ATOM 2835 O O . ASN B 1 137 ? -18.531 17.781 15.852 1 71.19 137 ASN B O 1
ATOM 2839 N N . SER B 1 138 ? -17.562 16.734 14.133 1 73.62 138 SER B N 1
ATOM 2840 C CA . SER B 1 138 ? -16.266 17.109 14.688 1 73.62 138 SER B CA 1
ATOM 2841 C C . SER B 1 138 ? -15.734 18.375 14.031 1 73.62 138 SER B C 1
ATOM 2843 O O . SER B 1 138 ? -15.961 18.609 12.844 1 73.62 138 SER B O 1
ATOM 2845 N N . GLU B 1 139 ? -15.18 19.156 14.883 1 82.12 139 GLU B N 1
ATOM 2846 C CA . GLU B 1 139 ? -14.453 20.344 14.422 1 82.12 139 GLU B CA 1
ATOM 2847 C C . GLU B 1 139 ? -13.023 19.984 14.023 1 82.12 139 GLU B C 1
ATOM 2849 O O . GLU B 1 139 ? -12.25 20.875 13.633 1 82.12 139 GLU B O 1
ATOM 2854 N N . ASP B 1 140 ? -12.719 18.812 14.094 1 87.5 140 ASP B N 1
ATOM 2855 C CA . ASP B 1 140 ? -11.414 18.281 13.703 1 87.5 140 ASP B CA 1
ATOM 2856 C C . ASP B 1 140 ? -11.352 18 12.203 1 87.5 140 ASP B C 1
ATOM 2858 O O . ASP B 1 140 ? -11.828 16.953 11.742 1 87.5 140 ASP B O 1
ATOM 2862 N N . LEU B 1 141 ? -10.75 18.938 11.477 1 91.06 141 LEU B N 1
ATOM 2863 C CA . LEU B 1 141 ? -10.711 18.797 10.023 1 91.06 141 LEU B CA 1
ATOM 2864 C C . LEU B 1 141 ? -9.414 18.109 9.586 1 91.06 141 LEU B C 1
ATOM 2866 O O . LEU B 1 141 ? -9.383 17.422 8.562 1 91.06 141 LEU B O 1
ATOM 2870 N N . HIS B 1 142 ? -8.352 18.312 10.289 1 96.75 142 HIS B N 1
ATOM 2871 C CA . HIS B 1 142 ? -7.074 17.734 9.906 1 96.75 142 HIS B CA 1
ATOM 2872 C C . HIS B 1 142 ? -6.043 17.891 11.016 1 96.75 142 HIS B C 1
ATOM 2874 O O . HIS B 1 142 ? -5.797 19 11.484 1 96.75 142 HIS B O 1
ATOM 2880 N N . ALA B 1 143 ? -5.402 16.781 11.359 1 97.5 143 ALA B N 1
ATOM 2881 C CA . ALA B 1 143 ? -4.371 16.781 12.391 1 97.5 143 ALA B CA 1
ATOM 2882 C C . ALA B 1 143 ? -4.895 17.375 13.695 1 97.5 143 ALA B C 1
ATOM 2884 O O . ALA B 1 143 ? -4.172 18.094 14.398 1 97.5 143 ALA B O 1
ATOM 2885 N N . GLY B 1 144 ? -6.141 17.203 13.969 1 96.69 144 GLY B N 1
ATOM 2886 C CA . GLY B 1 144 ? -6.766 17.797 15.133 1 96.69 144 GLY B CA 1
ATOM 2887 C C . GLY B 1 144 ? -6.867 16.859 16.312 1 96.69 144 GLY B C 1
ATOM 2888 O O . GLY B 1 144 ? -6.066 15.922 16.438 1 96.69 144 GLY B O 1
ATOM 2889 N N . THR B 1 145 ? -7.848 17.109 17.172 1 96.5 145 THR B N 1
ATOM 2890 C CA . THR B 1 145 ? -7.996 16.438 18.453 1 96.5 145 THR B CA 1
ATOM 2891 C C . THR B 1 145 ? -8.344 14.961 18.234 1 96.5 145 THR B C 1
ATOM 2893 O O . THR B 1 145 ? -7.758 14.086 18.875 1 96.5 145 THR B O 1
ATOM 2896 N N . ILE B 1 146 ? -9.203 14.672 17.328 1 96.81 146 ILE B N 1
ATOM 2897 C CA . ILE B 1 146 ? -9.688 13.305 17.156 1 96.81 146 ILE B CA 1
ATOM 2898 C C . ILE B 1 146 ? -8.578 12.438 16.562 1 96.81 146 ILE B C 1
ATOM 2900 O O . ILE B 1 146 ? -8.281 11.359 17.094 1 96.81 146 ILE B O 1
ATOM 2904 N N . GLU B 1 147 ? -7.957 12.914 15.492 1 97.81 147 GLU B N 1
ATOM 2905 C CA . GLU B 1 147 ? -6.887 12.141 14.859 1 97.81 147 GLU B CA 1
ATOM 2906 C C . GLU B 1 147 ? -5.711 11.953 15.812 1 97.81 147 GLU B C 1
ATOM 2908 O O . GLU B 1 147 ? -5.16 10.852 15.914 1 97.81 147 GLU B O 1
ATOM 2913 N N . THR B 1 148 ? -5.398 12.984 16.516 1 98.06 148 THR B N 1
ATOM 2914 C CA . THR B 1 148 ? -4.297 12.914 17.484 1 98.06 148 THR B CA 1
ATOM 2915 C C . THR B 1 148 ? -4.602 11.914 18.578 1 98.06 148 THR B C 1
ATOM 2917 O O . THR B 1 148 ? -3.752 11.086 18.938 1 98.06 148 THR B O 1
ATOM 2920 N N . SER B 1 149 ? -5.762 11.938 19.078 1 98.25 149 SER B N 1
ATOM 2921 C CA . SER B 1 149 ? -6.18 11.039 20.141 1 98.25 149 SER B CA 1
ATOM 2922 C C . SER B 1 149 ? -6.23 9.586 19.656 1 98.25 149 SER B C 1
ATOM 2924 O O . SER B 1 149 ? -5.828 8.672 20.391 1 98.25 149 SER B O 1
ATOM 2926 N N . ALA B 1 150 ? -6.719 9.414 18.453 1 98.44 150 ALA B N 1
ATOM 2927 C CA . ALA B 1 150 ? -6.773 8.07 17.875 1 98.44 150 ALA B CA 1
ATOM 2928 C C . ALA B 1 150 ? -5.375 7.488 17.719 1 98.44 150 ALA B C 1
ATOM 2930 O O . ALA B 1 150 ? -5.133 6.336 18.094 1 98.44 150 ALA B O 1
ATOM 2931 N N . ILE B 1 151 ? -4.465 8.281 17.219 1 98.81 151 ILE B N 1
ATOM 2932 C CA . ILE B 1 151 ? -3.096 7.816 17.016 1 98.81 151 ILE B CA 1
ATOM 2933 C C . ILE B 1 151 ? -2.447 7.535 18.375 1 98.81 151 ILE B C 1
ATOM 2935 O O . ILE B 1 151 ? -1.713 6.555 18.531 1 98.81 151 ILE B O 1
ATOM 2939 N N . LYS B 1 152 ? -2.752 8.352 19.344 1 98.81 152 LYS B N 1
ATOM 2940 C CA . LYS B 1 152 ? -2.229 8.141 20.688 1 98.81 152 LYS B CA 1
ATOM 2941 C C . LYS B 1 152 ? -2.645 6.77 21.219 1 98.81 152 LYS B C 1
ATOM 2943 O O . LYS B 1 152 ? -1.837 6.07 21.844 1 98.81 152 LYS B O 1
ATOM 2948 N N . VAL B 1 153 ? -3.889 6.43 20.969 1 98.69 153 VAL B N 1
ATOM 2949 C CA . VAL B 1 153 ? -4.426 5.148 21.422 1 98.69 153 VAL B CA 1
ATOM 2950 C C . VAL B 1 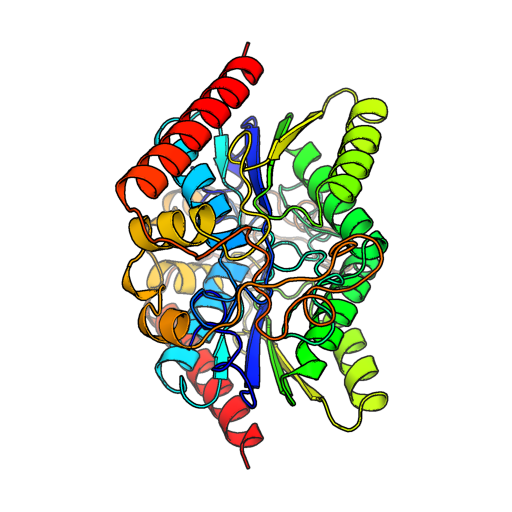153 ? -3.766 4.012 20.641 1 98.69 153 VAL B C 1
ATOM 2952 O O . VAL B 1 153 ? -3.418 2.977 21.219 1 98.69 153 VAL B O 1
ATOM 2955 N N . ILE B 1 154 ? -3.527 4.164 19.375 1 98.75 154 ILE B N 1
ATOM 2956 C CA . ILE B 1 154 ? -2.986 3.125 18.5 1 98.75 154 ILE B CA 1
ATOM 2957 C C . ILE B 1 154 ? -1.516 2.885 18.844 1 98.75 154 ILE B C 1
ATOM 2959 O O . ILE B 1 154 ? -1.086 1.739 19 1 98.75 154 ILE B O 1
ATOM 2963 N N . ASN B 1 155 ? -0.742 3.877 18.969 1 98.62 155 ASN B N 1
ATOM 2964 C CA . ASN B 1 155 ? 0.682 3.842 19.281 1 98.62 155 ASN B CA 1
ATOM 2965 C C . ASN B 1 155 ? 1.167 5.18 19.844 1 98.62 155 ASN B C 1
ATOM 2967 O O . ASN B 1 155 ? 1.494 6.09 19.078 1 98.62 155 ASN B O 1
ATOM 2971 N N . PRO B 1 156 ? 1.266 5.297 21.125 1 98.56 156 PRO B N 1
ATOM 2972 C CA . PRO B 1 156 ? 1.609 6.574 21.75 1 98.56 156 PRO B CA 1
ATOM 2973 C C . PRO B 1 156 ? 2.947 7.129 21.266 1 98.56 156 PRO B C 1
ATOM 2975 O O . PRO B 1 156 ? 3.158 8.344 21.281 1 98.56 156 PRO B O 1
ATOM 2978 N N . LYS B 1 157 ? 3.805 6.332 20.75 1 98.25 157 LYS B N 1
ATOM 2979 C CA . LYS B 1 157 ? 5.129 6.766 20.312 1 98.25 157 LYS B CA 1
ATOM 2980 C C . LYS B 1 157 ? 5.043 7.594 19.031 1 98.25 157 LYS B C 1
ATOM 2982 O O . LYS B 1 157 ? 6.012 8.25 18.641 1 98.25 157 LYS B O 1
ATOM 2987 N N . LEU B 1 158 ? 3.92 7.613 18.422 1 98.56 158 LEU B N 1
ATOM 2988 C CA . LEU B 1 158 ? 3.766 8.281 17.141 1 98.56 158 LEU B CA 1
ATOM 2989 C C . LEU B 1 158 ? 3.279 9.711 17.312 1 98.56 158 LEU B C 1
ATOM 2991 O O . LEU B 1 158 ? 3.168 10.461 16.344 1 98.56 158 LEU B O 1
ATOM 2995 N N . VAL B 1 159 ? 3.016 10.094 18.578 1 98.69 159 VAL B N 1
ATOM 2996 C CA . VAL B 1 159 ? 2.549 11.453 18.828 1 98.69 159 VAL B CA 1
ATOM 2997 C C . VAL B 1 159 ? 3.65 12.25 19.531 1 98.69 159 VAL B C 1
ATOM 2999 O O . VAL B 1 159 ? 4.078 11.898 20.625 1 98.69 159 VAL B O 1
ATOM 3002 N N . ASN B 1 160 ? 4.121 13.242 18.891 1 97.69 160 ASN B N 1
ATOM 3003 C CA . ASN B 1 160 ? 5.066 14.164 19.5 1 97.69 160 ASN B CA 1
ATOM 3004 C C . ASN B 1 160 ? 4.352 15.305 20.219 1 97.69 160 ASN B C 1
ATOM 3006 O O . ASN B 1 160 ? 4.258 16.422 19.688 1 97.69 160 ASN B O 1
ATOM 3010 N N . GLU B 1 161 ? 3.994 15.117 21.406 1 97.06 161 GLU B N 1
ATOM 3011 C CA . GLU B 1 161 ? 3.156 16.047 22.172 1 97.06 161 GLU B CA 1
ATOM 3012 C C . GLU B 1 161 ? 3.854 17.391 22.375 1 97.06 161 GLU B C 1
ATOM 3014 O O . GLU B 1 161 ? 3.203 18.422 22.406 1 97.06 161 GLU B O 1
ATOM 3019 N N . ASP B 1 162 ? 5.117 17.422 22.469 1 96.38 162 ASP B N 1
ATOM 3020 C CA . ASP B 1 162 ? 5.887 18.641 22.719 1 96.38 162 ASP B CA 1
ATOM 3021 C C . ASP B 1 162 ? 5.773 19.609 21.547 1 96.38 162 ASP B C 1
ATOM 3023 O O . ASP B 1 162 ? 5.867 20.828 21.734 1 96.38 162 ASP B O 1
ATOM 3027 N N . LYS B 1 163 ? 5.488 19.141 20.391 1 95.81 163 LYS B N 1
ATOM 3028 C CA . LYS B 1 163 ? 5.422 19.969 19.188 1 95.81 163 LYS B CA 1
ATOM 3029 C C . LYS B 1 163 ? 4.105 20.734 19.141 1 95.81 163 LYS B C 1
ATOM 3031 O O . LYS B 1 163 ? 3.969 21.688 18.359 1 95.81 163 LYS B O 1
ATOM 3036 N N . LEU B 1 164 ? 3.193 20.359 20 1 95.69 164 LEU B N 1
ATOM 3037 C CA . LEU B 1 164 ? 1.903 21.047 20.031 1 95.69 164 LEU B CA 1
ATOM 3038 C C . LEU B 1 164 ? 1.991 22.328 20.828 1 95.69 164 LEU B C 1
ATOM 3040 O O . LEU B 1 164 ? 1.113 23.188 20.719 1 95.69 164 LEU B O 1
ATOM 3044 N N . LYS B 1 165 ? 3.014 22.578 21.656 1 92 165 LYS B N 1
ATOM 3045 C CA . LYS B 1 165 ? 3.152 23.719 22.531 1 92 165 LYS B CA 1
ATOM 3046 C C . LYS B 1 165 ? 3.473 24.984 21.75 1 92 165 LYS B C 1
ATOM 3048 O O . LYS B 1 165 ? 3.133 26.094 22.172 1 92 165 LYS B O 1
ATOM 3053 N N . ASP B 1 166 ? 4.012 24.875 20.547 1 86.31 166 ASP B N 1
ATOM 3054 C CA . ASP B 1 166 ? 4.523 26.016 19.797 1 86.31 166 ASP B CA 1
ATOM 3055 C C . ASP B 1 166 ? 3.764 26.203 18.484 1 86.31 166 ASP B C 1
ATOM 3057 O O . ASP B 1 166 ? 4.332 26.672 17.5 1 86.31 166 ASP B O 1
ATOM 3061 N N . VAL B 1 167 ? 2.484 25.875 18.609 1 93 167 VAL B N 1
ATOM 3062 C CA . VAL B 1 167 ? 1.808 25.984 17.312 1 93 167 VAL B CA 1
ATOM 3063 C C . VAL B 1 167 ? 0.704 27.031 17.391 1 93 167 VAL B C 1
ATOM 3065 O O . VAL B 1 167 ? 0.179 27.312 18.469 1 93 167 VAL B O 1
ATOM 3068 N N . ASP B 1 168 ? 0.442 27.656 16.266 1 93 168 ASP B N 1
ATOM 3069 C CA . ASP B 1 168 ? -0.714 28.516 16.047 1 93 168 ASP B CA 1
ATOM 3070 C C . ASP B 1 168 ? -1.884 27.734 15.461 1 93 168 ASP B C 1
ATOM 3072 O O . ASP B 1 168 ? -1.731 27.047 14.445 1 93 168 ASP B O 1
ATOM 3076 N N . TYR B 1 169 ? -3.074 27.812 16.062 1 94.06 169 TYR B N 1
ATOM 3077 C CA . TYR B 1 169 ? -4.211 27 15.648 1 94.06 169 TYR B CA 1
ATOM 3078 C C . TYR B 1 169 ? -5.16 27.797 14.766 1 94.06 169 TYR B C 1
ATOM 3080 O O . TYR B 1 169 ? -6.184 27.266 14.32 1 94.06 169 TYR B O 1
ATOM 3088 N N . SER B 1 170 ? -4.848 29.031 14.602 1 95.25 170 SER B N 1
ATOM 3089 C CA . SER B 1 170 ? -5.66 29.812 13.664 1 95.25 170 SER B CA 1
ATOM 3090 C C . SER B 1 170 ? -5.512 29.281 12.242 1 95.25 170 SER B C 1
ATOM 3092 O O . SER B 1 170 ? -4.445 28.812 11.859 1 95.25 170 SER B O 1
ATOM 3094 N N . PHE B 1 171 ? -6.621 29.266 11.492 1 95.12 171 PHE B N 1
ATOM 3095 C CA . PHE B 1 171 ? -6.531 28.875 10.086 1 95.12 171 PHE B CA 1
ATOM 3096 C C . PHE B 1 171 ? -7.504 29.688 9.242 1 95.12 171 PHE B C 1
ATOM 3098 O O . PHE B 1 171 ? -8.508 30.188 9.742 1 95.12 171 PHE B O 1
ATOM 3105 N N . GLN B 1 172 ? -7.207 29.891 8.008 1 96.62 172 GLN B N 1
ATOM 3106 C CA . GLN B 1 172 ? -8 30.672 7.062 1 96.62 172 GLN B CA 1
ATOM 3107 C C . GLN B 1 172 ? -9.125 29.828 6.465 1 96.62 172 GLN B C 1
ATOM 3109 O O . GLN B 1 172 ? -8.93 28.656 6.145 1 96.62 172 GLN B O 1
ATOM 3114 N N . GLU B 1 173 ? -10.258 30.469 6.281 1 94.81 173 GLU B N 1
ATOM 3115 C CA . GLU B 1 173 ? -11.398 29.812 5.648 1 94.81 173 GLU B CA 1
ATOM 3116 C C . GLU B 1 173 ? -11.102 29.484 4.184 1 94.81 173 GLU B C 1
ATOM 3118 O O . GLU B 1 173 ? -10.242 30.125 3.568 1 94.81 173 GLU B O 1
ATOM 3123 N N . GLY B 1 174 ? -11.812 28.422 3.646 1 96.88 174 GLY B N 1
ATOM 3124 C CA . GLY B 1 174 ? -11.625 28.031 2.258 1 96.88 174 GLY B CA 1
ATOM 3125 C C . GLY B 1 174 ? -10.633 26.906 2.088 1 96.88 174 GLY B C 1
ATOM 3126 O O . GLY B 1 174 ? -10.438 26.406 0.977 1 96.88 174 GLY B O 1
ATOM 3127 N N . VAL B 1 175 ? -10.031 26.531 3.193 1 96.75 175 VAL B N 1
ATOM 3128 C CA . VAL B 1 175 ? -9.094 25.422 3.162 1 96.75 175 VAL B CA 1
ATOM 3129 C C . VAL B 1 175 ? -9.797 24.172 2.619 1 96.75 175 VAL B C 1
ATOM 3131 O O . VAL B 1 175 ? -10.984 23.969 2.869 1 96.75 175 VAL B O 1
ATOM 3134 N N . PHE B 1 176 ? -9.102 23.328 1.749 1 95.88 176 PHE B N 1
ATOM 3135 C CA . PHE B 1 176 ? -9.539 22.094 1.104 1 95.88 176 PHE B CA 1
ATOM 3136 C C . PHE B 1 176 ? -10.445 22.391 -0.082 1 95.88 176 PHE B C 1
ATOM 3138 O O . PHE B 1 176 ? -10.875 21.484 -0.792 1 95.88 176 PHE B O 1
ATOM 3145 N N . ASP B 1 177 ? -10.781 23.656 -0.309 1 96.25 177 ASP B N 1
ATOM 3146 C CA . ASP B 1 177 ? -11.648 24.047 -1.416 1 96.25 177 ASP B CA 1
ATOM 3147 C C . ASP B 1 177 ? -10.922 24.984 -2.389 1 96.25 177 ASP B C 1
ATOM 3149 O O . ASP B 1 177 ? -10.625 24.578 -3.518 1 96.25 177 ASP B O 1
ATOM 3153 N N . ILE B 1 178 ? -10.453 26.125 -1.796 1 97.94 178 ILE B N 1
ATOM 3154 C CA . ILE B 1 178 ? -9.867 27.109 -2.705 1 97.94 178 ILE B CA 1
ATOM 3155 C C . ILE B 1 178 ? -8.414 27.375 -2.312 1 97.94 178 ILE B C 1
ATOM 3157 O O . ILE B 1 178 ? -7.641 27.922 -3.1 1 97.94 178 ILE B O 1
ATOM 3161 N N . ILE B 1 179 ? -8.047 27.062 -1.016 1 98.25 179 ILE B N 1
ATOM 3162 C CA . ILE B 1 179 ? -6.656 27.234 -0.608 1 98.25 179 ILE B CA 1
ATOM 3163 C C . ILE B 1 179 ? -6.137 25.953 0.037 1 98.25 179 ILE B C 1
ATOM 3165 O O . ILE B 1 179 ? -6.922 25.125 0.496 1 98.25 179 ILE B O 1
ATOM 3169 N N . THR B 1 180 ? -4.855 25.75 0.056 1 98.31 180 THR B N 1
ATOM 3170 C CA . THR B 1 180 ? -4.199 24.578 0.609 1 98.31 180 THR B CA 1
ATOM 3171 C C . THR B 1 180 ? -4.078 24.688 2.127 1 98.31 180 THR B C 1
ATOM 3173 O O . THR B 1 180 ? -4.348 25.75 2.701 1 98.31 180 THR B O 1
ATOM 3176 N N . THR B 1 181 ? -3.689 23.609 2.742 1 98.31 181 THR B N 1
ATOM 3177 C CA . THR B 1 181 ? -3.479 23.625 4.188 1 98.31 181 THR B CA 1
ATOM 3178 C C . THR B 1 181 ? -2.322 24.547 4.555 1 98.31 181 THR B C 1
ATOM 3180 O O . THR B 1 181 ? -2.367 25.234 5.582 1 98.31 181 THR B O 1
ATOM 3183 N N . LYS B 1 182 ? -1.31 24.594 3.705 1 98.06 182 LYS B N 1
ATOM 3184 C CA . LYS B 1 182 ? -0.17 25.469 3.959 1 98.06 182 LYS B CA 1
ATOM 3185 C C . LYS B 1 182 ? -0.588 26.938 3.928 1 98.06 182 LYS B C 1
ATOM 3187 O O . LYS B 1 182 ? -0.158 27.734 4.77 1 98.06 182 LYS B O 1
ATOM 3192 N N . GLU B 1 183 ? -1.395 27.266 2.971 1 98.31 183 GLU B N 1
ATOM 3193 C CA . GLU B 1 183 ? -1.891 28.625 2.855 1 98.31 183 GLU B CA 1
ATOM 3194 C C . GLU B 1 183 ? -2.787 29 4.035 1 98.31 183 GLU B C 1
ATOM 3196 O O . GLU B 1 183 ? -2.844 30.156 4.445 1 98.31 183 GLU B O 1
ATOM 3201 N N . SER B 1 184 ? -3.406 28.047 4.602 1 98.38 184 SER B N 1
ATOM 3202 C CA . SER B 1 184 ? -4.395 28.266 5.648 1 98.38 184 SER B CA 1
ATOM 3203 C C . SER B 1 184 ? -3.74 28.344 7.023 1 98.38 184 SER B C 1
ATOM 3205 O O . SER B 1 184 ? -4.121 29.188 7.852 1 98.38 184 SER B O 1
ATOM 3207 N N . ASN B 1 185 ? -2.824 27.484 7.301 1 97.88 185 ASN B N 1
ATOM 3208 C CA . ASN B 1 185 ? -2.107 27.359 8.562 1 97.88 185 ASN B CA 1
ATOM 3209 C C . ASN B 1 185 ? -0.665 26.922 8.352 1 97.88 185 ASN B C 1
ATOM 3211 O O . ASN B 1 185 ? -0.416 25.891 7.703 1 97.88 185 ASN B O 1
ATOM 3215 N N . PRO B 1 186 ? 0.245 27.656 8.891 1 96.81 186 PRO B N 1
ATOM 3216 C CA . PRO B 1 186 ? 1.651 27.375 8.594 1 96.81 186 PRO B CA 1
ATOM 3217 C C . PRO B 1 186 ? 2.115 26.031 9.148 1 96.81 186 PRO B C 1
ATOM 3219 O O . PRO B 1 186 ? 3.15 25.5 8.727 1 96.81 186 PRO B O 1
ATOM 3222 N N . TYR B 1 187 ? 1.354 25.422 10.055 1 97.12 187 TYR B N 1
ATOM 3223 C CA . TYR B 1 187 ? 1.756 24.156 10.656 1 97.12 187 TYR B CA 1
ATOM 3224 C C . TYR B 1 187 ? 0.997 22.984 10.031 1 97.12 187 TYR B C 1
ATOM 3226 O O . TYR B 1 187 ? 1.289 21.828 10.32 1 97.12 187 TYR B O 1
ATOM 3234 N N . GLY B 1 188 ? -0.008 23.25 9.172 1 97.56 188 GLY B N 1
ATOM 3235 C CA . GLY B 1 188 ? -0.79 22.203 8.547 1 97.56 188 GLY B CA 1
ATOM 3236 C C . GLY B 1 188 ? -1.818 21.594 9.477 1 97.56 188 GLY B C 1
ATOM 3237 O O . GLY B 1 188 ? -2.203 20.422 9.305 1 97.56 188 GLY B O 1
ATOM 3238 N N . ILE B 1 189 ? -2.197 22.328 10.523 1 97.56 189 ILE B N 1
ATOM 3239 C CA . ILE B 1 189 ? -3.24 21.906 11.453 1 97.56 189 ILE B CA 1
ATOM 3240 C C . ILE B 1 189 ? -4.516 22.703 11.188 1 97.56 189 ILE B C 1
ATOM 3242 O O . ILE B 1 189 ? -4.5 23.938 11.188 1 97.56 189 ILE B O 1
ATOM 3246 N N . ILE B 1 190 ? -5.594 22 10.883 1 96.94 190 ILE B N 1
ATOM 3247 C CA . ILE B 1 190 ? -6.895 22.641 10.688 1 96.94 190 ILE B CA 1
ATOM 3248 C C . ILE B 1 190 ? -7.879 22.125 11.734 1 96.94 190 ILE B C 1
ATOM 3250 O O . ILE B 1 190 ? -8.555 21.125 11.516 1 96.94 190 ILE B O 1
ATOM 3254 N N . ASN B 1 191 ? -7.938 22.719 12.828 1 94.12 191 ASN B N 1
ATOM 3255 C CA . ASN B 1 191 ? -8.75 22.375 13.992 1 94.12 191 ASN B CA 1
ATOM 3256 C C . ASN B 1 191 ? -9.289 23.625 14.688 1 94.12 191 ASN B C 1
ATOM 3258 O O . ASN B 1 191 ? -8.555 24.594 14.898 1 94.12 191 ASN B O 1
ATOM 3262 N N . LYS B 1 192 ? -10.625 23.609 14.945 1 91.56 192 LYS B N 1
ATOM 3263 C CA . LYS B 1 192 ? -11.164 24.719 15.727 1 91.56 192 LYS B CA 1
ATOM 3264 C C . LYS B 1 192 ? -10.703 24.641 17.188 1 91.56 192 LYS B C 1
ATOM 3266 O O . LYS B 1 192 ? -11.062 23.703 17.906 1 91.56 192 LYS B O 1
ATOM 3271 N N . GLY B 1 193 ? -9.922 25.609 17.562 1 92 193 GLY B N 1
ATOM 3272 C CA . GLY B 1 193 ? -9.375 25.625 18.906 1 92 193 GLY B CA 1
ATOM 3273 C C . GLY B 1 193 ? -8.133 24.766 19.047 1 92 193 GLY B C 1
ATOM 3274 O O . GLY B 1 193 ? -7.617 24.234 18.047 1 92 193 GLY B O 1
ATOM 3275 N N . LYS B 1 194 ? -7.715 24.641 20.25 1 94.25 194 LYS B N 1
ATOM 3276 C CA . LYS B 1 194 ? -6.48 23.922 20.531 1 94.25 194 LYS B CA 1
ATOM 3277 C C . LYS B 1 194 ? -6.684 22.406 20.406 1 94.25 194 LYS B C 1
ATOM 3279 O O . LYS B 1 194 ? -7.746 21.891 20.75 1 94.25 194 LYS B O 1
ATOM 3284 N N . VAL B 1 195 ? -5.66 21.75 19.906 1 95.94 195 VAL B N 1
ATOM 3285 C CA . VAL B 1 195 ? -5.652 20.281 19.891 1 95.94 195 VAL B CA 1
ATOM 3286 C C . VAL B 1 195 ? -5.488 19.75 21.312 1 95.94 195 VAL B C 1
ATOM 3288 O O . VAL B 1 195 ? -4.555 20.141 22.016 1 95.94 195 VAL B O 1
ATOM 3291 N N . VAL B 1 196 ? -6.395 18.906 21.688 1 94.81 196 VAL B N 1
ATOM 3292 C CA . VAL B 1 196 ? -6.359 18.297 23 1 94.81 196 VAL B CA 1
ATOM 3293 C C . VAL B 1 196 ? -6.266 16.781 22.875 1 94.81 196 VAL B C 1
ATOM 3295 O O . VAL B 1 196 ? -7.094 16.156 22.203 1 94.81 196 VAL B O 1
ATOM 3298 N N . ILE B 1 197 ? -5.285 16.234 23.484 1 96.81 197 ILE B N 1
ATOM 3299 C CA . ILE B 1 197 ? -5.133 14.789 23.469 1 96.81 197 ILE B CA 1
ATOM 3300 C C . ILE B 1 197 ? -6.016 14.164 24.562 1 96.81 197 ILE B C 1
ATOM 3302 O O . ILE B 1 197 ? -5.852 14.461 25.75 1 96.81 197 ILE B O 1
ATOM 3306 N N . ASP B 1 198 ? -6.895 13.391 24.125 1 96.88 198 ASP B N 1
ATOM 3307 C CA . ASP B 1 198 ? -7.836 12.695 24.984 1 96.88 198 ASP B CA 1
ATOM 3308 C C . ASP B 1 198 ? -7.945 11.219 24.609 1 96.88 198 ASP B C 1
ATOM 3310 O O . ASP B 1 198 ? -8.672 10.867 23.672 1 96.88 198 ASP B O 1
ATOM 3314 N N . GLU B 1 199 ? -7.344 10.328 25.375 1 97.62 199 GLU B N 1
ATOM 3315 C CA . GLU B 1 199 ? -7.262 8.914 25.031 1 97.62 199 GLU B CA 1
ATOM 3316 C C . GLU B 1 199 ? -8.641 8.266 25.031 1 97.62 199 GLU B C 1
ATOM 3318 O O . GLU B 1 199 ? -8.906 7.355 24.25 1 97.62 199 GLU B O 1
ATOM 3323 N N . GLU B 1 200 ? -9.484 8.688 25.953 1 98 200 GLU B N 1
ATOM 3324 C CA . GLU B 1 200 ? -10.844 8.148 25.969 1 98 200 GLU B CA 1
ATOM 3325 C C . GLU B 1 200 ? -11.586 8.492 24.688 1 98 200 GLU B C 1
ATOM 3327 O O . GLU B 1 200 ? -12.266 7.641 24.109 1 98 200 GLU B O 1
ATOM 3332 N N . LYS B 1 201 ? -11.484 9.742 24.25 1 95.62 201 LYS B N 1
ATOM 3333 C CA . LYS B 1 201 ? -12.078 10.133 22.969 1 95.62 201 LYS B CA 1
ATOM 3334 C C . LYS B 1 201 ? -11.531 9.297 21.828 1 95.62 201 LYS B C 1
ATOM 3336 O O . LYS B 1 201 ? -12.273 8.906 20.922 1 95.62 201 LYS B O 1
ATOM 3341 N N . GLY B 1 202 ? -10.195 9.031 21.859 1 97.5 202 GLY B N 1
ATOM 3342 C CA . GLY B 1 202 ? -9.57 8.195 20.859 1 97.5 202 GLY B CA 1
ATOM 3343 C C . GLY B 1 202 ? -10.102 6.777 20.844 1 97.5 202 GLY B C 1
ATOM 3344 O O . GLY B 1 202 ? -10.391 6.227 19.781 1 97.5 202 GLY B O 1
ATOM 3345 N N . ARG B 1 203 ? -10.266 6.238 22 1 98.38 203 ARG B N 1
ATOM 3346 C CA . ARG B 1 203 ? -10.789 4.883 22.141 1 98.38 203 ARG B CA 1
ATOM 3347 C C . ARG B 1 203 ? -12.219 4.801 21.625 1 98.38 203 ARG B C 1
ATOM 3349 O O . ARG B 1 203 ? -12.562 3.867 20.891 1 98.38 203 ARG B O 1
ATOM 3356 N N . VAL B 1 204 ? -13.016 5.727 22 1 97.62 204 VAL B N 1
ATOM 3357 C CA . VAL B 1 204 ? -14.414 5.758 21.594 1 97.62 204 VAL B CA 1
ATOM 3358 C C . VAL B 1 204 ? -14.516 5.918 20.078 1 97.62 204 VAL B C 1
ATOM 3360 O O . VAL B 1 204 ? -15.312 5.246 19.422 1 97.62 204 VAL B O 1
ATOM 3363 N N . PHE B 1 205 ? -13.742 6.801 19.531 1 97.88 205 PHE B N 1
ATOM 3364 C CA . PHE B 1 205 ? -13.719 7.035 18.094 1 97.88 205 PHE B CA 1
ATOM 3365 C C . PHE B 1 205 ? -13.414 5.746 17.344 1 97.88 205 PHE B C 1
ATOM 3367 O O . PHE B 1 205 ? -14.141 5.383 16.422 1 97.88 205 PHE B O 1
ATOM 3374 N N . ILE B 1 206 ? -12.344 5.016 17.75 1 98.5 206 ILE B N 1
ATOM 3375 C CA . ILE B 1 206 ? -11.945 3.777 17.094 1 98.5 206 ILE B CA 1
ATOM 3376 C C . ILE B 1 206 ? -13.039 2.725 17.25 1 98.5 206 ILE B C 1
ATOM 3378 O O . ILE B 1 206 ? -13.461 2.104 16.281 1 98.5 206 ILE B O 1
ATOM 3382 N N . SER B 1 207 ? -13.531 2.613 18.453 1 98.38 207 SER B N 1
ATOM 3383 C CA . SER B 1 207 ? -14.531 1.592 18.75 1 98.38 207 SER B CA 1
ATOM 3384 C C . SER B 1 207 ? -15.82 1.842 17.984 1 98.38 207 SER B C 1
ATOM 3386 O O . SER B 1 207 ? -16.422 0.905 17.453 1 98.38 207 SER B O 1
ATOM 3388 N N . LYS B 1 208 ? -16.219 3.059 17.891 1 98.19 208 LYS B N 1
ATOM 3389 C CA . LYS B 1 208 ? -17.438 3.408 17.172 1 98.19 208 LYS B CA 1
ATOM 3390 C C . LYS B 1 208 ? -17.312 3.107 15.688 1 98.19 208 LYS B C 1
ATOM 3392 O O . LYS B 1 208 ? -18.234 2.592 15.062 1 98.19 208 LYS B O 1
ATOM 3397 N N . ASN B 1 209 ? -16.234 3.453 15.125 1 98.69 209 ASN B N 1
ATOM 3398 C CA . ASN B 1 209 ? -16.031 3.195 13.703 1 98.69 209 ASN B CA 1
ATOM 3399 C C . ASN B 1 209 ? -15.93 1.7 13.414 1 98.69 209 ASN B C 1
ATOM 3401 O O . ASN B 1 209 ? -16.438 1.226 12.398 1 98.69 209 ASN B O 1
ATOM 3405 N N . VAL B 1 210 ? -15.25 0.956 14.312 1 98.81 210 VAL B N 1
ATOM 3406 C CA . VAL B 1 210 ? -15.18 -0.493 14.156 1 98.81 210 VAL B CA 1
ATOM 3407 C C . VAL B 1 210 ? -16.594 -1.084 14.164 1 98.81 210 VAL B C 1
ATOM 3409 O O . VAL B 1 210 ? -16.938 -1.889 13.297 1 98.81 210 VAL B O 1
ATOM 3412 N N . GLU B 1 211 ? -17.391 -0.646 15.086 1 98.62 211 GLU B N 1
ATOM 3413 C CA . GLU B 1 211 ? -18.75 -1.17 15.211 1 98.62 211 GLU B CA 1
ATOM 3414 C C . GLU B 1 211 ? -19.609 -0.805 13.992 1 98.62 211 GLU B C 1
ATOM 3416 O O . GLU B 1 211 ? -20.359 -1.633 13.492 1 98.62 211 GLU B O 1
ATOM 3421 N N . LYS B 1 212 ? -19.5 0.37 13.57 1 98.62 212 LYS B N 1
ATOM 3422 C CA . LYS B 1 212 ? -20.266 0.81 12.406 1 98.62 212 LYS B CA 1
ATOM 3423 C C . LYS B 1 212 ? -19.859 0.039 11.148 1 98.62 212 LYS B C 1
ATOM 3425 O O . LYS B 1 212 ? -20.703 -0.35 10.344 1 98.62 212 LYS B O 1
ATOM 3430 N N . LEU B 1 213 ? -18.578 -0.144 10.984 1 98.81 213 LEU B N 1
ATOM 3431 C CA . LEU B 1 213 ? -18.094 -0.901 9.836 1 98.81 213 LEU B CA 1
ATOM 3432 C C . LEU B 1 213 ? -18.562 -2.352 9.906 1 98.81 213 LEU B C 1
ATOM 3434 O O . LEU B 1 213 ? -18.953 -2.928 8.891 1 98.81 213 LEU B O 1
ATOM 3438 N N . LYS B 1 214 ? -18.484 -2.949 11.078 1 98.69 214 LYS B N 1
ATOM 3439 C CA . LYS B 1 214 ? -18.984 -4.312 11.25 1 98.69 214 LYS B CA 1
ATOM 3440 C C . LYS B 1 214 ? -20.453 -4.43 10.844 1 98.69 214 LYS B C 1
ATOM 3442 O O . LYS B 1 214 ? -20.828 -5.379 10.156 1 98.69 214 LYS B O 1
ATOM 3447 N N . ARG B 1 215 ? -21.219 -3.459 11.297 1 98.44 215 ARG B N 1
ATOM 3448 C CA . ARG B 1 215 ? -22.641 -3.459 10.969 1 98.44 215 ARG B CA 1
ATOM 3449 C C . ARG B 1 215 ? -22.844 -3.381 9.453 1 98.44 215 ARG B C 1
ATOM 3451 O O . ARG B 1 215 ? -23.703 -4.082 8.906 1 98.44 215 ARG B O 1
ATOM 3458 N N . LEU B 1 216 ? -22.094 -2.516 8.812 1 98.62 216 LEU B N 1
ATOM 3459 C CA . LEU B 1 216 ? -22.172 -2.424 7.355 1 98.62 216 LEU B CA 1
ATOM 3460 C C . LEU B 1 216 ? -21.859 -3.768 6.707 1 98.62 216 LEU B C 1
ATOM 3462 O O . LEU B 1 216 ? -22.625 -4.258 5.879 1 98.62 216 LEU B O 1
ATOM 3466 N N . ILE B 1 217 ? -20.781 -4.367 7.105 1 98.69 217 ILE B N 1
ATOM 3467 C CA . ILE B 1 217 ? -20.312 -5.617 6.512 1 98.69 217 ILE B CA 1
ATOM 3468 C C . ILE B 1 217 ? -21.359 -6.711 6.727 1 98.69 217 ILE B C 1
ATOM 3470 O O . ILE B 1 217 ? -21.688 -7.453 5.797 1 98.69 217 ILE B O 1
ATOM 3474 N N . LEU B 1 218 ? -21.875 -6.785 7.902 1 98.19 218 LEU B N 1
ATOM 3475 C CA . LEU B 1 218 ? -22.844 -7.816 8.227 1 98.19 218 LEU B CA 1
ATOM 3476 C C . LEU B 1 218 ? -24.141 -7.609 7.434 1 98.19 218 LEU B C 1
ATOM 3478 O O . LEU B 1 218 ? -24.812 -8.578 7.059 1 98.19 218 LEU B O 1
ATOM 3482 N N . SER B 1 219 ? -24.5 -6.387 7.129 1 98.25 219 SER B N 1
ATOM 3483 C CA . SER B 1 219 ? -25.688 -6.094 6.34 1 98.25 219 SER B CA 1
ATOM 3484 C C . SER B 1 219 ? -25.516 -6.551 4.895 1 98.25 219 SER B C 1
ATOM 3486 O O . SER B 1 219 ? -26.5 -6.699 4.164 1 98.25 219 SER B O 1
ATOM 3488 N N . LEU B 1 220 ? -24.266 -6.711 4.469 1 97.62 220 LEU B N 1
ATOM 3489 C CA . LEU B 1 220 ? -23.984 -7.094 3.094 1 97.62 220 LEU B CA 1
ATOM 3490 C C . LEU B 1 220 ? -24 -8.609 2.938 1 97.62 220 LEU B C 1
ATOM 3492 O O . LEU B 1 220 ? -23.906 -9.125 1.819 1 97.62 220 LEU B O 1
ATOM 3496 N N . THR B 1 221 ? -24.016 -9.391 4.031 1 90.38 221 THR B N 1
ATOM 3497 C CA . THR B 1 221 ? -24.016 -10.852 3.992 1 90.38 221 THR B CA 1
ATOM 3498 C C . THR B 1 221 ? -25.438 -11.383 3.914 1 90.38 221 THR B C 1
ATOM 3500 O O . THR B 1 221 ? -25.656 -12.578 3.711 1 90.38 221 THR B O 1
ATOM 3503 N N . CYS B 1 222 ? -26.469 -10.508 4.113 1 75.31 222 CYS B N 1
ATOM 3504 C CA . CYS B 1 222 ? -27.859 -10.938 4.059 1 75.31 222 CYS B CA 1
ATOM 3505 C C . CYS B 1 222 ? -28.375 -10.938 2.625 1 75.31 222 CYS B C 1
ATOM 3507 O O . CYS B 1 222 ? -27.891 -10.18 1.786 1 75.31 222 CYS B O 1
#

Organism: Sulfolobus acidocaldarius (strain ATCC 33909 / DSM 639 / JCM 8929 / NBRC 15157 / NCIMB 11770) (NCBI:txid330779)

InterPro domains:
  IPR003785 Creatininase/formamide hydrolase [PF02633] (12-217)
  IPR003785 Creatininase/formamide hydrolase [PTHR35005] (10-218)
  IPR024087 Creatininase-like superfamily [G3DSA:3.40.50.10310] (8-221)
  IPR024087 Creatininase-like superfamily [SSF102215] (3-219)

Radius of gyration: 21.66 Å; Cα contacts (8 Å, |Δi|>4): 984; chains: 2; bounding box: 57×64×52 Å

Solvent-accessible surface area (backbone atoms only — not comparable to full-atom values): 22239 Å² total; per-residue (Å²): 67,47,44,56,66,28,29,59,87,72,56,60,78,25,34,35,35,33,24,31,20,29,34,32,56,23,21,73,29,27,18,18,16,50,30,27,53,51,19,43,51,37,51,48,58,40,28,73,75,34,35,89,51,30,32,34,46,78,60,46,42,68,27,44,53,70,47,38,50,91,49,62,39,33,22,34,54,66,66,55,43,36,54,43,52,45,36,28,51,56,36,36,46,76,49,21,46,37,35,37,38,31,30,30,37,78,71,39,52,69,48,48,48,54,41,32,50,54,43,47,76,72,34,93,74,31,43,59,45,79,44,71,66,71,66,85,92,56,61,52,73,33,56,13,30,59,58,48,6,34,43,36,61,74,41,54,87,46,46,42,69,74,53,62,77,79,60,73,46,63,58,47,87,51,49,78,76,79,38,25,35,43,78,26,12,90,54,39,31,41,24,76,57,79,72,50,83,38,56,68,61,11,47,51,51,51,51,51,48,30,51,52,50,44,52,54,55,57,61,67,74,106,67,47,43,56,66,28,31,58,86,72,57,61,81,23,34,37,34,32,24,31,20,30,33,31,58,22,21,73,28,27,18,18,15,51,31,28,53,53,19,42,52,38,51,48,57,39,28,73,76,34,36,89,50,29,32,34,45,77,60,44,42,68,28,45,53,72,49,36,50,92,50,61,38,34,23,34,52,66,65,55,44,35,53,44,52,44,35,30,51,56,36,38,47,76,49,22,46,34,35,38,38,30,30,31,37,78,70,41,50,69,50,49,49,54,41,34,49,53,42,48,75,71,32,93,72,32,42,60,46,78,44,72,66,70,65,86,91,55,62,50,76,32,56,12,31,59,58,48,6,33,43,36,60,74,41,53,87,46,48,42,67,76,52,60,76,79,58,74,48,64,58,46,86,51,50,79,76,81,39,25,35,43,79,25,11,89,56,36,31,41,24,76,57,79,71,50,83,36,56,66,60,10,48,47,52,52,52,50,47,30,50,53,49,45,53,53,54,57,62,68,74,107

Foldseek 3Di:
DEPVPDDPVPAFAAAEEEEEFFQFDFFPFFHSGLLVLLLCLLSVVLCVVPVVHYYYYYYDYADDDCLAPVGDTHHDDLVVRLVVVLVVQVVVVVGYQEYEYRGSDPLNVVSVVVSQVVCVVPPPRHHYHYAYQDDPPFQFDGSAQQSLQLVCLVPVVRGRPVSQVPADAFFDPCRPHNHHLCNTGVRSGRGDDGGDHDNVSNVCSSVVSSVVVSVVSVVVVD/DEPVPDDPVPAFAAAEEEEEFFQFDFFPFFHSGLLVLLLCLLSVVLCVVPVVHYYYYYYHYADDDCLAPVGDTHHDDLVVRLVVVLVVQVVVVVGYQEYEYRGSDPLNVVSVVVSQVVCVVPPPRHHYHYAYQDDPPFQFPGSAQQSLLLVCLVPVVRGRPVSQVPADAFFDPCRPHNHHLCNTGVRSGRGDDGGDHDNVSNVCSSVVSSVVVSVVSVVVVD

Nearest PDB structures (foldseek):
  3no4-assembly1_B  TM=8.802E-01  e=2.127E-12  Nostoc punctiforme PCC 73102
  3a6l-assembly1_C  TM=8.037E-01  e=5.980E-13  Pseudomonas putida
  3a6j-assembly1_D  TM=7.998E-01  e=9.544E-13  Pseudomonas putida
  3a6j-assembly1_F  TM=7.942E-01  e=9.544E-13  Pseudomonas putida
  3a6g-assembly1_C  TM=7.987E-01  e=1.523E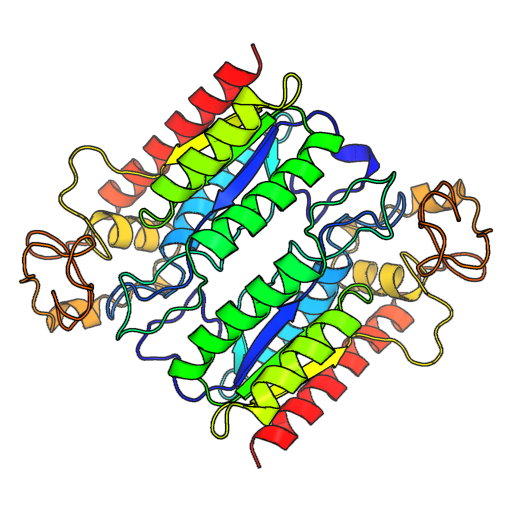-12  Pseudomonas putida

pLDDT: mean 97.01, std 3.96, range [71.12, 98.94]